Protein AF-A0A6G0WBP1-F1 (afdb_monomer_lite)

InterPro domains:
  IPR032675 Leucine-rich repeat domain superfamily [G3DSA:3.80.10.10] (424-637)

pLDDT: mean 75.91, std 24.78, range [22.0, 98.06]

Foldseek 3Di:
DDDDDDDDDPPVVVVVVVVVVVVVVVVVVVVVPDPPDDPPPPVVVVVLPPAPCVLVPPPVVVPPPDDDDDDDDDDDDDDDDDDDDDDDDDDDDDDDDDDDDDDPVVVVVVVVPPPDPDDPPDADDPVVLVVLLVVLLVLLVQLLVQLVVVLSCLVPDDPLLCVLLLFDPSVVLSVLSVVLSVLSVVSNVVSVVVVVCVVVVPPPDDDPPVVVVLVVLVVCLLDLVNVLVLLVLLLVLLVVLLQLCLQQALDLVLSVQSLLLSLCSLQPLLVLSLPPDDDLVSLLVNLVSQLVSLSCNLGVSLCVQAVVLVCCCVPPFVLCVVALVSCLRHSSSSNSVHDNDPSNSVSSSSSSVSSSSSSSSNSVSVVVSVVCVVPVVDDDDPPPPDDDPPSVVSVVSNVVSNVVSVLSVVQSVQQPPADAPPQQPTFRRRGPDNATGRQEGEAFCVVVVHDLADDPLVVQDCRRHPQAHAEYEYERHQQQAHDEQVSQVSHLNHAYYEYEHYQHAEYDYAHHLNHAEYYYENYQHQADHPNRADPPRDNSQQSHAYEHQYQHQYADYHQSLSYQHQEYEPEQYAHQDYDCSLLVRPDPAHEYEHANYAHPDDSLSQQDNNYHYHHANYPHPQRDPPDDPVSNVSNVVVRCVFNPDALAPRRTPCQQPSLAQDPRCCAVSNVGSVCSCVVNVDDNPD

Radius of gyration: 31.64 Å; chains: 1; bounding box: 62×66×106 Å

Sequence (686 aa):
MGATASSLDLICHHVDLYLCYLTFFSVICQHLHLSLAPRKKFEVIDKALGGNAVKMINLKAIMNVSWLASTENAISTGASSLWWSVDVLMVSYPSNYIYPSRTMTAAVHCLRAVEGPRLPPKKISKWLYWFILSFAILKHFVTALYLAAQIIIMVLADASQLRTARAYAINAVIAVFAIVLCLHLGSLVKYITSWKRQKHGKTIAKASRLGSFLVQIRYMATSPRLVLGFNTIELICQSYEAYQLSKLLVDPRLVILYVILVALHAIVVPSFVCMSHTTKTHQLLLGWASSLLSFGLCCLVHFYGLILPLLYYFLVDHWLSRSPSWNARYISYIRYNFVTSLEELVAKTVVQLGSIIALWRLVANVNVAISVRYNTDHGSSSASLRRFTNKRLLTVYWICCIGWGLVLLSGLIGAFSPPCPAVCAARATPLWSRQCHCSYVHVNCHALGLPLDSDVDSLLRADELGSDLLVLQISRFDLSNGISTTTLGQFQSLSFMAIKFTNISSWEATLPSSITFIVVSYGRLSQVPSALQNAPLPPAWQIINRLYLVNLSLSVLPRLDTLDLHYITLAQNNFPVLPPIVNDAKSHNIYVDLSGNSLLHSPWSLLKPGRTVYLCGNPDEIPPDSLDPKLRASYLAKESAMCGKPCVPSCFPHMVGDHECQLVCFTKGCRYDGGDCDEYGLDKAL

Structure (mmCIF, N/CA/C/O backbone):
data_AF-A0A6G0WBP1-F1
#
_entry.id   AF-A0A6G0WBP1-F1
#
loop_
_atom_site.group_PDB
_atom_site.id
_atom_site.type_symbol
_atom_site.label_atom_id
_atom_site.label_alt_id
_atom_site.label_comp_id
_atom_site.label_asym_id
_atom_site.label_entity_id
_atom_site.label_seq_id
_atom_site.pdbx_PDB_ins_code
_atom_site.Cartn_x
_atom_site.Cartn_y
_atom_site.Cartn_z
_atom_site.occupancy
_atom_site.B_iso_or_equiv
_atom_site.auth_seq_id
_atom_site.auth_comp_id
_atom_site.auth_asym_id
_atom_site.auth_atom_id
_atom_site.pdbx_PDB_model_num
ATOM 1 N N . MET A 1 1 ? 11.486 14.745 71.967 1.00 29.72 1 MET A N 1
ATOM 2 C CA . MET A 1 1 ? 12.496 15.020 70.921 1.00 29.72 1 MET A CA 1
ATOM 3 C C . MET A 1 1 ? 12.374 13.949 69.842 1.00 29.72 1 MET A C 1
ATOM 5 O O . MET A 1 1 ? 12.404 12.795 70.228 1.00 29.72 1 MET A O 1
ATOM 9 N N . GLY A 1 2 ? 12.198 14.352 68.570 1.00 27.67 2 GLY A N 1
ATOM 10 C CA . GLY A 1 2 ? 12.395 13.583 67.311 1.00 27.67 2 GLY A CA 1
ATOM 11 C C . GLY A 1 2 ? 11.554 12.312 67.086 1.00 27.67 2 GLY A C 1
ATOM 12 O O . GLY A 1 2 ? 11.642 11.388 67.873 1.00 27.67 2 GLY A O 1
ATOM 13 N N . ALA A 1 3 ? 10.645 12.235 66.103 1.00 27.03 3 ALA A N 1
ATOM 14 C CA . ALA A 1 3 ? 10.851 12.051 64.644 1.00 27.03 3 ALA A CA 1
ATOM 15 C C . ALA A 1 3 ? 10.368 10.626 64.241 1.00 27.03 3 ALA A C 1
ATOM 17 O O . ALA A 1 3 ? 10.919 9.640 64.702 1.00 27.03 3 ALA A O 1
ATOM 18 N N . THR A 1 4 ? 9.151 10.465 63.699 1.00 27.61 4 THR A N 1
ATOM 19 C CA . THR A 1 4 ? 8.741 10.385 62.269 1.00 27.61 4 THR A CA 1
ATOM 20 C C . THR A 1 4 ? 8.793 8.994 61.609 1.00 27.61 4 THR A C 1
ATOM 22 O O . THR A 1 4 ? 9.863 8.446 61.398 1.00 27.61 4 THR A O 1
ATOM 25 N N . ALA A 1 5 ? 7.605 8.587 61.133 1.00 27.42 5 ALA A N 1
ATOM 26 C CA . ALA A 1 5 ? 7.285 7.922 59.860 1.00 27.42 5 ALA A CA 1
ATOM 27 C C . ALA A 1 5 ? 7.625 6.432 59.620 1.00 27.42 5 ALA A C 1
ATOM 29 O O . ALA A 1 5 ? 8.763 6.065 59.360 1.00 27.42 5 ALA A O 1
ATOM 30 N N . SER A 1 6 ? 6.566 5.630 59.447 1.00 27.05 6 SER A N 1
ATOM 31 C CA . SER A 1 6 ? 6.509 4.577 58.423 1.00 27.05 6 SER A CA 1
ATOM 32 C C . SER A 1 6 ? 5.067 4.381 57.924 1.00 27.05 6 SER A C 1
ATOM 34 O O . SER A 1 6 ? 4.195 3.827 58.584 1.00 27.05 6 SER A O 1
ATOM 36 N N . SER A 1 7 ? 4.805 4.895 56.725 1.00 29.53 7 SER A N 1
ATOM 37 C CA . SER A 1 7 ? 3.608 4.616 55.926 1.00 29.53 7 SER A CA 1
ATOM 38 C C . SER A 1 7 ? 4.015 4.731 54.460 1.00 29.53 7 SER A C 1
ATOM 40 O O . SER A 1 7 ? 4.090 5.843 53.932 1.00 29.53 7 SER A O 1
ATOM 42 N N . LEU A 1 8 ? 4.365 3.603 53.835 1.00 27.72 8 LEU A N 1
ATOM 43 C CA . LEU A 1 8 ? 4.926 3.574 52.479 1.00 27.72 8 LEU A CA 1
ATOM 44 C C . LEU A 1 8 ? 4.601 2.288 51.694 1.00 27.72 8 LEU A C 1
ATOM 46 O O . LEU A 1 8 ? 5.361 1.924 50.815 1.00 27.72 8 LEU A O 1
ATOM 50 N N . ASP A 1 9 ? 3.444 1.656 51.929 1.00 26.42 9 ASP A N 1
ATOM 51 C CA . ASP A 1 9 ? 3.063 0.417 51.212 1.00 26.42 9 ASP A CA 1
ATOM 52 C C . ASP A 1 9 ? 1.843 0.539 50.279 1.00 26.42 9 ASP A C 1
ATOM 54 O O . ASP A 1 9 ? 1.352 -0.454 49.754 1.00 26.42 9 ASP A O 1
ATOM 58 N N . LEU A 1 10 ? 1.354 1.753 49.989 1.00 27.88 10 LEU A N 1
ATOM 59 C CA . LEU A 1 10 ? 0.200 1.939 49.082 1.00 27.88 10 LEU A CA 1
ATOM 60 C C . LEU A 1 10 ? 0.494 2.778 47.827 1.00 27.88 10 LEU A C 1
ATOM 62 O O . LEU A 1 10 ? -0.432 3.200 47.133 1.00 27.88 10 LEU A O 1
ATOM 66 N N . ILE A 1 11 ? 1.772 3.034 47.528 1.00 25.61 11 ILE A N 1
ATOM 67 C CA . ILE A 1 11 ? 2.199 3.845 46.372 1.00 25.61 11 ILE A CA 1
ATOM 68 C C . ILE A 1 11 ? 2.768 2.982 45.230 1.00 25.61 11 ILE A C 1
ATOM 70 O O . ILE A 1 11 ? 2.654 3.383 44.073 1.00 25.61 11 ILE A O 1
ATOM 74 N N . CYS A 1 12 ? 3.267 1.769 45.493 1.00 24.44 12 CYS A N 1
ATOM 75 C CA . CYS A 1 12 ? 3.958 0.976 44.467 1.00 24.44 12 CYS A CA 1
ATOM 76 C C . CYS A 1 12 ? 3.054 0.541 43.295 1.00 24.44 12 CYS A C 1
ATOM 78 O O . CYS A 1 12 ? 3.423 0.742 42.144 1.00 24.44 12 CYS A O 1
ATOM 80 N N . HIS A 1 13 ? 1.808 0.111 43.527 1.00 31.50 13 HIS A N 1
ATOM 81 C CA . HIS A 1 13 ? 0.954 -0.372 42.426 1.00 31.50 13 HIS A CA 1
ATOM 82 C C . HIS A 1 13 ? 0.404 0.707 41.470 1.00 31.50 13 HIS A C 1
ATOM 84 O O . HIS A 1 13 ? -0.053 0.378 40.376 1.00 31.50 13 HIS A O 1
ATOM 90 N N . HIS A 1 14 ? 0.441 1.994 41.835 1.00 32.59 14 HIS A N 1
ATOM 91 C CA . HIS A 1 14 ? 0.000 3.083 40.948 1.00 32.59 14 HIS A CA 1
ATOM 92 C C . HIS A 1 14 ? 1.147 3.726 40.155 1.00 32.59 14 HIS A C 1
ATOM 94 O O . HIS A 1 14 ? 0.894 4.355 39.124 1.00 32.59 14 HIS A O 1
ATOM 100 N N . VAL A 1 15 ? 2.388 3.551 40.612 1.00 29.98 15 VAL A N 1
ATOM 101 C CA . VAL A 1 15 ? 3.592 4.087 39.969 1.00 29.98 15 VAL A CA 1
ATOM 102 C C . VAL A 1 15 ? 3.998 3.228 38.767 1.00 29.98 15 VAL A C 1
ATOM 104 O O . VAL A 1 15 ? 4.336 3.793 37.730 1.00 29.98 15 VAL A O 1
ATOM 107 N N . ASP A 1 16 ? 3.820 1.905 38.826 1.00 30.64 16 ASP A N 1
ATOM 108 C CA . ASP A 1 16 ? 4.187 0.993 37.728 1.00 30.64 16 ASP A CA 1
ATOM 109 C C . ASP A 1 16 ? 3.367 1.221 36.453 1.00 30.64 16 ASP A C 1
ATOM 111 O O . ASP A 1 16 ? 3.906 1.243 35.346 1.00 30.64 16 ASP A O 1
ATOM 115 N N . LEU A 1 17 ? 2.064 1.489 36.587 1.00 34.44 17 LEU A N 1
ATOM 116 C CA . LEU A 1 17 ? 1.211 1.782 35.434 1.00 34.44 17 LEU A CA 1
ATOM 117 C C . LEU A 1 17 ? 1.581 3.138 34.809 1.00 34.44 17 LEU A C 1
ATOM 119 O O . LEU A 1 17 ? 1.644 3.264 33.590 1.00 34.44 17 LEU A O 1
ATOM 123 N N . TYR A 1 18 ? 1.864 4.147 35.639 1.00 32.53 18 TYR A N 1
ATOM 124 C CA . TYR A 1 18 ? 2.263 5.487 35.199 1.00 32.53 18 TYR A CA 1
ATOM 125 C C . TYR A 1 18 ? 3.649 5.490 34.531 1.00 32.53 18 TYR A C 1
ATOM 127 O O . TYR A 1 18 ? 3.828 6.162 33.514 1.00 32.53 18 TYR A O 1
ATOM 135 N N . LEU A 1 19 ? 4.598 4.688 35.032 1.00 33.34 19 LEU A N 1
ATOM 136 C CA . LEU A 1 19 ? 5.883 4.445 34.373 1.00 33.34 19 LEU A CA 1
ATOM 137 C C . LEU A 1 19 ? 5.714 3.694 33.055 1.00 33.34 19 LEU A C 1
ATOM 139 O O . LEU A 1 19 ? 6.396 4.049 32.102 1.00 33.34 19 LEU A O 1
ATOM 143 N N . CYS A 1 20 ? 4.788 2.736 32.958 1.00 33.84 20 CYS A N 1
ATOM 144 C CA . CYS A 1 20 ? 4.469 2.043 31.706 1.00 33.84 20 CYS A CA 1
ATOM 145 C C . CYS A 1 20 ? 3.892 3.013 30.647 1.00 33.84 20 CYS A C 1
ATOM 147 O O . CYS A 1 20 ? 4.269 2.973 29.479 1.00 33.84 20 CYS A O 1
ATOM 149 N N . TYR A 1 21 ? 3.057 3.976 31.062 1.00 37.66 21 TYR A N 1
ATOM 150 C CA . TYR A 1 21 ? 2.542 5.038 30.183 1.00 37.66 21 TYR A CA 1
ATOM 151 C C . TYR A 1 21 ? 3.609 6.069 29.773 1.00 37.66 21 TYR A C 1
ATOM 153 O O . TYR A 1 21 ? 3.604 6.524 28.628 1.00 37.66 21 TYR A O 1
ATOM 161 N N . LEU A 1 22 ? 4.525 6.445 30.674 1.00 35.19 22 LEU A N 1
ATOM 162 C CA . LEU A 1 22 ? 5.627 7.367 30.367 1.00 35.19 22 LEU A CA 1
ATOM 163 C C . LEU A 1 22 ? 6.719 6.711 29.518 1.00 35.19 22 LEU A C 1
ATOM 165 O O . LEU A 1 22 ? 7.238 7.361 28.617 1.00 35.19 22 LEU A O 1
ATOM 169 N N . THR A 1 23 ? 7.030 5.432 29.744 1.00 37.06 23 THR A N 1
ATOM 170 C CA . THR A 1 23 ? 7.926 4.655 28.871 1.00 37.06 23 THR A CA 1
ATOM 171 C C . THR A 1 23 ? 7.299 4.440 27.499 1.00 37.06 23 THR A C 1
ATOM 173 O O . THR A 1 23 ? 7.987 4.623 26.507 1.00 37.06 23 THR A O 1
ATOM 176 N N . PHE A 1 24 ? 5.988 4.201 27.402 1.00 41.34 24 PHE A N 1
ATOM 177 C CA . PHE A 1 24 ? 5.274 4.166 26.120 1.00 41.34 24 PHE A CA 1
ATOM 178 C C . PHE A 1 24 ? 5.344 5.509 25.364 1.00 41.34 24 PHE A C 1
ATOM 180 O O . PHE A 1 24 ? 5.659 5.531 24.175 1.00 41.34 24 PHE A O 1
ATOM 187 N N . PHE A 1 25 ? 5.133 6.645 26.045 1.00 36.19 25 PHE A N 1
ATOM 188 C CA . PHE A 1 25 ? 5.288 7.977 25.436 1.00 36.19 25 PHE A CA 1
ATOM 189 C C . PHE A 1 25 ? 6.752 8.290 25.086 1.00 36.19 25 PHE A C 1
ATOM 191 O O . PHE A 1 25 ? 7.016 8.904 24.058 1.00 36.19 25 PHE A O 1
ATOM 198 N N . SER A 1 26 ? 7.703 7.832 25.905 1.00 34.84 26 SER A N 1
ATOM 199 C CA . SER A 1 26 ? 9.143 7.949 25.659 1.00 34.84 26 SER A CA 1
ATOM 200 C C . SER A 1 26 ? 9.582 7.125 24.452 1.00 34.84 26 SER A C 1
ATOM 202 O O . SER A 1 26 ? 10.348 7.631 23.648 1.00 34.84 26 SER A O 1
ATOM 204 N N . VAL A 1 27 ? 9.074 5.901 24.277 1.00 39.16 27 VAL A N 1
ATOM 205 C CA . VAL A 1 27 ? 9.361 5.031 23.122 1.00 39.16 27 VAL A CA 1
ATOM 206 C C . VAL A 1 27 ? 8.751 5.610 21.844 1.00 39.16 27 VAL A C 1
ATOM 208 O O . VAL A 1 27 ? 9.411 5.632 20.809 1.00 39.16 27 VAL A O 1
ATOM 211 N N . ILE A 1 28 ? 7.534 6.164 21.916 1.00 37.19 28 ILE A N 1
ATOM 212 C CA . ILE A 1 28 ? 6.924 6.902 20.799 1.00 37.19 28 ILE A CA 1
ATOM 213 C C . ILE A 1 28 ? 7.758 8.145 20.453 1.00 37.19 28 ILE A C 1
ATOM 215 O O . ILE A 1 28 ? 8.068 8.355 19.286 1.00 37.19 28 ILE A O 1
ATOM 219 N N . CYS A 1 29 ? 8.182 8.940 21.441 1.00 33.66 29 CYS A N 1
ATOM 220 C CA . CYS A 1 29 ? 9.026 10.118 21.220 1.00 33.66 29 CYS A CA 1
ATOM 221 C C . CYS A 1 29 ? 10.448 9.769 20.739 1.00 33.66 29 CYS A C 1
ATOM 223 O O . CYS A 1 29 ? 10.980 10.472 19.885 1.00 33.66 29 CYS A O 1
ATOM 225 N N . GLN A 1 30 ? 11.051 8.678 21.224 1.00 36.47 30 GLN A N 1
ATOM 226 C CA . GLN A 1 30 ? 12.363 8.189 20.781 1.00 36.47 30 GLN A CA 1
ATOM 227 C C . GLN A 1 30 ? 12.314 7.629 19.358 1.00 36.47 30 GLN A C 1
ATOM 229 O O . GLN A 1 30 ? 13.243 7.861 18.592 1.00 36.47 30 GLN A O 1
ATOM 234 N N . HIS A 1 31 ? 11.226 6.965 18.958 1.00 36.38 31 HIS A N 1
ATOM 235 C CA . HIS A 1 31 ? 11.023 6.560 17.563 1.00 36.38 31 HIS A CA 1
ATOM 236 C C . HIS A 1 31 ? 10.614 7.718 16.639 1.00 36.38 31 HIS A C 1
ATOM 238 O O . HIS A 1 31 ? 10.825 7.631 15.432 1.00 36.38 31 HIS A O 1
ATOM 244 N N . LEU A 1 32 ? 10.085 8.816 17.188 1.00 32.56 32 LEU A N 1
ATOM 245 C CA . LEU A 1 32 ? 9.796 10.062 16.469 1.00 32.56 32 LEU A CA 1
ATOM 246 C C . LEU A 1 32 ? 11.020 10.985 16.309 1.00 32.56 32 LEU A C 1
ATOM 248 O O . LEU A 1 32 ? 10.862 12.077 15.758 1.00 32.56 32 LEU A O 1
ATOM 252 N N . HIS A 1 33 ? 12.231 10.573 16.721 1.00 32.88 33 HIS A N 1
ATOM 253 C CA . HIS A 1 33 ? 13.476 11.254 16.343 1.00 32.88 33 HIS A CA 1
ATOM 254 C C . HIS A 1 33 ? 13.705 11.128 14.828 1.00 32.88 33 HIS A C 1
ATOM 256 O O . HIS A 1 33 ? 14.469 10.303 14.332 1.00 32.88 33 HIS A O 1
ATOM 262 N N . LEU A 1 34 ? 13.035 12.007 14.085 1.00 29.91 34 LEU A N 1
ATOM 263 C CA . LEU A 1 34 ? 13.454 12.464 12.774 1.00 29.91 34 LEU A CA 1
ATOM 264 C C . LEU A 1 34 ? 14.922 12.877 12.893 1.00 29.91 34 LEU A C 1
ATOM 266 O O . LEU A 1 34 ? 15.248 13.881 13.529 1.00 29.91 34 LEU A O 1
ATOM 270 N N . SER A 1 35 ? 15.806 12.088 12.287 1.00 27.33 35 SER A N 1
ATOM 271 C CA . SER A 1 35 ? 17.143 12.540 11.929 1.00 27.33 35 SER A CA 1
ATOM 272 C C . SER A 1 35 ? 16.969 13.749 11.008 1.00 27.33 35 SER A C 1
ATOM 274 O O . SER A 1 35 ? 16.706 13.618 9.812 1.00 27.33 35 SER A O 1
ATOM 276 N N . LEU A 1 36 ? 16.997 14.947 11.593 1.00 27.02 36 LEU A N 1
ATOM 277 C CA . LEU A 1 36 ? 17.058 16.199 10.858 1.00 27.02 36 LEU A CA 1
ATOM 278 C C . LEU A 1 36 ? 18.408 16.227 10.139 1.00 27.02 36 LEU A C 1
ATOM 280 O O . LEU A 1 36 ? 19.431 16.601 10.711 1.00 27.02 36 LEU A O 1
ATOM 284 N N . ALA A 1 37 ? 18.408 15.812 8.874 1.00 26.75 37 ALA A N 1
ATOM 285 C CA . ALA A 1 37 ? 19.519 16.057 7.971 1.00 26.75 37 ALA A CA 1
ATOM 286 C C . ALA A 1 37 ? 19.794 17.577 7.893 1.00 26.75 37 ALA A C 1
ATOM 288 O O . ALA A 1 37 ? 18.854 18.381 7.918 1.00 26.75 37 ALA A O 1
ATOM 289 N N . PRO A 1 38 ? 21.064 18.008 7.798 1.00 29.16 38 PRO A N 1
ATOM 290 C CA . PRO A 1 38 ? 21.420 19.420 7.865 1.00 29.16 38 PRO A CA 1
ATOM 291 C C . PRO A 1 38 ? 20.782 20.235 6.728 1.00 29.16 38 PRO A C 1
ATOM 293 O O . PRO A 1 38 ? 20.704 19.787 5.583 1.00 29.16 38 PRO A O 1
ATOM 296 N N . ARG A 1 39 ? 20.385 21.476 7.057 1.00 32.03 39 ARG A N 1
ATOM 297 C CA . ARG A 1 39 ? 19.640 22.474 6.248 1.00 32.03 39 ARG A CA 1
ATOM 298 C C . ARG A 1 39 ? 20.112 22.714 4.801 1.00 32.03 39 ARG A C 1
ATOM 300 O O . ARG A 1 39 ? 19.395 23.365 4.051 1.00 32.03 39 ARG A O 1
ATOM 307 N N . LYS A 1 40 ? 21.260 22.187 4.367 1.00 29.61 40 LYS A N 1
ATOM 308 C CA . LYS A 1 40 ? 21.818 22.414 3.022 1.00 29.61 40 LYS A CA 1
ATOM 309 C C . LYS A 1 40 ? 21.084 21.694 1.875 1.00 29.61 40 LYS A C 1
ATOM 311 O O . LYS A 1 40 ? 21.368 21.996 0.725 1.00 29.61 40 LYS A O 1
ATOM 316 N N . LYS A 1 41 ? 20.129 20.789 2.142 1.00 33.41 41 LYS A N 1
ATOM 317 C CA . LYS A 1 41 ? 19.325 20.123 1.087 1.00 33.41 41 LYS A CA 1
ATOM 318 C C . LYS A 1 41 ? 17.999 20.817 0.733 1.00 33.41 41 LYS A C 1
ATOM 320 O O . LYS A 1 41 ? 17.416 20.479 -0.291 1.00 33.41 41 LYS A O 1
ATOM 325 N N . PHE A 1 42 ? 17.529 21.795 1.514 1.00 31.56 42 PHE A N 1
ATOM 326 C CA . PHE A 1 42 ? 16.218 22.422 1.268 1.00 31.56 42 PHE A CA 1
ATOM 327 C C . PHE A 1 42 ? 16.216 23.454 0.125 1.00 31.56 42 PHE A C 1
ATOM 329 O O . PHE A 1 42 ? 15.196 23.610 -0.537 1.00 31.56 42 PHE A O 1
ATOM 336 N N . GLU A 1 43 ? 17.350 24.091 -0.179 1.00 31.06 43 GLU A N 1
ATOM 337 C CA . GLU A 1 43 ? 17.456 25.056 -1.292 1.00 31.06 43 GLU A CA 1
ATOM 338 C C . GLU A 1 43 ? 17.455 24.395 -2.682 1.00 31.06 43 GLU A C 1
ATOM 340 O O . GLU A 1 43 ? 17.106 25.028 -3.676 1.00 31.06 43 GLU A O 1
ATOM 345 N N . VAL A 1 44 ? 17.795 23.104 -2.764 1.00 35.34 44 VAL A N 1
ATOM 346 C CA . VAL A 1 44 ? 17.815 22.345 -4.029 1.00 35.34 44 VAL A CA 1
ATOM 347 C C . VAL A 1 44 ? 16.412 21.845 -4.405 1.00 35.34 44 VAL A C 1
ATOM 349 O O . VAL A 1 44 ? 16.076 21.758 -5.584 1.00 35.34 44 VAL A O 1
ATOM 352 N N . ILE A 1 45 ? 15.555 21.591 -3.411 1.00 34.53 45 ILE A N 1
ATOM 353 C CA . ILE A 1 45 ? 14.196 21.062 -3.609 1.00 34.53 45 ILE A CA 1
ATOM 354 C C . ILE A 1 45 ? 13.237 22.149 -4.130 1.00 34.53 45 ILE A C 1
ATOM 356 O O . ILE A 1 45 ? 12.379 21.857 -4.961 1.00 34.53 45 ILE A O 1
ATOM 360 N N . ASP A 1 46 ? 13.426 23.416 -3.742 1.00 32.94 46 ASP A N 1
ATOM 361 C CA . ASP A 1 46 ? 12.574 24.532 -4.199 1.00 32.94 46 ASP A CA 1
ATOM 362 C C . ASP A 1 46 ? 12.806 24.881 -5.689 1.00 32.94 46 ASP A C 1
ATOM 364 O O . ASP A 1 46 ? 11.905 25.380 -6.360 1.00 32.94 46 ASP A O 1
ATOM 368 N N . LYS A 1 47 ? 13.982 24.544 -6.248 1.00 34.88 47 LYS A N 1
ATOM 369 C CA . LYS A 1 47 ? 14.283 24.688 -7.689 1.00 34.88 47 LYS A CA 1
ATOM 370 C C . LYS A 1 47 ? 13.872 23.478 -8.536 1.00 34.88 47 LYS A C 1
ATOM 372 O O . LYS A 1 47 ? 13.594 23.651 -9.718 1.00 34.88 47 LYS A O 1
ATOM 377 N N . ALA A 1 48 ? 13.798 22.278 -7.956 1.00 35.56 48 ALA A N 1
ATOM 378 C CA . ALA A 1 48 ? 13.429 21.054 -8.679 1.00 35.56 48 ALA A CA 1
ATOM 379 C C . ALA A 1 48 ? 11.905 20.848 -8.821 1.00 35.56 48 ALA A C 1
ATOM 381 O O . ALA A 1 48 ? 11.462 20.096 -9.685 1.00 35.56 48 ALA A O 1
ATOM 382 N N . LEU A 1 49 ? 11.088 21.528 -8.006 1.00 34.78 49 LEU A N 1
ATOM 383 C CA . LEU A 1 49 ? 9.623 21.372 -7.978 1.00 34.78 49 LEU A CA 1
ATOM 384 C C . LEU A 1 49 ? 8.853 22.356 -8.883 1.00 34.78 49 LEU A C 1
ATOM 386 O O . LEU A 1 49 ? 7.633 22.506 -8.753 1.00 34.78 49 LEU A O 1
ATOM 390 N N . GLY A 1 50 ? 9.539 23.009 -9.826 1.00 30.75 50 GLY A N 1
ATOM 391 C CA . GLY A 1 50 ? 8.928 23.908 -10.805 1.00 30.75 50 GLY A CA 1
ATOM 392 C C . GLY A 1 50 ? 7.897 23.199 -11.690 1.00 30.75 50 GLY A C 1
ATOM 393 O O . GLY A 1 50 ? 8.257 22.555 -12.668 1.00 30.75 50 GLY A O 1
ATOM 394 N N . GLY A 1 51 ? 6.609 23.341 -11.356 1.00 35.97 51 GLY A N 1
ATOM 395 C CA . GLY A 1 51 ? 5.489 23.037 -12.259 1.00 35.97 51 GLY A CA 1
ATOM 396 C C . GLY A 1 51 ? 4.285 22.315 -11.644 1.00 35.97 51 GLY A C 1
ATOM 397 O O . GLY A 1 51 ? 3.166 22.543 -12.088 1.00 35.97 51 GLY A O 1
ATOM 398 N N . ASN A 1 52 ? 4.456 21.524 -10.577 1.00 35.44 52 ASN A N 1
ATOM 399 C CA . ASN A 1 52 ? 3.356 20.731 -9.984 1.00 35.44 52 ASN A CA 1
ATOM 400 C C . ASN A 1 52 ? 2.702 21.367 -8.739 1.00 35.44 52 ASN A C 1
ATOM 402 O O . ASN A 1 52 ? 1.871 20.750 -8.069 1.00 35.44 52 ASN A O 1
ATOM 406 N N . ALA A 1 53 ? 3.013 22.636 -8.458 1.00 33.44 53 ALA A N 1
ATOM 407 C CA . ALA A 1 53 ? 2.528 23.375 -7.291 1.00 33.44 53 ALA A CA 1
ATOM 408 C C . ALA A 1 53 ? 0.997 23.576 -7.244 1.00 33.44 53 ALA A C 1
ATOM 410 O O . ALA A 1 53 ? 0.460 23.876 -6.181 1.00 33.44 53 ALA A O 1
ATOM 411 N N . VAL A 1 54 ? 0.267 23.351 -8.344 1.00 30.00 54 VAL A N 1
ATOM 412 C CA . VAL A 1 54 ? -1.197 23.538 -8.385 1.00 30.00 54 VAL A CA 1
ATOM 413 C C . VAL A 1 54 ? -1.962 22.414 -7.664 1.00 30.00 54 VAL A C 1
ATOM 415 O O . VAL A 1 54 ? -3.052 22.659 -7.157 1.00 30.00 54 VAL A O 1
ATOM 418 N N . LYS A 1 55 ? -1.375 21.221 -7.475 1.00 36.81 55 LYS A N 1
ATOM 419 C CA . LYS A 1 55 ? -1.948 20.182 -6.585 1.00 36.81 55 LYS A CA 1
ATOM 420 C C . LYS A 1 55 ? -1.482 20.297 -5.125 1.00 36.81 55 LYS A C 1
ATOM 422 O O . LYS A 1 55 ? -1.976 19.576 -4.266 1.00 36.81 55 LYS A O 1
ATOM 427 N N . MET A 1 56 ? -0.567 21.225 -4.834 1.00 32.38 56 MET A N 1
ATOM 428 C CA . MET A 1 56 ? 0.055 21.418 -3.517 1.00 32.38 56 MET A CA 1
ATOM 429 C C . MET A 1 56 ? -0.397 22.711 -2.815 1.00 32.38 56 MET A C 1
ATOM 431 O O . MET A 1 56 ? 0.181 23.113 -1.800 1.00 32.38 56 MET A O 1
ATOM 435 N N . ILE A 1 57 ? -1.459 23.354 -3.314 1.00 31.58 57 ILE A N 1
ATOM 436 C CA . ILE A 1 57 ? -2.111 24.489 -2.652 1.00 31.58 57 ILE A CA 1
ATOM 437 C C . ILE A 1 57 ? -2.912 23.955 -1.454 1.00 31.58 57 ILE A C 1
ATOM 439 O O . ILE A 1 57 ? -4.119 23.765 -1.550 1.00 31.58 57 ILE A O 1
ATOM 443 N N . ASN A 1 58 ? -2.218 23.639 -0.349 1.00 31.08 58 ASN A N 1
ATOM 444 C CA . ASN A 1 58 ? -2.646 23.943 1.031 1.00 31.08 58 ASN A CA 1
ATOM 445 C C . ASN A 1 58 ? -1.794 23.322 2.157 1.00 31.08 58 ASN A C 1
ATOM 447 O O . ASN A 1 58 ? -2.051 23.628 3.317 1.00 31.08 58 ASN A O 1
ATOM 451 N N . LEU A 1 59 ? -0.751 22.519 1.906 1.00 29.77 59 LEU A N 1
ATOM 452 C CA . LEU A 1 59 ? 0.078 22.021 3.027 1.00 29.77 59 LEU A CA 1
ATOM 453 C C . LEU A 1 59 ? 1.039 23.081 3.597 1.00 29.77 59 LEU A C 1
ATOM 455 O O . LEU A 1 59 ? 1.279 23.109 4.804 1.00 29.77 59 LEU A O 1
ATOM 459 N N . LYS A 1 60 ? 1.514 24.021 2.767 1.00 26.48 60 LYS A N 1
ATOM 460 C CA . LYS A 1 60 ? 2.382 25.132 3.211 1.00 26.48 60 LYS A CA 1
ATOM 461 C C . LYS A 1 60 ? 1.655 26.092 4.176 1.00 26.48 60 LYS A C 1
ATOM 463 O O . LYS A 1 60 ? 2.294 26.687 5.037 1.00 26.48 60 LYS A O 1
ATOM 468 N N . ALA A 1 61 ? 0.323 26.190 4.083 1.00 29.12 61 ALA A N 1
ATOM 469 C CA . ALA A 1 61 ? -0.513 26.989 4.986 1.00 29.12 61 ALA A CA 1
ATOM 470 C C . ALA A 1 61 ? -0.801 26.283 6.326 1.00 29.12 61 ALA A C 1
ATOM 472 O O . ALA A 1 61 ? -0.957 26.947 7.346 1.00 29.12 61 ALA A O 1
ATOM 473 N N . ILE A 1 62 ? -0.825 24.945 6.346 1.00 31.17 62 ILE A N 1
ATOM 474 C CA . ILE A 1 62 ? -1.084 24.147 7.557 1.00 31.17 62 ILE A CA 1
ATOM 475 C C . ILE A 1 62 ? 0.156 24.077 8.465 1.00 31.17 62 ILE A C 1
ATOM 477 O O . ILE A 1 62 ? 0.021 24.001 9.685 1.00 31.17 62 ILE A O 1
ATOM 481 N N . MET A 1 63 ? 1.364 24.143 7.894 1.00 28.22 63 MET A N 1
ATOM 482 C CA . MET A 1 63 ? 2.621 24.016 8.648 1.00 28.22 63 MET A CA 1
ATOM 483 C C . MET A 1 63 ? 3.230 25.349 9.112 1.00 28.22 63 MET A C 1
ATOM 485 O O . MET A 1 63 ? 4.128 25.341 9.951 1.00 28.22 63 MET A O 1
ATOM 489 N N . ASN A 1 64 ? 2.725 26.494 8.643 1.00 23.25 64 ASN A N 1
ATOM 490 C CA . ASN A 1 64 ? 3.152 27.814 9.116 1.00 23.25 64 ASN A CA 1
ATOM 491 C C . ASN A 1 64 ? 2.299 28.280 10.309 1.00 23.25 64 ASN A C 1
ATOM 493 O O . ASN A 1 64 ? 1.524 29.229 10.226 1.00 23.25 64 ASN A O 1
ATOM 497 N N . VAL A 1 65 ? 2.463 27.610 11.453 1.00 24.86 65 VAL A N 1
ATOM 498 C CA . VAL A 1 65 ? 2.081 28.153 12.766 1.00 24.86 65 VAL A CA 1
ATOM 499 C C . VAL A 1 65 ? 3.337 28.205 13.630 1.00 24.86 65 VAL A C 1
ATOM 501 O O . VAL A 1 65 ? 3.651 27.301 14.397 1.00 24.86 65 VAL A O 1
ATOM 504 N N . SER A 1 66 ? 4.088 29.286 13.461 1.00 24.12 66 SER A N 1
ATOM 505 C CA . SER A 1 66 ? 5.251 29.644 14.266 1.00 24.12 66 SER A CA 1
ATOM 506 C C . SER A 1 66 ? 4.826 30.098 15.666 1.00 24.12 66 SER A C 1
ATOM 508 O O . SER A 1 66 ? 4.227 31.164 15.774 1.00 24.12 66 SER A O 1
ATOM 510 N N . TRP A 1 67 ? 5.180 29.361 16.727 1.00 22.45 67 TRP A N 1
ATOM 511 C CA . TRP A 1 67 ? 5.331 29.913 18.085 1.00 22.45 67 TRP A CA 1
ATOM 512 C C . TRP A 1 67 ? 6.495 29.247 18.848 1.00 22.45 67 TRP A C 1
ATOM 514 O O . TRP A 1 67 ? 6.391 28.121 19.317 1.00 22.45 67 TRP A O 1
ATOM 524 N N . LEU A 1 68 ? 7.568 30.043 18.941 1.00 23.77 68 LEU A N 1
ATOM 525 C CA . LEU A 1 68 ? 8.587 30.223 19.986 1.00 23.77 68 LEU A CA 1
ATOM 526 C C . LEU A 1 68 ? 9.442 29.053 20.508 1.00 23.77 68 LEU A C 1
ATOM 528 O O . LEU A 1 68 ? 9.049 28.260 21.357 1.00 23.77 68 LEU A O 1
ATOM 532 N N . ALA A 1 69 ? 10.708 29.141 20.092 1.00 24.72 69 ALA A N 1
ATOM 533 C CA . ALA A 1 69 ? 11.898 28.740 20.822 1.00 24.72 69 ALA A CA 1
ATOM 534 C C . ALA A 1 69 ? 11.949 29.332 22.243 1.00 24.72 69 ALA A C 1
ATOM 536 O O . ALA A 1 69 ? 11.727 30.527 22.435 1.00 24.72 69 ALA A O 1
ATOM 537 N N . SER A 1 70 ? 12.330 28.510 23.218 1.00 22.94 70 SER A N 1
ATOM 538 C CA . SER A 1 70 ? 13.118 28.918 24.383 1.00 22.94 70 SER A CA 1
ATOM 539 C C . SER A 1 70 ? 13.659 27.660 25.067 1.00 22.94 70 SER A C 1
ATOM 541 O O . SER A 1 70 ? 12.938 26.672 25.155 1.00 22.94 70 SER A O 1
ATOM 543 N N . THR A 1 71 ? 14.908 27.737 25.533 1.00 23.81 71 THR A N 1
ATOM 544 C CA . THR A 1 71 ? 15.702 26.733 26.270 1.00 23.81 71 THR A CA 1
ATOM 545 C C . THR A 1 71 ? 16.347 25.601 25.458 1.00 23.81 71 THR A C 1
ATOM 547 O O . THR A 1 71 ? 16.120 24.424 25.720 1.00 23.81 71 THR A O 1
ATOM 550 N N . GLU A 1 72 ? 17.250 25.967 24.542 1.00 24.36 72 GLU A N 1
ATOM 551 C CA . GLU A 1 72 ? 18.549 25.286 24.437 1.00 24.36 72 GLU A CA 1
ATOM 552 C C . GLU A 1 72 ? 19.501 25.960 25.433 1.00 24.36 72 GLU A C 1
ATOM 554 O O . GLU A 1 72 ? 19.735 27.163 25.330 1.00 24.36 72 GLU A O 1
ATOM 559 N N . ASN A 1 73 ? 19.949 25.208 26.439 1.00 24.62 73 ASN A N 1
ATOM 560 C CA . ASN A 1 73 ? 21.257 25.299 27.103 1.00 24.62 73 ASN A CA 1
ATOM 561 C C . ASN A 1 73 ? 21.179 24.539 28.427 1.00 24.62 73 ASN A C 1
ATOM 563 O O . ASN A 1 73 ? 20.707 25.088 29.419 1.00 24.62 73 ASN A O 1
ATOM 567 N N . ALA A 1 74 ? 21.637 23.286 28.429 1.00 23.44 74 ALA A N 1
ATOM 568 C CA . ALA A 1 74 ? 22.548 22.749 29.440 1.00 23.44 74 ALA A CA 1
ATOM 569 C C . ALA A 1 74 ? 22.788 21.246 29.195 1.00 23.44 74 ALA A C 1
ATOM 571 O O . ALA A 1 74 ? 21.846 20.470 29.072 1.00 23.44 74 ALA A O 1
ATOM 572 N N . ILE A 1 75 ? 24.070 20.875 29.244 1.00 24.92 75 ILE A N 1
ATOM 573 C CA . ILE A 1 75 ? 24.631 19.522 29.398 1.00 24.92 75 ILE A CA 1
ATOM 574 C C . ILE A 1 75 ? 24.807 18.733 28.093 1.00 24.92 75 ILE A C 1
ATOM 576 O O . ILE A 1 75 ? 24.019 17.874 27.706 1.00 24.92 75 ILE A O 1
ATOM 580 N N . SER A 1 76 ? 25.950 19.002 27.460 1.00 22.98 76 SER A N 1
ATOM 581 C CA . SER A 1 76 ? 26.733 17.971 26.790 1.00 22.98 76 SER A CA 1
ATOM 582 C C . SER A 1 76 ? 27.500 17.132 27.826 1.00 22.98 76 SER A C 1
ATOM 584 O O . SER A 1 76 ? 27.745 17.573 28.948 1.00 22.98 76 SER A O 1
ATOM 586 N N . THR A 1 77 ? 27.957 15.968 27.359 1.00 24.36 77 THR A N 1
ATOM 587 C CA . THR A 1 77 ? 28.958 15.041 27.923 1.00 24.36 77 THR A CA 1
ATOM 588 C C . THR A 1 77 ? 28.467 13.901 28.823 1.00 24.36 77 THR A C 1
ATOM 590 O O . THR A 1 77 ? 27.938 14.103 29.908 1.00 24.36 77 THR A O 1
ATOM 593 N N . GLY A 1 78 ? 28.769 12.679 28.364 1.00 23.89 78 GLY A N 1
ATOM 594 C CA . GLY A 1 78 ? 29.092 11.543 29.227 1.00 23.89 78 GLY A CA 1
ATOM 595 C C . GLY A 1 78 ? 28.049 10.432 29.306 1.00 23.89 78 GLY A C 1
ATOM 596 O O . GLY A 1 78 ? 27.176 10.481 30.159 1.00 23.89 78 GLY A O 1
ATOM 597 N N . ALA A 1 79 ? 28.193 9.403 28.463 1.00 23.42 79 ALA A N 1
ATOM 598 C CA . ALA A 1 79 ? 28.334 7.997 28.882 1.00 23.42 79 ALA A CA 1
ATOM 599 C C . ALA A 1 79 ? 27.873 7.043 27.770 1.00 23.42 79 ALA A C 1
ATOM 601 O O . ALA A 1 79 ? 26.694 6.759 27.575 1.00 23.42 79 ALA A O 1
ATOM 602 N N . SER A 1 80 ? 28.865 6.545 27.044 1.00 23.94 80 SER A N 1
ATOM 603 C CA . SER A 1 80 ? 28.851 5.261 26.361 1.00 23.94 80 SER A CA 1
ATOM 604 C C . SER A 1 80 ? 28.782 4.104 27.372 1.00 23.94 80 SER A C 1
ATOM 606 O O . SER A 1 80 ? 29.215 4.237 28.513 1.00 23.94 80 SER A O 1
ATOM 608 N N . SER A 1 81 ? 28.331 2.945 26.884 1.00 24.83 81 SER A N 1
ATOM 609 C CA . SER A 1 81 ? 28.407 1.605 27.493 1.00 24.83 81 SER A CA 1
ATOM 610 C C . SER A 1 81 ? 27.448 1.285 28.648 1.00 24.83 81 SER A C 1
ATOM 612 O O . SER A 1 81 ? 27.618 1.751 29.765 1.00 24.83 81 SER A O 1
ATOM 614 N N . LEU A 1 82 ? 26.467 0.418 28.364 1.00 24.02 82 LEU A N 1
ATOM 615 C CA . LEU A 1 82 ? 26.157 -0.798 29.135 1.00 24.02 82 LEU A CA 1
ATOM 616 C C . LEU A 1 82 ? 24.970 -1.518 28.478 1.00 24.02 82 LEU A C 1
ATOM 618 O O . LEU A 1 82 ? 23.805 -1.277 28.773 1.00 24.02 82 LEU A O 1
ATOM 622 N N . TRP A 1 83 ? 25.310 -2.395 27.536 1.00 22.00 83 TRP A N 1
ATOM 623 C CA . TRP A 1 83 ? 24.484 -3.522 27.117 1.00 22.00 83 TRP A CA 1
ATOM 624 C C . TRP A 1 83 ? 24.915 -4.715 27.958 1.00 22.00 83 TRP A C 1
ATOM 626 O O . TRP A 1 83 ? 26.083 -5.051 27.843 1.00 22.00 83 TRP A O 1
ATOM 636 N N . TRP A 1 84 ? 24.025 -5.339 28.735 1.00 23.94 84 TRP A N 1
ATOM 637 C CA . TRP A 1 84 ? 24.068 -6.777 29.048 1.00 23.94 84 TRP A CA 1
ATOM 638 C C . TRP A 1 84 ? 22.674 -7.284 29.461 1.00 23.94 84 TRP A C 1
ATOM 640 O O . TRP A 1 84 ? 21.983 -6.675 30.273 1.00 23.94 84 TRP A O 1
ATOM 650 N N . SER A 1 85 ? 22.308 -8.383 28.804 1.00 22.72 85 SER A N 1
ATOM 651 C CA . SER A 1 85 ? 21.450 -9.524 29.146 1.00 22.72 85 SER A CA 1
ATOM 652 C C . SER A 1 85 ? 20.630 -9.515 30.443 1.00 22.72 85 SER A C 1
ATOM 654 O O . SER A 1 85 ? 21.161 -9.336 31.534 1.00 22.72 85 SER A O 1
ATOM 656 N N . VAL A 1 86 ? 19.350 -9.891 30.328 1.00 23.95 86 VAL A N 1
ATOM 657 C CA . VAL A 1 86 ? 18.577 -10.479 31.434 1.00 23.95 86 VAL A CA 1
ATOM 658 C C . VAL A 1 86 ? 18.298 -11.934 31.077 1.00 23.95 86 VAL A C 1
ATOM 660 O O . VAL A 1 86 ? 17.434 -12.226 30.252 1.00 23.95 86 VAL A O 1
ATOM 663 N N . ASP A 1 87 ? 19.069 -12.825 31.697 1.00 23.23 87 ASP A N 1
ATOM 664 C CA . ASP A 1 87 ? 18.816 -14.259 31.732 1.00 23.23 87 ASP A CA 1
ATOM 665 C C . ASP A 1 87 ? 17.651 -14.588 32.673 1.00 23.23 87 ASP A C 1
ATOM 667 O O . ASP A 1 87 ? 17.454 -13.986 33.733 1.00 23.23 87 ASP A O 1
ATOM 671 N N . VAL A 1 88 ? 16.876 -15.580 32.251 1.00 24.72 88 VAL A N 1
ATOM 672 C CA . VAL A 1 88 ? 15.734 -16.164 32.951 1.00 24.72 88 VAL A CA 1
ATOM 673 C C . VAL A 1 88 ? 16.245 -17.097 34.049 1.00 24.72 88 VAL A C 1
ATOM 675 O O . VAL A 1 88 ? 16.839 -18.131 33.758 1.00 24.72 88 VAL A O 1
ATOM 678 N N . LEU A 1 89 ? 15.952 -16.783 35.313 1.00 22.78 89 LEU A N 1
ATOM 679 C CA . LEU A 1 89 ? 16.113 -17.708 36.437 1.00 22.78 89 LEU A CA 1
ATOM 680 C C . LEU A 1 89 ? 14.736 -18.059 37.010 1.00 22.78 89 LEU A C 1
ATOM 682 O O . LEU A 1 89 ? 14.152 -17.324 37.804 1.00 22.78 89 LEU A O 1
ATOM 686 N N . MET A 1 90 ? 14.220 -19.209 36.574 1.00 22.38 90 MET A N 1
ATOM 687 C CA . MET A 1 90 ? 13.152 -19.930 37.260 1.00 22.38 90 MET A CA 1
ATOM 688 C C . MET A 1 90 ? 13.730 -20.612 38.501 1.00 22.38 90 MET A C 1
ATOM 690 O O . MET A 1 90 ? 14.628 -21.443 38.387 1.00 22.38 90 MET A O 1
ATOM 694 N N . VAL A 1 91 ? 13.179 -20.311 39.676 1.00 23.34 91 VAL A N 1
ATOM 695 C CA . VAL A 1 91 ? 13.413 -21.085 40.900 1.00 23.34 91 VAL A CA 1
ATOM 696 C C . VAL A 1 91 ? 12.072 -21.641 41.372 1.00 23.34 91 VAL A C 1
ATOM 698 O O . VAL A 1 91 ? 11.186 -20.898 41.787 1.00 23.34 91 VAL A O 1
ATOM 701 N N . SER A 1 92 ? 11.930 -22.964 41.266 1.00 23.55 92 SER A N 1
ATOM 702 C CA . SER A 1 92 ? 10.870 -23.751 41.906 1.00 23.55 92 SER A CA 1
ATOM 703 C C . SER A 1 92 ? 11.128 -23.871 43.406 1.00 23.55 92 SER A C 1
ATOM 705 O O . SER A 1 92 ? 12.262 -24.125 43.803 1.00 23.55 92 SER A O 1
ATOM 707 N N . TYR A 1 93 ? 10.073 -23.810 44.221 1.00 25.08 93 TYR A N 1
ATOM 708 C CA . TYR A 1 93 ? 10.053 -24.431 45.550 1.00 25.08 93 TYR A CA 1
ATOM 709 C C . TYR A 1 93 ? 8.732 -25.186 45.771 1.00 25.08 93 TYR A C 1
ATOM 711 O O . TYR A 1 93 ? 7.704 -24.783 45.219 1.00 25.08 93 TYR A O 1
ATOM 719 N N . PRO A 1 94 ? 8.754 -26.300 46.529 1.00 27.61 94 PRO A N 1
ATOM 720 C CA . PRO A 1 94 ? 7.688 -27.281 46.543 1.00 27.61 94 PRO A CA 1
ATOM 721 C C . PRO A 1 94 ? 6.637 -27.007 47.622 1.00 27.61 94 PRO A C 1
ATOM 723 O O . PRO A 1 94 ? 6.879 -26.411 48.670 1.00 27.61 94 PRO A O 1
ATOM 726 N N . SER A 1 95 ? 5.454 -27.526 47.328 1.00 28.02 95 SER A N 1
ATOM 727 C CA . SER A 1 95 ? 4.284 -27.679 48.180 1.00 28.02 95 SER A CA 1
ATOM 728 C C . SER A 1 95 ? 4.542 -28.554 49.410 1.00 28.02 95 SER A C 1
ATOM 730 O O . SER A 1 95 ? 5.060 -29.659 49.261 1.00 28.02 95 SER A O 1
ATOM 732 N N . ASN A 1 96 ? 4.089 -28.107 50.587 1.00 27.64 96 ASN A N 1
ATOM 733 C CA . ASN A 1 96 ? 3.213 -28.856 51.506 1.00 27.64 96 ASN A CA 1
ATOM 734 C C . ASN A 1 96 ? 3.023 -28.078 52.819 1.00 27.64 96 ASN A C 1
ATOM 736 O O . ASN A 1 96 ? 4.004 -27.727 53.457 1.00 27.64 96 ASN A O 1
ATOM 740 N N . TYR A 1 97 ? 1.769 -27.808 53.199 1.00 25.44 97 TYR A N 1
ATOM 741 C CA . TYR A 1 97 ? 1.160 -28.090 54.513 1.00 25.44 97 TYR A CA 1
ATOM 742 C C . TYR A 1 97 ? -0.215 -27.403 54.606 1.00 25.44 97 TYR A C 1
ATOM 744 O O . TYR A 1 97 ? -0.358 -26.197 54.413 1.00 25.44 97 TYR A O 1
ATOM 752 N N . ILE A 1 98 ? -1.235 -28.211 54.894 1.00 29.83 98 ILE A N 1
ATOM 753 C CA . ILE A 1 98 ? -2.623 -27.824 55.166 1.00 29.83 98 ILE A CA 1
ATOM 754 C C . ILE A 1 98 ? -2.804 -27.764 56.686 1.00 29.83 98 ILE A C 1
ATOM 756 O O . ILE A 1 98 ? -2.484 -28.746 57.342 1.00 29.83 98 ILE A O 1
ATOM 760 N N . TYR A 1 99 ? -3.390 -26.688 57.222 1.00 26.23 99 TYR A N 1
ATOM 761 C CA . TYR A 1 99 ? -4.402 -26.748 58.294 1.00 26.23 99 TYR A CA 1
ATOM 762 C C . TYR A 1 99 ? -5.288 -25.483 58.245 1.00 26.23 99 TYR A C 1
ATOM 764 O O . TYR A 1 99 ? -4.776 -24.397 57.964 1.00 26.23 99 TYR A O 1
ATOM 772 N N . PRO A 1 100 ? -6.610 -25.581 58.495 1.00 39.38 100 PRO A N 1
ATOM 773 C CA . PRO A 1 100 ? -7.541 -24.467 58.371 1.00 39.38 100 PRO A CA 1
ATOM 774 C C . PRO A 1 100 ? -7.797 -23.815 59.736 1.00 39.38 100 PRO A C 1
ATOM 776 O O . PRO A 1 100 ? -8.136 -24.499 60.700 1.00 39.38 100 PRO A O 1
ATOM 779 N N . SER A 1 101 ? -7.729 -22.486 59.841 1.00 28.12 101 SER A N 1
ATOM 780 C CA . SER A 1 101 ? -8.312 -21.810 61.004 1.00 28.12 101 SER A CA 1
ATOM 781 C C . SER A 1 101 ? -8.822 -20.397 60.699 1.00 28.12 101 SER A C 1
ATOM 783 O O . SER A 1 101 ? -8.123 -19.496 60.240 1.00 28.12 101 SER A O 1
ATOM 785 N N . ARG A 1 102 ? -10.130 -20.250 60.936 1.00 34.34 102 ARG A N 1
ATOM 786 C CA . ARG A 1 102 ? -10.856 -19.060 61.404 1.00 34.34 102 ARG A CA 1
ATOM 787 C C . ARG A 1 102 ? -10.046 -17.752 61.478 1.00 34.34 102 ARG A C 1
ATOM 789 O O . ARG A 1 102 ? -9.633 -17.341 62.554 1.00 34.34 102 ARG A O 1
ATOM 796 N N . THR A 1 103 ? -9.939 -17.025 60.369 1.00 33.75 103 THR A N 1
ATOM 797 C CA . THR A 1 103 ? -9.462 -15.621 60.378 1.00 33.75 103 THR A CA 1
ATOM 798 C C . THR A 1 103 ? -10.258 -14.688 59.460 1.00 33.75 103 THR A C 1
ATOM 800 O O . THR A 1 103 ? -9.942 -13.508 59.350 1.00 33.75 103 THR A O 1
ATOM 803 N N . MET A 1 104 ? -11.361 -15.151 58.857 1.00 30.08 104 MET A N 1
ATOM 804 C CA . MET A 1 104 ? -12.168 -14.309 57.959 1.00 30.08 104 MET A CA 1
ATOM 805 C C . MET A 1 104 ? -13.258 -13.479 58.658 1.00 30.08 104 MET A C 1
ATOM 807 O O . MET A 1 104 ? -13.706 -12.476 58.108 1.00 30.08 104 MET A O 1
ATOM 811 N N . THR A 1 105 ? -13.658 -13.821 59.886 1.00 33.06 105 THR A N 1
ATOM 812 C CA . THR A 1 105 ? -14.728 -13.091 60.594 1.00 33.06 105 THR A CA 1
ATOM 813 C C . THR A 1 105 ? -14.222 -11.853 61.348 1.00 33.06 105 THR A C 1
ATOM 815 O O . THR A 1 105 ? -14.978 -10.903 61.539 1.00 33.06 105 THR A O 1
ATOM 818 N N . ALA A 1 106 ? -12.933 -11.803 61.710 1.00 30.19 106 ALA A N 1
ATOM 819 C CA . ALA A 1 106 ? -12.328 -10.652 62.392 1.00 30.19 106 ALA A CA 1
ATOM 820 C C . ALA A 1 106 ? -11.975 -9.498 61.428 1.00 30.19 106 ALA A C 1
ATOM 822 O O . ALA A 1 106 ? -12.125 -8.326 61.778 1.00 30.19 106 ALA A O 1
ATOM 823 N N . ALA A 1 107 ? -11.611 -9.806 60.176 1.00 31.62 107 ALA A N 1
ATOM 824 C CA . ALA A 1 107 ? -11.313 -8.797 59.153 1.00 31.62 107 ALA A CA 1
ATOM 825 C C . ALA A 1 107 ? -12.555 -7.977 58.742 1.00 31.62 107 ALA A C 1
ATOM 827 O O . ALA A 1 107 ? -12.451 -6.793 58.421 1.00 31.62 107 ALA A O 1
ATOM 828 N N . VAL A 1 108 ? -13.752 -8.572 58.819 1.00 36.59 108 VAL A N 1
ATOM 829 C CA . VAL A 1 108 ? -15.013 -7.899 58.458 1.00 36.59 108 VAL A CA 1
ATOM 830 C C . VAL A 1 108 ? -15.491 -6.934 59.552 1.00 36.59 108 VAL A C 1
ATOM 832 O O . VAL A 1 108 ? -16.110 -5.918 59.235 1.00 36.59 108 VAL A O 1
ATOM 835 N N . HIS A 1 109 ? -15.160 -7.181 60.825 1.00 32.66 109 HIS A N 1
ATOM 836 C CA . HIS A 1 109 ? -15.497 -6.254 61.912 1.00 32.66 109 HIS A CA 1
ATOM 837 C C . HIS A 1 109 ? -14.509 -5.084 62.037 1.00 32.66 109 HIS A C 1
ATOM 839 O O . HIS A 1 109 ? -14.930 -3.978 62.375 1.00 32.66 109 HIS A O 1
ATOM 845 N N . CYS A 1 110 ? -13.237 -5.269 61.668 1.00 28.38 110 CYS A N 1
ATOM 846 C CA . CYS A 1 110 ? -12.248 -4.186 61.694 1.00 28.38 110 CYS A CA 1
ATOM 847 C C . CYS A 1 110 ? -12.434 -3.165 60.549 1.00 28.38 110 CYS A C 1
ATOM 849 O O . CYS A 1 110 ? -12.113 -1.990 60.707 1.00 28.38 110 CYS A O 1
ATOM 851 N N . LEU A 1 111 ? -13.039 -3.568 59.422 1.00 32.50 111 LEU A N 1
ATOM 852 C CA . LEU A 1 111 ? -13.345 -2.676 58.291 1.00 32.50 111 LEU A CA 1
ATOM 853 C C . LEU A 1 111 ? -14.575 -1.772 58.502 1.00 32.50 111 LEU A C 1
ATOM 855 O O . LEU A 1 111 ? -14.770 -0.834 57.732 1.00 32.50 111 LEU A O 1
ATOM 859 N N . ARG A 1 112 ? -15.396 -2.006 59.538 1.00 32.66 112 ARG A N 1
ATOM 860 C CA . ARG A 1 112 ? -16.503 -1.097 59.909 1.00 32.66 112 ARG A CA 1
ATOM 861 C C . ARG A 1 112 ? -16.104 -0.004 60.903 1.00 32.66 112 ARG A C 1
ATOM 863 O O . ARG A 1 112 ? -16.859 0.946 61.057 1.00 32.66 112 ARG A O 1
ATOM 870 N N . ALA A 1 113 ? -14.941 -0.109 61.548 1.00 31.91 113 ALA A N 1
ATOM 871 C CA . ALA A 1 113 ? -14.514 0.821 62.599 1.00 31.91 113 ALA A CA 1
ATOM 872 C C . ALA A 1 113 ? -13.601 1.965 62.107 1.00 31.91 113 ALA A C 1
ATOM 874 O O . ALA A 1 113 ? -13.191 2.802 62.905 1.00 31.91 113 ALA A O 1
ATOM 875 N N . VAL A 1 114 ? -13.309 2.048 60.802 1.00 35.50 114 VAL A N 1
ATOM 876 C CA . VAL A 1 114 ? -12.525 3.144 60.198 1.00 35.50 114 VAL A CA 1
ATOM 877 C C . VAL A 1 114 ? -13.438 4.067 59.381 1.00 35.50 114 VAL A C 1
ATOM 879 O O . VAL A 1 114 ? -13.185 4.369 58.218 1.00 35.50 114 VAL A O 1
ATOM 882 N N . GLU A 1 115 ? -14.523 4.554 59.986 1.00 36.31 115 GLU A N 1
ATOM 883 C CA . GLU A 1 115 ? -15.136 5.817 59.553 1.00 36.31 115 GLU A CA 1
ATOM 884 C C . GLU A 1 115 ? -14.360 6.972 60.197 1.00 36.31 115 GLU A C 1
ATOM 886 O O . GLU A 1 115 ? -14.827 7.667 61.095 1.00 36.31 115 GLU A O 1
ATOM 891 N N . GLY A 1 116 ? -13.116 7.152 59.744 1.00 34.12 116 GLY A N 1
ATOM 892 C CA . GLY A 1 116 ? -12.346 8.353 60.042 1.00 34.12 116 GLY A CA 1
ATOM 893 C C . GLY A 1 116 ? -13.031 9.602 59.463 1.00 34.12 116 GLY A C 1
ATOM 894 O O . GLY A 1 116 ? -13.801 9.499 58.498 1.00 34.12 116 GLY A O 1
ATOM 895 N N . PRO A 1 117 ? -12.764 10.796 60.022 1.00 35.25 117 PRO A N 1
ATOM 896 C CA . PRO A 1 117 ? -13.385 12.039 59.580 1.00 35.25 117 PRO A CA 1
ATOM 897 C C . PRO A 1 117 ? -13.196 12.226 58.072 1.00 35.25 117 PRO A C 1
ATOM 899 O O . PRO A 1 117 ? -12.096 12.061 57.543 1.00 35.25 117 PRO A O 1
ATOM 902 N N . ARG A 1 118 ? -14.287 12.563 57.368 1.00 37.78 118 ARG A N 1
ATOM 903 C CA . ARG A 1 118 ? -14.295 12.828 55.922 1.00 37.78 118 ARG A CA 1
ATOM 904 C C . ARG A 1 118 ? -13.262 13.913 55.606 1.00 37.78 118 ARG A C 1
ATOM 906 O O . ARG A 1 118 ? -13.537 15.098 55.779 1.00 37.78 118 ARG A O 1
ATOM 913 N N . LEU A 1 119 ? -12.081 13.504 55.142 1.00 37.09 119 LEU A N 1
ATOM 914 C CA . LEU A 1 119 ? -11.048 14.407 54.640 1.00 37.09 119 LEU A CA 1
ATOM 915 C C . LEU A 1 119 ? -11.675 15.348 53.596 1.00 37.09 119 LEU A C 1
ATOM 917 O O . LEU A 1 119 ? -12.406 14.874 52.715 1.00 37.09 119 LEU A O 1
ATOM 921 N N . PRO A 1 120 ? -11.421 16.668 53.670 1.00 41.94 120 PRO A N 1
ATOM 922 C CA . PRO A 1 120 ? -11.985 17.612 52.720 1.00 41.94 120 PRO A CA 1
ATOM 923 C C . PRO A 1 120 ? -11.561 17.219 51.298 1.00 41.94 120 PRO A C 1
ATOM 925 O O . PRO A 1 120 ? -10.428 16.766 51.097 1.00 41.94 120 PRO A O 1
ATOM 928 N N . PRO A 1 121 ? -12.442 17.368 50.292 1.00 48.09 121 PRO A N 1
ATOM 929 C CA . PRO A 1 121 ? -12.123 16.991 48.922 1.00 48.09 121 PRO A CA 1
ATOM 930 C C . PRO A 1 121 ? -10.848 17.717 48.477 1.00 48.09 121 PRO A C 1
ATOM 932 O O . PRO A 1 121 ? -10.829 18.947 48.376 1.00 48.09 121 PRO A O 1
ATOM 935 N N . LYS A 1 122 ? -9.771 16.953 48.232 1.00 52.44 122 LYS A N 1
ATOM 936 C CA . LYS A 1 122 ? -8.495 17.487 47.738 1.00 52.44 122 LYS A CA 1
ATOM 937 C C . LYS A 1 122 ? -8.771 18.342 46.499 1.00 52.44 122 LYS A C 1
ATOM 939 O O . LYS A 1 122 ? -9.410 17.898 45.543 1.00 52.44 122 LYS A O 1
ATOM 944 N N . LYS A 1 123 ? -8.322 19.598 46.550 1.00 58.47 123 LYS A N 1
ATOM 945 C CA . LYS A 1 123 ? -8.504 20.595 45.489 1.00 58.47 123 LYS A CA 1
ATOM 946 C C . LYS A 1 123 ? -7.900 20.051 44.189 1.00 58.47 123 LYS A C 1
ATOM 948 O O . LYS A 1 123 ? -6.704 19.783 44.147 1.00 58.47 123 LYS A O 1
ATOM 953 N N . ILE A 1 124 ? -8.693 19.938 43.121 1.00 64.50 124 ILE A N 1
ATOM 954 C CA . ILE A 1 124 ? -8.137 19.735 41.775 1.00 64.50 124 ILE A CA 1
ATOM 955 C C . ILE A 1 124 ? -7.271 20.953 41.445 1.00 64.50 124 ILE A C 1
ATOM 957 O O . ILE A 1 124 ? -7.721 22.102 41.552 1.00 64.50 124 ILE A O 1
ATOM 961 N N . SER A 1 125 ? -6.010 20.701 41.099 1.00 79.62 125 SER A N 1
ATOM 962 C CA . SER A 1 125 ? -5.054 21.755 40.782 1.00 79.62 125 SER A CA 1
ATOM 963 C C . SER A 1 125 ? -5.453 22.452 39.477 1.00 79.62 125 SER A C 1
ATOM 965 O O . SER A 1 125 ? -5.946 21.824 38.539 1.00 79.62 125 SER A O 1
ATOM 967 N N . LYS A 1 126 ? -5.226 23.772 39.393 1.00 81.75 126 LYS A N 1
ATOM 968 C CA . LYS A 1 126 ? -5.397 24.521 38.132 1.00 81.75 126 LYS A CA 1
ATOM 969 C C . LYS A 1 126 ? -4.547 23.908 37.010 1.00 81.75 126 LYS A C 1
ATOM 971 O O . LYS A 1 126 ? -4.965 23.918 35.861 1.00 81.75 126 LYS A O 1
ATOM 976 N N . TRP A 1 127 ? -3.390 23.345 37.360 1.00 86.19 127 TRP A N 1
ATOM 977 C CA . TRP A 1 127 ? -2.504 22.638 36.440 1.00 86.19 127 TRP A CA 1
ATOM 978 C C . TRP A 1 127 ? -3.199 21.463 35.740 1.00 86.19 127 TRP A C 1
ATOM 980 O O . TRP A 1 127 ? -3.172 21.394 34.516 1.00 86.19 127 TRP A O 1
ATOM 990 N N . LEU A 1 128 ? -3.905 20.603 36.486 1.00 85.56 128 LEU A N 1
ATOM 991 C CA . LEU A 1 128 ? -4.594 19.441 35.911 1.00 85.56 128 LEU A CA 1
ATOM 992 C C . LEU A 1 128 ? -5.692 19.851 34.922 1.00 85.56 128 LEU A C 1
ATOM 994 O O . LEU A 1 128 ? -5.878 19.208 33.893 1.00 85.56 128 LEU A O 1
ATOM 998 N N . TYR A 1 129 ? -6.398 20.947 35.208 1.00 85.38 129 TYR A N 1
ATOM 999 C CA . TYR A 1 129 ? -7.374 21.510 34.277 1.00 85.38 129 TYR A CA 1
ATOM 1000 C C . TYR A 1 129 ? -6.727 21.942 32.958 1.00 85.38 129 TYR A C 1
ATOM 1002 O O . TYR A 1 129 ? -7.196 21.548 31.891 1.00 85.38 129 TYR A O 1
ATOM 1010 N N . TRP A 1 130 ? -5.644 22.724 33.028 1.00 88.69 130 TRP A N 1
ATOM 1011 C CA . TRP A 1 130 ? -4.939 23.186 31.833 1.00 88.69 130 TRP A CA 1
ATOM 1012 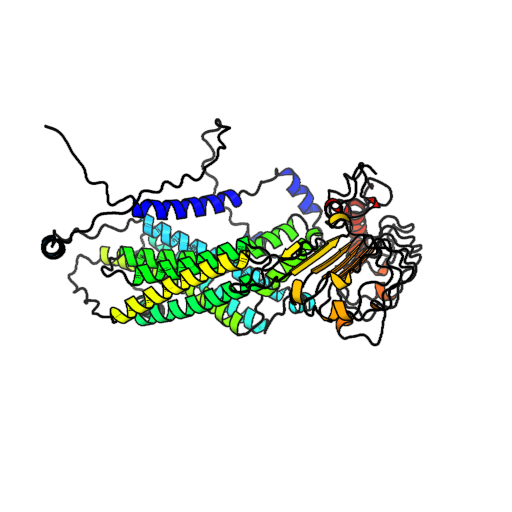C C . TRP A 1 130 ? -4.347 22.026 31.042 1.00 88.69 130 TRP A C 1
ATOM 1014 O O . TRP A 1 130 ? -4.461 22.017 29.824 1.00 88.69 130 TRP A O 1
ATOM 1024 N N . PHE A 1 131 ? -3.800 21.020 31.723 1.00 91.88 131 PHE A N 1
ATOM 1025 C CA . PHE A 1 131 ? -3.297 19.807 31.088 1.00 91.88 131 PHE A CA 1
ATOM 1026 C C . PHE A 1 131 ? -4.389 19.083 30.285 1.00 91.88 131 PHE A C 1
ATOM 1028 O O . PHE A 1 131 ? -4.203 18.793 29.105 1.00 91.88 131 PHE A O 1
ATOM 1035 N N . ILE A 1 132 ? -5.563 18.863 30.885 1.00 90.50 132 ILE A N 1
ATOM 1036 C CA . ILE A 1 132 ? -6.685 18.198 30.208 1.00 90.50 132 ILE A CA 1
ATOM 1037 C C . ILE A 1 132 ? -7.214 19.036 29.045 1.00 90.50 132 ILE A C 1
ATOM 1039 O O . ILE A 1 132 ? -7.540 18.491 27.991 1.00 90.50 132 ILE A O 1
ATOM 1043 N N . LEU A 1 133 ? -7.292 20.357 29.211 1.00 90.12 133 LEU A N 1
ATOM 1044 C CA . LEU A 1 133 ? -7.734 21.245 28.143 1.00 90.12 133 LEU A CA 1
ATOM 1045 C C . LEU A 1 133 ? -6.728 21.277 26.981 1.00 90.12 133 LEU A C 1
ATOM 1047 O O . LEU A 1 133 ? -7.148 21.239 25.827 1.00 90.12 133 LEU A O 1
ATOM 1051 N N . SER A 1 134 ? -5.422 21.282 27.265 1.00 92.19 134 SER A N 1
ATOM 1052 C CA . SER A 1 134 ? -4.364 21.171 26.252 1.00 92.19 134 SER A CA 1
ATOM 1053 C C . SER A 1 134 ? -4.467 19.857 25.493 1.00 92.19 134 SER A C 1
ATOM 1055 O O . SER A 1 134 ? -4.452 19.857 24.265 1.00 92.19 134 SER A O 1
ATOM 1057 N N . PHE A 1 135 ? -4.635 18.744 26.211 1.00 93.56 135 PHE A N 1
ATOM 1058 C CA . PHE A 1 135 ? -4.839 17.435 25.602 1.00 93.56 135 PHE A CA 1
ATOM 1059 C C . PHE A 1 135 ? -6.087 17.412 24.711 1.00 93.56 135 PHE A C 1
ATOM 1061 O O . PHE A 1 135 ? -6.028 16.906 23.594 1.00 93.56 135 PHE A O 1
ATOM 1068 N N . ALA A 1 136 ? -7.197 18.016 25.151 1.00 92.69 136 ALA A N 1
ATOM 1069 C CA . ALA A 1 136 ? -8.414 18.122 24.350 1.00 92.69 136 ALA A CA 1
ATOM 1070 C C . ALA A 1 136 ? -8.198 18.907 23.047 1.00 92.69 136 ALA A C 1
ATOM 1072 O O . ALA A 1 136 ? -8.643 18.476 21.983 1.00 92.69 136 ALA A O 1
ATOM 1073 N N . ILE A 1 137 ? -7.498 20.044 23.125 1.00 94.06 137 ILE A N 1
ATOM 1074 C CA . ILE A 1 137 ? -7.148 20.872 21.964 1.00 94.06 137 ILE A CA 1
ATOM 1075 C C . ILE A 1 137 ? -6.258 20.082 21.002 1.00 94.06 137 ILE A C 1
ATOM 1077 O O . ILE A 1 137 ? -6.583 19.991 19.819 1.00 94.06 137 ILE A O 1
ATOM 1081 N N . LEU A 1 138 ? -5.186 19.467 21.511 1.00 94.81 138 LEU A N 1
ATOM 1082 C CA . LEU A 1 138 ? -4.252 18.673 20.713 1.00 94.81 138 LEU A CA 1
ATOM 1083 C C . LEU A 1 138 ? -4.968 17.516 20.011 1.00 94.81 138 LEU A C 1
ATOM 1085 O O . LEU A 1 138 ? -4.855 17.364 18.799 1.00 94.81 138 LEU A O 1
ATOM 1089 N N . LYS A 1 139 ? -5.763 16.742 20.753 1.00 94.94 139 LYS A N 1
ATOM 1090 C CA . LYS A 1 139 ? -6.524 15.611 20.217 1.00 94.94 139 LYS A CA 1
ATOM 1091 C C . LYS A 1 139 ? -7.484 16.046 19.108 1.00 94.94 139 LYS A C 1
ATOM 1093 O O . LYS A 1 139 ? -7.503 15.421 18.047 1.00 94.94 139 LYS A O 1
ATOM 1098 N N . HIS A 1 140 ? -8.270 17.108 19.317 1.00 95.06 140 HIS A N 1
ATOM 1099 C CA . HIS A 1 140 ? -9.177 17.597 18.275 1.00 95.06 140 HIS A CA 1
ATOM 1100 C C . HIS A 1 140 ? -8.430 18.107 17.047 1.00 95.06 140 HIS A C 1
ATOM 1102 O O . HIS A 1 140 ? -8.867 17.820 15.938 1.00 95.06 140 HIS A O 1
ATOM 1108 N N . PHE A 1 141 ? -7.317 18.815 17.239 1.00 95.62 141 PHE A N 1
ATOM 1109 C CA . PHE A 1 141 ? -6.492 19.319 16.147 1.00 95.62 141 PHE A CA 1
ATOM 1110 C C . PHE A 1 141 ? -5.902 18.182 15.304 1.00 95.62 141 PHE A C 1
ATOM 1112 O O . PHE A 1 141 ? -6.127 18.144 14.098 1.00 95.62 141 PHE A O 1
ATOM 1119 N N . VAL A 1 142 ? -5.227 17.214 15.932 1.00 94.69 142 VAL A N 1
ATOM 1120 C CA . VAL A 1 142 ? -4.604 16.081 15.226 1.00 94.69 142 VAL A CA 1
ATOM 1121 C C . VAL A 1 142 ? -5.657 15.227 14.514 1.00 94.69 142 VAL A C 1
ATOM 1123 O O . VAL A 1 142 ? -5.476 14.872 13.352 1.00 94.69 142 VAL A O 1
ATOM 1126 N N . THR A 1 143 ? -6.800 14.965 15.158 1.00 95.19 143 THR A N 1
ATOM 1127 C CA . THR A 1 143 ? -7.886 14.196 14.523 1.00 95.19 143 THR A CA 1
ATOM 1128 C C . THR A 1 143 ? -8.516 14.960 13.355 1.00 95.19 143 THR A C 1
ATOM 1130 O O . THR A 1 143 ? -8.818 14.363 12.327 1.00 95.19 143 THR A O 1
ATOM 1133 N N . ALA A 1 144 ? -8.679 16.284 13.471 1.00 96.12 144 ALA A N 1
ATOM 1134 C CA . ALA A 1 144 ? -9.174 17.114 12.376 1.00 96.12 144 ALA A CA 1
ATOM 1135 C C . ALA A 1 144 ? -8.208 17.115 11.182 1.00 96.12 144 ALA A C 1
ATOM 1137 O O . ALA A 1 144 ? -8.653 16.976 10.048 1.00 96.12 144 ALA A O 1
ATOM 1138 N N . LEU A 1 145 ? -6.896 17.209 11.426 1.00 94.25 145 LEU A N 1
ATOM 1139 C CA . LEU A 1 145 ? -5.889 17.093 10.370 1.00 94.25 145 LEU A CA 1
ATOM 1140 C C . LEU A 1 145 ? -5.941 15.727 9.683 1.00 94.25 145 LEU A C 1
ATOM 1142 O O . LEU A 1 145 ? -5.924 15.666 8.458 1.00 94.25 145 LEU A O 1
ATOM 1146 N N . TYR A 1 146 ? -6.048 14.646 10.459 1.00 94.19 146 TYR A N 1
ATOM 1147 C CA . TYR A 1 146 ? -6.186 13.297 9.916 1.00 94.19 146 TYR A CA 1
ATOM 1148 C C . TYR A 1 146 ? -7.433 13.163 9.030 1.00 94.19 146 TYR A C 1
ATOM 1150 O O . TYR A 1 146 ? -7.322 12.736 7.886 1.00 94.19 146 TYR A O 1
ATOM 1158 N N . LEU A 1 147 ? -8.609 13.578 9.513 1.00 95.31 147 LEU A N 1
ATOM 1159 C CA . LEU A 1 147 ? -9.855 13.503 8.740 1.00 95.31 147 LEU A CA 1
ATOM 1160 C C . LEU A 1 147 ? -9.818 14.391 7.489 1.00 95.31 147 LEU A C 1
ATOM 1162 O O . LEU A 1 147 ? -10.288 13.977 6.434 1.00 95.31 147 LEU A O 1
ATOM 1166 N N . ALA A 1 148 ? -9.231 15.587 7.580 1.00 95.94 148 ALA A N 1
ATOM 1167 C CA . ALA A 1 148 ? -9.041 16.456 6.424 1.00 95.94 148 ALA A CA 1
ATOM 1168 C C . ALA A 1 148 ? -8.117 15.810 5.381 1.00 95.94 148 ALA A C 1
ATOM 1170 O O . ALA A 1 148 ? -8.449 15.805 4.199 1.00 95.94 148 ALA A O 1
ATOM 1171 N N . ALA A 1 149 ? -7.001 15.211 5.813 1.00 92.44 149 ALA A N 1
ATOM 1172 C CA . ALA A 1 149 ? -6.099 14.481 4.927 1.00 92.44 149 ALA A CA 1
ATOM 1173 C C . ALA A 1 149 ? -6.813 13.308 4.237 1.00 92.44 149 ALA A C 1
ATOM 1175 O O . ALA A 1 149 ? -6.679 13.149 3.030 1.00 92.44 149 ALA A O 1
ATOM 1176 N N . GLN A 1 150 ? -7.631 12.548 4.970 1.00 93.44 150 GLN A N 1
ATOM 1177 C CA . GLN A 1 150 ? -8.442 11.460 4.414 1.00 93.44 150 GLN A CA 1
ATOM 1178 C C . GLN A 1 150 ? -9.416 11.939 3.337 1.00 93.44 150 GLN A C 1
ATOM 1180 O O . GLN A 1 150 ? -9.476 11.366 2.252 1.00 93.44 150 GLN A O 1
ATOM 1185 N N . ILE A 1 151 ? -10.156 13.016 3.612 1.00 95.56 151 ILE A N 1
ATOM 1186 C CA . ILE A 1 151 ? -11.088 13.607 2.644 1.00 95.56 151 ILE A CA 1
ATOM 1187 C C . ILE A 1 151 ? -10.335 14.070 1.394 1.00 95.56 151 ILE A C 1
ATOM 1189 O O . ILE A 1 151 ? -10.772 13.789 0.283 1.00 95.56 151 ILE A O 1
ATOM 1193 N N . ILE A 1 152 ? -9.188 14.736 1.561 1.00 94.19 152 ILE A N 1
ATOM 1194 C CA . ILE A 1 152 ? -8.360 15.189 0.438 1.00 94.19 152 ILE A CA 1
ATOM 1195 C C . ILE A 1 152 ? -7.878 13.996 -0.393 1.00 94.19 152 ILE A C 1
ATOM 1197 O O . ILE A 1 152 ? -8.002 14.034 -1.613 1.00 94.19 152 ILE A O 1
ATOM 1201 N N . ILE A 1 153 ? -7.380 12.930 0.242 1.00 90.62 153 ILE A N 1
ATOM 1202 C CA . ILE A 1 153 ? -6.949 11.710 -0.456 1.00 90.62 153 ILE A CA 1
ATOM 1203 C C . ILE A 1 153 ? -8.114 11.121 -1.259 1.00 90.62 153 ILE A C 1
ATOM 1205 O O . ILE A 1 153 ? -7.944 10.834 -2.437 1.00 90.62 153 ILE A O 1
ATOM 1209 N N . MET A 1 154 ? -9.302 10.998 -0.663 1.00 92.38 154 MET A N 1
ATOM 1210 C CA . MET A 1 154 ? -10.484 10.447 -1.335 1.00 92.38 154 MET A CA 1
ATOM 1211 C C . MET A 1 154 ? -10.985 11.307 -2.502 1.00 92.38 154 MET A C 1
ATOM 1213 O O . MET A 1 154 ? -11.419 10.761 -3.510 1.00 92.38 154 MET A O 1
ATOM 1217 N N . VAL A 1 155 ? -10.920 12.636 -2.385 1.00 93.81 155 VAL A N 1
ATOM 1218 C CA . VAL A 1 155 ? -11.328 13.571 -3.450 1.00 93.81 155 VAL A CA 1
ATOM 1219 C C . VAL A 1 155 ? -10.316 13.600 -4.596 1.00 93.81 155 VAL A C 1
ATOM 1221 O O . VAL A 1 155 ? -10.699 13.780 -5.749 1.00 93.81 155 VAL A O 1
ATOM 1224 N N . LEU A 1 156 ? -9.026 13.453 -4.287 1.00 89.75 156 LEU A N 1
ATOM 1225 C CA . LEU A 1 156 ? -7.952 13.486 -5.281 1.00 89.75 156 LEU A CA 1
ATOM 1226 C C . LEU A 1 156 ? -7.646 12.115 -5.898 1.00 89.75 156 LEU A C 1
ATOM 1228 O O . LEU A 1 156 ? -6.892 12.066 -6.872 1.00 89.75 156 LEU A O 1
ATOM 1232 N N . ALA A 1 157 ? -8.193 11.031 -5.342 1.00 86.19 157 ALA A N 1
ATOM 1233 C CA . ALA A 1 157 ? -7.972 9.681 -5.835 1.00 86.19 157 ALA A CA 1
ATOM 1234 C C . ALA A 1 157 ? -8.581 9.494 -7.229 1.00 86.19 157 ALA A C 1
ATOM 1236 O O . ALA A 1 157 ? -9.740 9.834 -7.474 1.00 86.19 157 ALA A O 1
ATOM 1237 N N . ASP A 1 158 ? -7.800 8.925 -8.146 1.00 81.44 158 ASP A N 1
ATOM 1238 C CA . ASP A 1 158 ? -8.302 8.570 -9.471 1.00 81.44 158 ASP A CA 1
ATOM 1239 C C . ASP A 1 158 ? -9.153 7.282 -9.434 1.00 81.44 158 ASP A C 1
ATOM 1241 O O . ASP A 1 158 ? -9.158 6.522 -8.459 1.00 81.44 158 ASP A O 1
ATOM 1245 N N . ALA A 1 159 ? -9.891 7.015 -10.516 1.00 79.12 159 ALA A N 1
ATOM 1246 C CA . ALA A 1 159 ? -10.757 5.839 -10.609 1.00 79.12 159 ALA A CA 1
ATOM 1247 C C . ALA A 1 159 ? -9.985 4.519 -10.444 1.00 79.12 159 ALA A C 1
ATOM 1249 O O . ALA A 1 159 ? -10.526 3.536 -9.934 1.00 79.12 159 ALA A O 1
ATOM 1250 N N . SER A 1 160 ? -8.715 4.479 -10.848 1.00 73.62 160 SER A N 1
ATOM 1251 C CA . SER A 1 160 ? -7.884 3.297 -10.671 1.00 73.62 160 SER A CA 1
ATOM 1252 C C . SER A 1 160 ? -7.523 3.077 -9.206 1.00 73.62 160 SER A C 1
ATOM 1254 O O . SER A 1 160 ? -7.651 1.959 -8.718 1.00 73.62 160 SER A O 1
ATOM 1256 N N . GLN A 1 161 ? -7.115 4.126 -8.497 1.00 82.19 161 GLN A N 1
ATOM 1257 C CA . GLN A 1 161 ? -6.787 4.089 -7.076 1.00 82.19 161 GLN A CA 1
ATOM 1258 C C . GLN A 1 161 ? -8.005 3.687 -6.243 1.00 82.19 161 GLN A C 1
ATOM 1260 O O . GLN A 1 161 ? -7.884 2.833 -5.366 1.00 82.19 161 GLN A O 1
ATOM 1265 N N . LEU A 1 162 ? -9.189 4.223 -6.561 1.00 85.44 162 LEU A N 1
ATOM 1266 C CA . LEU A 1 162 ? -10.445 3.847 -5.903 1.00 85.44 162 LEU A CA 1
ATOM 1267 C C . LEU A 1 162 ? -10.798 2.367 -6.122 1.00 85.44 162 LEU A C 1
ATOM 1269 O O . LEU A 1 162 ? -11.250 1.704 -5.186 1.00 85.44 162 LEU A O 1
ATOM 1273 N N . ARG A 1 163 ? -10.545 1.820 -7.320 1.00 82.25 163 ARG A N 1
ATOM 1274 C CA . ARG A 1 163 ? -10.714 0.384 -7.606 1.00 82.25 163 ARG A CA 1
ATOM 1275 C C . ARG A 1 163 ? -9.715 -0.474 -6.831 1.00 82.25 163 ARG A C 1
ATOM 1277 O O . ARG A 1 163 ? -10.127 -1.434 -6.183 1.00 82.25 163 ARG A O 1
ATOM 1284 N N . THR A 1 164 ? -8.431 -0.109 -6.824 1.00 81.50 164 THR A N 1
ATOM 1285 C CA . THR A 1 164 ? -7.389 -0.820 -6.059 1.00 81.50 164 THR A CA 1
ATOM 1286 C C . THR A 1 164 ? -7.690 -0.825 -4.558 1.00 81.50 164 THR A C 1
ATOM 1288 O O . THR A 1 164 ? -7.470 -1.839 -3.886 1.00 81.50 164 THR A O 1
ATOM 1291 N N . ALA A 1 165 ? -8.235 0.283 -4.048 1.00 87.25 165 ALA A N 1
ATOM 1292 C CA . ALA A 1 165 ? -8.675 0.439 -2.666 1.00 87.25 165 ALA A CA 1
ATOM 1293 C C . ALA A 1 165 ? -9.975 -0.313 -2.337 1.00 87.25 165 ALA A C 1
ATOM 1295 O O . ALA A 1 165 ? -10.287 -0.460 -1.161 1.00 87.25 165 ALA A O 1
ATOM 1296 N N . ARG A 1 166 ? -10.724 -0.785 -3.347 1.00 89.06 166 ARG A N 1
ATOM 1297 C CA . ARG A 1 166 ? -12.083 -1.342 -3.209 1.00 89.06 166 ARG A CA 1
ATOM 1298 C C . ARG A 1 166 ? -13.045 -0.365 -2.517 1.00 89.06 166 ARG A C 1
ATOM 1300 O O . ARG A 1 166 ? -13.843 -0.758 -1.674 1.00 89.06 166 ARG A O 1
ATOM 1307 N N . ALA A 1 167 ? -12.947 0.918 -2.865 1.00 91.31 167 ALA A N 1
ATOM 1308 C CA . ALA A 1 167 ? -13.692 1.983 -2.204 1.00 91.31 167 ALA A CA 1
ATOM 1309 C C . ALA A 1 167 ? -15.217 1.817 -2.358 1.00 91.31 167 ALA A C 1
ATOM 1311 O O . ALA A 1 167 ? -15.740 1.685 -3.465 1.00 91.31 167 ALA A O 1
ATOM 1312 N N . TYR A 1 168 ? -15.935 1.896 -1.240 1.00 92.88 168 TYR A N 1
ATOM 1313 C CA . TYR A 1 168 ? -17.389 1.813 -1.151 1.00 92.88 168 TYR A CA 1
ATOM 1314 C C . TYR A 1 168 ? -18.012 3.199 -0.974 1.00 92.88 168 TYR A C 1
ATOM 1316 O O . TYR A 1 168 ? -17.588 3.973 -0.119 1.00 92.88 168 TYR A O 1
ATOM 1324 N N . ALA A 1 169 ? -19.044 3.501 -1.773 1.00 93.12 169 ALA A N 1
ATOM 1325 C CA . ALA A 1 169 ? -19.896 4.690 -1.651 1.00 93.12 169 ALA A CA 1
ATOM 1326 C C . ALA A 1 169 ? -19.132 5.994 -1.320 1.00 93.12 169 ALA A C 1
ATOM 1328 O O . ALA A 1 169 ? -19.485 6.710 -0.381 1.00 93.12 169 ALA A O 1
ATOM 1329 N N . ILE A 1 170 ? -18.087 6.307 -2.099 1.00 94.75 170 ILE A N 1
ATOM 1330 C CA . ILE A 1 170 ? -17.084 7.341 -1.779 1.00 94.75 170 ILE A CA 1
ATOM 1331 C C . ILE A 1 170 ? -17.690 8.693 -1.369 1.00 94.75 170 ILE A C 1
ATOM 1333 O O . ILE A 1 170 ? -17.274 9.287 -0.378 1.00 94.75 170 ILE A O 1
ATOM 1337 N N . ASN A 1 171 ? -18.745 9.139 -2.056 1.00 96.00 171 ASN A N 1
ATOM 1338 C CA . ASN A 1 171 ? -19.427 10.401 -1.758 1.00 96.00 171 ASN A CA 1
ATOM 1339 C C . ASN A 1 171 ? -20.092 10.398 -0.372 1.00 96.00 171 ASN A C 1
ATOM 1341 O O . ASN A 1 171 ? -20.037 11.396 0.346 1.00 96.00 171 ASN A O 1
ATOM 1345 N N . ALA A 1 172 ? -20.696 9.274 0.025 1.00 96.12 172 ALA A N 1
ATOM 1346 C CA . ALA A 1 172 ? -21.307 9.127 1.341 1.00 96.12 172 ALA A CA 1
ATOM 1347 C C . ALA A 1 172 ? -20.237 9.084 2.442 1.00 96.12 172 ALA A C 1
ATOM 1349 O O . ALA A 1 172 ? -20.392 9.739 3.471 1.00 96.12 172 ALA A O 1
ATOM 1350 N N . VAL A 1 173 ? -19.126 8.378 2.206 1.00 96.38 173 VAL A N 1
ATOM 1351 C CA . VAL A 1 173 ? -17.991 8.317 3.142 1.00 96.38 173 VAL A CA 1
ATOM 1352 C C . VAL A 1 173 ? -17.390 9.707 3.357 1.00 96.38 173 VAL A C 1
ATOM 1354 O O . VAL A 1 173 ? -17.228 10.130 4.503 1.00 96.38 173 VAL A O 1
ATOM 1357 N N . ILE A 1 174 ? -17.143 10.455 2.274 1.00 97.06 174 ILE A N 1
ATOM 1358 C CA . ILE A 1 174 ? -16.665 11.843 2.333 1.00 97.06 174 ILE A CA 1
ATOM 1359 C C . ILE A 1 174 ? -17.628 12.707 3.153 1.00 97.06 174 ILE A C 1
ATOM 1361 O O . ILE A 1 174 ? -17.180 13.442 4.033 1.00 97.06 174 ILE A O 1
ATOM 1365 N N . ALA A 1 175 ? -18.940 12.604 2.916 1.00 97.62 175 ALA A N 1
ATOM 1366 C CA . ALA A 1 175 ? -19.935 13.375 3.658 1.00 97.62 175 ALA A CA 1
ATOM 1367 C C . ALA A 1 175 ? -19.918 13.050 5.163 1.00 97.62 175 ALA A C 1
ATOM 1369 O O . ALA A 1 175 ? -19.897 13.962 5.992 1.00 97.62 175 ALA A O 1
ATOM 1370 N N . VAL A 1 176 ? -19.864 11.766 5.532 1.00 97.19 176 VAL A N 1
ATOM 1371 C CA . VAL A 1 176 ? -19.783 11.336 6.937 1.00 97.19 176 VAL A CA 1
ATOM 1372 C C . VAL A 1 176 ? -18.497 11.847 7.589 1.00 97.19 176 VAL A C 1
ATOM 1374 O O . VAL A 1 176 ? -18.547 12.432 8.673 1.00 97.19 176 VAL A O 1
ATOM 1377 N N . PHE A 1 177 ? -17.348 11.702 6.927 1.00 96.69 177 PHE A N 1
ATOM 1378 C CA . PHE A 1 177 ? -16.069 12.174 7.463 1.00 96.69 177 PHE A CA 1
ATOM 1379 C C . PHE A 1 177 ? -16.030 13.701 7.575 1.00 96.69 177 PHE A C 1
ATOM 1381 O O . PHE A 1 177 ? -15.492 14.218 8.554 1.00 96.69 177 PHE A O 1
ATOM 1388 N N . ALA A 1 178 ? -16.648 14.429 6.641 1.00 98.06 178 ALA A N 1
ATOM 1389 C CA . ALA A 1 178 ? -16.780 15.882 6.704 1.00 98.06 178 ALA A CA 1
ATOM 1390 C C . ALA A 1 178 ? -17.631 16.325 7.904 1.00 98.06 178 ALA A C 1
ATOM 1392 O O . ALA A 1 178 ? -17.251 17.253 8.618 1.00 98.06 178 ALA A O 1
ATOM 1393 N N . ILE A 1 179 ? -18.736 15.629 8.195 1.00 97.56 179 ILE A N 1
ATOM 1394 C CA . ILE A 1 179 ? -19.556 15.896 9.387 1.00 97.56 179 ILE A CA 1
ATOM 1395 C C . ILE A 1 179 ? -18.729 15.687 10.662 1.00 97.56 179 ILE A C 1
ATOM 1397 O O . ILE A 1 179 ? -18.704 16.559 11.535 1.00 97.56 179 ILE A O 1
ATOM 1401 N N . VAL A 1 180 ? -18.012 14.565 10.766 1.00 96.25 180 VAL A N 1
ATOM 1402 C CA . VAL A 1 180 ? -17.151 14.273 11.923 1.00 96.25 180 VAL A CA 1
ATOM 1403 C C . VAL A 1 180 ? -16.031 15.316 12.047 1.00 96.25 180 VAL A C 1
ATOM 1405 O O . VAL A 1 180 ? -15.783 15.826 13.143 1.00 96.25 180 VAL A O 1
ATOM 1408 N N . LEU A 1 181 ? -15.412 15.728 10.938 1.00 97.44 181 LEU A N 1
ATOM 1409 C CA . LEU A 1 181 ? -14.426 16.811 10.899 1.00 97.44 181 LEU A CA 1
ATOM 1410 C C . LEU A 1 181 ? -15.008 18.125 11.444 1.00 97.44 181 LEU A C 1
ATOM 1412 O O . LEU A 1 181 ? -14.404 18.749 12.319 1.00 97.44 181 LEU A O 1
ATOM 1416 N N . CYS A 1 182 ? -16.202 18.524 10.999 1.00 97.12 182 CYS A N 1
ATOM 1417 C CA . CYS A 1 182 ? -16.888 19.713 11.506 1.00 97.12 182 CYS A CA 1
ATOM 1418 C C . CYS A 1 182 ? -17.158 19.627 13.018 1.00 97.12 182 CYS A C 1
ATOM 1420 O O . CYS A 1 182 ? -16.998 20.628 13.721 1.00 97.12 182 CYS A O 1
ATOM 1422 N N . LEU A 1 183 ? -17.495 18.446 13.549 1.00 95.06 183 LEU A N 1
ATOM 1423 C CA . LEU A 1 183 ? -17.658 18.237 14.994 1.00 95.06 183 LEU A CA 1
ATOM 1424 C C . LEU A 1 183 ? -16.342 18.435 15.764 1.00 95.06 183 LEU A C 1
ATOM 1426 O O . LEU A 1 183 ? -16.342 19.061 16.833 1.00 95.06 183 LEU A O 1
ATOM 1430 N N . HIS A 1 184 ? -15.214 17.956 15.227 1.00 95.06 184 HIS A N 1
ATOM 1431 C CA . HIS A 1 184 ? -13.891 18.195 15.813 1.00 95.06 184 HIS A CA 1
ATOM 1432 C C . HIS A 1 184 ? -13.511 19.680 15.778 1.00 95.06 184 HIS A C 1
ATOM 1434 O O . HIS A 1 184 ? -13.095 20.218 16.805 1.00 95.06 184 HIS A O 1
ATOM 1440 N N . LEU A 1 185 ? -13.709 20.361 14.646 1.00 95.81 185 LEU A N 1
ATOM 1441 C CA . LEU A 1 185 ? -13.410 21.790 14.500 1.00 95.81 185 LEU A CA 1
ATOM 1442 C C . LEU A 1 185 ? -14.295 22.657 15.408 1.00 95.81 185 LEU A C 1
ATOM 1444 O O . LEU A 1 185 ? -13.793 23.540 16.105 1.00 95.81 185 LEU A O 1
ATOM 1448 N N . GLY A 1 186 ? -15.596 22.368 15.483 1.00 93.69 186 GLY A N 1
ATOM 1449 C CA . GLY A 1 186 ? -16.515 23.056 16.391 1.00 93.69 186 GLY A CA 1
ATOM 1450 C C . GLY A 1 186 ? -16.127 22.873 17.863 1.00 93.69 186 GLY A C 1
ATOM 1451 O O . GLY A 1 186 ? -16.136 23.831 18.644 1.00 93.69 186 GLY A O 1
ATOM 1452 N N . SER A 1 187 ? -15.708 21.661 18.241 1.00 91.50 187 SER A N 1
ATOM 1453 C CA . SER A 1 187 ? -15.198 21.374 19.588 1.00 91.50 187 SER A CA 1
ATOM 1454 C C . SER A 1 187 ? -13.887 22.112 19.875 1.00 91.50 187 SER A C 1
ATOM 1456 O O . SER A 1 187 ? -13.738 22.708 20.942 1.00 91.50 187 SER A O 1
ATOM 1458 N N . LEU A 1 188 ? -12.966 22.152 18.909 1.00 93.75 188 LEU A N 1
ATOM 1459 C CA . LEU A 1 188 ? -11.696 22.871 19.004 1.00 93.75 188 LEU A CA 1
ATOM 1460 C C . LEU A 1 188 ? -11.911 24.372 19.249 1.00 93.75 188 LEU A C 1
ATOM 1462 O O . LEU A 1 188 ? -11.369 24.925 20.208 1.00 93.75 188 LEU A O 1
ATOM 1466 N N . VAL A 1 189 ? -12.765 25.023 18.450 1.00 93.19 189 VAL A N 1
ATOM 1467 C CA . VAL A 1 189 ? -13.107 26.449 18.611 1.00 93.19 189 VAL A CA 1
ATOM 1468 C C . VAL A 1 189 ? -13.709 26.712 19.992 1.00 93.19 189 VAL A C 1
ATOM 1470 O O . VAL A 1 189 ? -13.330 27.667 20.679 1.00 93.19 189 VAL A O 1
ATOM 1473 N N . LYS A 1 190 ? -14.607 25.841 20.456 1.00 88.81 190 LYS A N 1
ATOM 1474 C CA . LYS A 1 190 ? -15.197 25.936 21.796 1.00 88.81 190 LYS A CA 1
ATOM 1475 C C . LYS A 1 190 ? -14.143 25.841 22.905 1.00 88.81 190 LYS A C 1
ATOM 1477 O O . LYS A 1 190 ? -14.189 26.619 23.858 1.00 88.81 190 LYS A O 1
ATOM 1482 N N . TYR A 1 191 ? -13.182 24.926 22.800 1.00 87.88 191 TYR A N 1
ATOM 1483 C CA . TYR A 1 191 ? -12.145 24.774 23.824 1.00 87.88 191 TYR A CA 1
ATOM 1484 C C . TYR A 1 191 ? -11.119 25.909 23.805 1.00 87.88 191 TYR A C 1
ATOM 1486 O O . TYR A 1 191 ? -10.778 26.421 24.871 1.00 87.88 191 TYR A O 1
ATOM 1494 N N . ILE A 1 192 ? -10.719 26.400 22.629 1.00 90.00 192 ILE A N 1
ATOM 1495 C CA . ILE A 1 192 ? -9.837 27.572 22.498 1.00 90.00 192 ILE A CA 1
ATOM 1496 C C . ILE A 1 192 ? -10.520 28.839 23.036 1.00 90.00 192 ILE A C 1
ATOM 1498 O O . ILE A 1 192 ? -9.903 29.636 23.746 1.00 90.00 192 ILE A O 1
ATOM 1502 N N . THR A 1 193 ? -11.807 29.045 22.743 1.00 87.31 193 THR A N 1
ATOM 1503 C CA . THR A 1 193 ? -12.550 30.201 23.275 1.00 87.31 193 THR A CA 1
ATOM 1504 C C . THR A 1 193 ? -12.731 30.113 24.791 1.00 87.31 193 THR A C 1
ATOM 1506 O O . THR A 1 193 ? -12.560 31.122 25.479 1.00 87.31 193 THR A O 1
ATOM 1509 N N . SER A 1 194 ? -12.993 28.917 25.332 1.00 81.38 194 SER A N 1
ATOM 1510 C CA . SER A 1 194 ? -13.023 28.669 26.781 1.00 81.38 194 SER A CA 1
ATOM 1511 C C . SER A 1 194 ? -11.671 28.965 27.441 1.00 81.38 194 SER A C 1
ATOM 1513 O O . SER A 1 194 ? -11.624 29.676 28.448 1.00 81.38 194 SER A O 1
ATOM 1515 N N . TRP A 1 195 ? -10.569 28.503 26.833 1.00 83.06 195 TRP A N 1
ATOM 1516 C CA . TRP A 1 195 ? -9.198 28.788 27.268 1.00 83.06 195 TRP A CA 1
ATOM 1517 C C . TRP A 1 195 ? -8.954 30.297 27.372 1.00 83.06 195 TRP A C 1
ATOM 1519 O O . TRP A 1 195 ? -8.524 30.802 28.413 1.00 83.06 195 TRP A O 1
ATOM 1529 N N . LYS A 1 196 ? -9.269 31.044 26.304 1.00 84.06 196 LYS A N 1
ATOM 1530 C CA . LYS A 1 196 ? -9.066 32.500 26.251 1.00 84.06 196 LYS A CA 1
ATOM 1531 C C . LYS A 1 196 ? -9.902 33.235 27.299 1.00 84.06 196 LYS A C 1
ATOM 1533 O O . LYS A 1 196 ? -9.367 34.114 27.972 1.00 84.06 196 LYS A O 1
ATOM 1538 N N . ARG A 1 197 ? -11.182 32.875 27.472 1.00 80.44 197 ARG A N 1
ATOM 1539 C CA . ARG A 1 197 ? -12.082 33.521 28.449 1.00 80.44 197 ARG A CA 1
ATOM 1540 C C . ARG A 1 197 ? -11.600 33.347 29.886 1.00 80.44 197 ARG A C 1
ATOM 1542 O O . ARG A 1 197 ? -11.578 34.323 30.629 1.00 80.44 197 ARG A O 1
ATOM 1549 N N . GLN A 1 198 ? -11.165 32.142 30.257 1.00 75.25 198 GLN A N 1
ATOM 1550 C CA . GLN A 1 198 ? -10.674 31.884 31.611 1.00 75.25 198 GLN A CA 1
ATOM 1551 C C . GLN A 1 198 ? -9.322 32.540 31.899 1.00 75.25 198 GLN A C 1
ATOM 1553 O O . GLN A 1 198 ? -9.120 33.025 33.009 1.00 75.25 198 GLN A O 1
ATOM 1558 N N . LYS A 1 199 ? -8.418 32.615 30.912 1.00 76.06 199 LYS A N 1
ATOM 1559 C CA . LYS A 1 199 ? -7.133 33.318 31.074 1.00 76.06 199 LYS A CA 1
ATOM 1560 C C . LYS A 1 199 ? -7.322 34.814 31.364 1.00 76.06 199 LYS A C 1
ATOM 1562 O O . LYS A 1 199 ? -6.549 35.381 32.123 1.00 76.06 199 LYS A O 1
ATOM 1567 N N . HIS A 1 200 ? -8.366 35.430 30.806 1.00 73.94 200 HIS A N 1
ATOM 1568 C CA . HIS A 1 200 ? -8.669 36.856 30.986 1.00 73.94 200 HIS A CA 1
ATOM 1569 C C . HIS A 1 200 ? -9.571 37.155 32.196 1.00 73.94 200 HIS A C 1
ATOM 1571 O O . HIS A 1 200 ? -10.072 38.269 32.309 1.00 73.94 200 HIS A O 1
ATOM 1577 N N . GLY A 1 201 ? -9.833 36.178 33.073 1.00 59.97 201 GLY A N 1
ATOM 1578 C CA . GLY A 1 201 ? -10.577 36.400 34.319 1.00 59.97 201 GLY A CA 1
ATOM 1579 C C . GLY A 1 201 ? -12.031 36.858 34.150 1.00 59.97 201 GLY A C 1
ATOM 1580 O O . GLY A 1 201 ? -12.658 37.240 35.133 1.00 59.97 201 GLY A O 1
ATOM 1581 N N . LYS A 1 202 ? -12.596 36.821 32.934 1.00 54.28 202 LYS A N 1
ATOM 1582 C CA . LYS A 1 202 ? -13.987 37.229 32.704 1.00 54.28 202 LYS A CA 1
ATOM 1583 C C . LYS A 1 202 ? -14.924 36.193 33.322 1.00 54.28 202 LYS A C 1
ATOM 1585 O O . LYS A 1 202 ? -14.905 35.022 32.936 1.00 54.28 202 LYS A O 1
ATOM 1590 N N . THR A 1 203 ? -15.740 36.636 34.277 1.00 48.03 203 THR A N 1
ATOM 1591 C CA . THR A 1 203 ? -16.765 35.838 34.954 1.00 48.03 203 THR A CA 1
ATOM 1592 C C . THR A 1 203 ? -17.664 35.167 33.918 1.00 48.03 203 THR A C 1
ATOM 1594 O O . THR A 1 203 ? -18.056 35.784 32.926 1.00 48.03 203 THR A O 1
ATOM 1597 N N . ILE A 1 204 ? -17.960 33.883 34.125 1.00 50.38 204 ILE A N 1
ATOM 1598 C CA . ILE A 1 204 ? -18.800 33.069 33.241 1.00 50.38 204 ILE A CA 1
ATOM 1599 C C . ILE A 1 204 ? -20.199 33.701 33.200 1.00 50.38 204 ILE A C 1
ATOM 1601 O O . ILE A 1 204 ? -21.028 33.447 34.071 1.00 50.38 204 ILE A O 1
ATOM 1605 N N . ALA A 1 205 ? -20.465 34.549 32.205 1.00 42.75 205 ALA A N 1
ATOM 1606 C CA . ALA A 1 205 ? -21.811 35.028 31.926 1.00 42.75 205 ALA A CA 1
ATOM 1607 C C . ALA A 1 205 ? -22.713 33.815 31.645 1.00 42.75 205 ALA A C 1
ATOM 1609 O O . ALA A 1 205 ? -22.304 32.892 30.931 1.00 42.75 205 ALA A O 1
ATOM 1610 N N . LYS A 1 206 ? -23.912 33.809 32.249 1.00 44.22 206 LYS A N 1
ATOM 1611 C CA . LYS A 1 206 ? -24.925 32.745 32.143 1.00 44.22 206 LYS A CA 1
ATOM 1612 C C . LYS A 1 206 ? -25.031 32.262 30.693 1.00 44.22 206 LYS A C 1
ATOM 1614 O O . LYS A 1 206 ? -25.417 33.017 29.805 1.00 44.22 206 LYS A O 1
ATOM 1619 N N . ALA A 1 207 ? -24.642 31.010 30.461 1.00 42.50 207 ALA A N 1
ATOM 1620 C CA . ALA A 1 207 ? -24.638 30.402 29.139 1.00 42.50 207 ALA A CA 1
ATOM 1621 C C . ALA A 1 207 ? -26.057 30.417 28.539 1.00 42.50 207 ALA A C 1
ATOM 1623 O O . ALA A 1 207 ? -26.980 29.837 29.108 1.00 42.50 207 ALA A O 1
ATOM 1624 N N . SER A 1 208 ? -26.216 31.090 27.397 1.00 45.22 208 SER A N 1
ATOM 1625 C CA . SER A 1 208 ? -27.435 31.102 26.582 1.00 45.22 208 SER A CA 1
ATOM 1626 C C . SER A 1 208 ? -27.659 29.746 25.881 1.00 45.22 208 SER A C 1
ATOM 1628 O O . SER A 1 208 ? -26.851 28.831 26.037 1.00 45.22 208 SER A O 1
ATOM 1630 N N . ARG A 1 209 ? -28.773 29.619 25.131 1.00 43.97 209 ARG A N 1
ATOM 1631 C CA . ARG A 1 209 ? -29.411 28.439 24.474 1.00 43.97 209 ARG A CA 1
ATOM 1632 C C . ARG A 1 209 ? -28.534 27.246 24.022 1.00 43.97 209 ARG A C 1
ATOM 1634 O O . ARG A 1 209 ? -29.044 26.132 23.946 1.00 43.97 209 ARG A O 1
ATOM 1641 N N . LEU A 1 210 ? -27.226 27.417 23.829 1.00 44.41 210 LEU A N 1
ATOM 1642 C CA . LEU A 1 210 ? -26.222 26.345 23.709 1.00 44.41 210 LEU A CA 1
ATOM 1643 C C . LEU A 1 210 ? -26.145 25.414 24.946 1.00 44.41 210 LEU A C 1
ATOM 1645 O O . LEU A 1 210 ? -25.561 24.330 24.886 1.00 44.41 210 LEU A O 1
ATOM 1649 N N . GLY A 1 211 ? -26.750 25.823 26.066 1.00 48.75 211 GLY A N 1
ATOM 1650 C CA . GLY A 1 211 ? -26.957 24.991 27.251 1.00 48.75 211 GLY A CA 1
ATOM 1651 C C . GLY A 1 211 ? -27.748 23.704 26.984 1.00 48.75 211 GLY A C 1
ATOM 1652 O O . GLY A 1 211 ? -27.462 22.710 27.635 1.00 48.75 211 GLY A O 1
ATOM 1653 N N . SER A 1 212 ? -28.659 23.665 26.002 1.00 47.78 212 SER A N 1
ATOM 1654 C CA . SER A 1 212 ? -29.495 22.478 25.725 1.00 47.78 212 SER A CA 1
ATOM 1655 C C . SER A 1 212 ? -28.687 21.272 25.209 1.00 47.78 212 SER A C 1
ATOM 1657 O O . SER A 1 212 ? -28.765 20.177 25.765 1.00 47.78 212 SER A O 1
ATOM 1659 N N . PHE A 1 213 ? -27.801 21.487 24.230 1.00 51.94 213 PHE A N 1
ATOM 1660 C CA . PHE A 1 213 ? -26.924 20.435 23.693 1.00 51.94 213 PHE A CA 1
ATOM 1661 C C . PHE A 1 213 ? -25.895 19.955 24.730 1.00 51.94 213 PHE A C 1
ATOM 1663 O O . PHE A 1 213 ? -25.620 18.764 24.872 1.00 51.94 213 PHE A O 1
ATOM 1670 N N . LEU A 1 214 ? -25.362 20.885 25.528 1.00 51.78 214 LEU A N 1
ATOM 1671 C CA . LEU A 1 214 ? -24.492 20.564 26.658 1.00 51.78 214 LEU A CA 1
ATOM 1672 C C . LEU A 1 214 ? -25.222 19.790 27.760 1.00 51.78 214 LEU A C 1
ATOM 1674 O O . LEU A 1 214 ? -24.602 18.944 28.395 1.00 51.78 214 LEU A O 1
ATOM 1678 N N . VAL A 1 215 ? -26.512 20.047 27.978 1.00 55.09 215 VAL A N 1
ATOM 1679 C CA . VAL A 1 215 ? -27.365 19.294 28.906 1.00 55.09 215 VAL A CA 1
ATOM 1680 C C . VAL A 1 215 ? -27.630 17.879 28.383 1.00 55.09 215 VAL A C 1
ATOM 1682 O O . VAL A 1 215 ? -27.529 16.944 29.171 1.00 55.09 215 VAL A O 1
ATOM 1685 N N . GLN A 1 216 ? -27.851 17.682 27.079 1.00 59.31 216 GLN A N 1
ATOM 1686 C CA . GLN A 1 216 ? -27.964 16.346 26.468 1.00 59.31 216 GLN A CA 1
ATOM 1687 C C . GLN A 1 216 ? -26.653 15.546 26.520 1.00 59.31 216 GLN A C 1
ATOM 1689 O O . GLN A 1 216 ? -26.663 14.375 26.894 1.00 59.31 216 GLN A O 1
ATOM 1694 N N . ILE A 1 217 ? -25.503 16.169 26.238 1.00 59.19 217 ILE A N 1
ATOM 1695 C CA . ILE A 1 217 ? -24.192 15.519 26.419 1.00 59.19 217 ILE A CA 1
ATOM 1696 C C . ILE A 1 217 ? -23.956 15.196 27.892 1.00 59.19 217 ILE A C 1
ATOM 1698 O O . ILE A 1 217 ? -23.454 14.125 28.221 1.00 59.19 217 ILE A O 1
ATOM 1702 N N . ARG A 1 218 ? -24.339 16.099 28.799 1.00 60.38 218 ARG A N 1
ATOM 1703 C CA . ARG A 1 218 ? -24.241 15.873 30.243 1.00 60.38 218 ARG A CA 1
ATOM 1704 C C . ARG A 1 218 ? -25.151 14.733 30.689 1.00 60.38 218 ARG A C 1
ATOM 1706 O O . ARG A 1 218 ? -24.737 13.978 31.552 1.00 60.38 218 ARG A O 1
ATOM 1713 N N . TYR A 1 219 ? -26.321 14.569 30.075 1.00 59.28 219 TYR A N 1
ATOM 1714 C CA . TYR A 1 219 ? -27.225 13.439 30.290 1.00 59.28 219 TYR A CA 1
ATOM 1715 C C . TYR A 1 219 ? -26.624 12.112 29.794 1.00 59.28 219 TYR A C 1
ATOM 1717 O O . TYR A 1 219 ? -26.624 11.126 30.532 1.00 59.28 219 TYR A O 1
ATOM 1725 N N . MET A 1 220 ? -26.015 12.089 28.602 1.00 58.50 220 MET A N 1
ATOM 1726 C CA . MET A 1 220 ? -25.255 10.921 28.128 1.00 58.50 220 MET A CA 1
ATOM 1727 C C . MET A 1 220 ? -24.026 10.626 29.001 1.00 58.50 220 MET A C 1
ATOM 1729 O O . MET A 1 220 ? -23.684 9.469 29.221 1.00 58.50 220 MET A O 1
ATOM 1733 N N . ALA A 1 221 ? -23.381 11.660 29.545 1.00 56.97 221 ALA A N 1
ATOM 1734 C CA . ALA A 1 221 ? -22.226 11.530 30.426 1.00 56.97 221 ALA A CA 1
ATOM 1735 C C . ALA A 1 221 ? -22.574 10.962 31.810 1.00 56.97 221 ALA A C 1
ATOM 1737 O O . ALA A 1 221 ? -21.701 10.373 32.451 1.00 56.97 221 ALA A O 1
ATOM 1738 N N . THR A 1 222 ? -23.809 11.165 32.282 1.00 62.50 222 THR A N 1
ATOM 1739 C CA . THR A 1 222 ? -24.233 10.812 33.644 1.00 62.50 222 THR A CA 1
ATOM 1740 C C . THR A 1 222 ? -25.095 9.559 33.726 1.00 62.50 222 THR A C 1
ATOM 1742 O O . THR A 1 222 ? -25.125 8.955 34.795 1.00 62.50 222 THR A O 1
ATOM 1745 N N . SER A 1 223 ? -25.762 9.135 32.645 1.00 72.75 223 SER A N 1
ATOM 1746 C CA . SER A 1 223 ? -26.577 7.912 32.635 1.00 72.75 223 SER A CA 1
ATOM 1747 C C . SER A 1 223 ? -25.705 6.648 32.532 1.00 72.75 223 SER A C 1
ATOM 1749 O O . SER A 1 223 ? -25.133 6.388 31.469 1.00 72.75 223 SER A O 1
ATOM 1751 N N . PRO A 1 224 ? -25.626 5.796 33.577 1.00 72.56 224 PRO A N 1
ATOM 1752 C CA . PRO A 1 224 ? -24.754 4.619 33.564 1.00 72.56 224 PRO A CA 1
ATOM 1753 C C . PRO A 1 224 ? -25.134 3.597 32.487 1.00 72.56 224 PRO A C 1
ATOM 1755 O O . PRO A 1 224 ? -24.258 2.948 31.928 1.00 72.56 224 PRO A O 1
ATOM 1758 N N . ARG A 1 225 ? -26.432 3.466 32.174 1.00 79.00 225 ARG A N 1
ATOM 1759 C CA . ARG A 1 225 ? -26.932 2.528 31.153 1.00 79.00 225 ARG A CA 1
ATOM 1760 C C . ARG A 1 225 ? -26.524 2.946 29.742 1.00 79.00 225 ARG A C 1
ATOM 1762 O O . ARG A 1 225 ? -26.142 2.094 28.951 1.00 79.00 225 ARG A O 1
ATOM 1769 N N . LEU A 1 226 ? -26.575 4.246 29.447 1.00 78.75 226 LEU A N 1
ATOM 1770 C CA . LEU A 1 226 ? -26.167 4.770 28.141 1.00 78.75 226 LEU A CA 1
ATOM 1771 C C . LEU A 1 226 ? -24.653 4.677 27.956 1.00 78.75 226 LEU A C 1
ATOM 1773 O O . LEU A 1 226 ? -24.204 4.258 26.898 1.00 78.75 226 LEU A O 1
ATOM 1777 N N . VAL A 1 227 ? -23.873 4.986 28.997 1.00 77.88 227 VAL A N 1
ATOM 1778 C CA . VAL A 1 227 ? -22.412 4.803 28.978 1.00 77.88 227 VAL A CA 1
ATOM 1779 C C . VAL A 1 227 ? -22.046 3.338 28.746 1.00 77.88 227 VAL A C 1
ATOM 1781 O O . VAL A 1 227 ? -21.163 3.053 27.946 1.00 77.88 227 VAL A O 1
ATOM 1784 N N . LEU A 1 228 ? -22.733 2.418 29.427 1.00 83.25 228 LEU A N 1
ATOM 1785 C CA . LEU A 1 228 ? -22.522 0.983 29.274 1.00 83.25 228 LEU A CA 1
ATOM 1786 C C . LEU A 1 228 ? -22.819 0.515 27.845 1.00 83.25 228 LEU A C 1
ATOM 1788 O O . LEU A 1 228 ? -21.981 -0.133 27.224 1.00 83.25 228 LEU A O 1
ATOM 1792 N N . GLY A 1 229 ? -23.994 0.875 27.318 1.00 86.25 229 GLY A N 1
ATOM 1793 C CA . GLY A 1 229 ? -24.399 0.515 25.960 1.00 86.25 229 GLY A CA 1
ATOM 1794 C C . GLY A 1 229 ? -23.455 1.095 24.910 1.00 86.25 229 GLY A C 1
ATOM 1795 O O . GLY A 1 229 ? -22.998 0.372 24.034 1.00 86.25 229 GLY A O 1
ATOM 1796 N N . PHE A 1 230 ? -23.088 2.370 25.050 1.00 86.44 230 PHE A N 1
ATOM 1797 C CA . PHE A 1 230 ? -22.158 3.026 24.139 1.00 86.44 230 PHE A CA 1
ATOM 1798 C C . PHE A 1 230 ? -20.775 2.368 24.147 1.00 86.44 230 PHE A C 1
ATOM 1800 O O . PHE A 1 230 ? -20.278 2.003 23.089 1.00 86.44 230 PHE A O 1
ATOM 1807 N N . ASN A 1 231 ? -20.187 2.144 25.328 1.00 87.81 231 ASN A N 1
ATOM 1808 C CA . ASN A 1 231 ? -18.889 1.476 25.448 1.00 87.81 231 ASN A CA 1
ATOM 1809 C C . ASN A 1 231 ? -18.922 0.049 24.880 1.00 87.81 231 ASN A C 1
ATOM 1811 O O . ASN A 1 231 ? -17.922 -0.414 24.342 1.00 87.81 231 ASN A O 1
ATOM 1815 N N . THR A 1 232 ? -20.061 -0.645 24.991 1.00 91.50 232 THR A N 1
ATOM 1816 C CA . THR A 1 232 ? -20.240 -1.982 24.404 1.00 91.50 232 THR A CA 1
ATOM 1817 C C . THR A 1 232 ? -20.204 -1.911 22.880 1.00 91.50 232 THR A C 1
ATOM 1819 O O . THR A 1 232 ? -19.456 -2.655 22.255 1.00 91.50 232 THR A O 1
ATOM 1822 N N . ILE A 1 233 ? -20.968 -0.992 22.281 1.00 94.06 233 ILE A N 1
ATOM 1823 C CA . ILE A 1 233 ? -20.998 -0.796 20.824 1.00 94.06 233 ILE A CA 1
ATOM 1824 C C . ILE A 1 233 ? -19.620 -0.353 20.318 1.00 94.06 233 ILE A C 1
ATOM 1826 O O . ILE A 1 233 ? -19.119 -0.904 19.343 1.00 94.06 233 ILE A O 1
ATOM 1830 N N . GLU A 1 234 ? -18.973 0.589 21.009 1.00 93.44 234 GLU A N 1
ATOM 1831 C CA . GLU A 1 234 ? -17.620 1.041 20.680 1.00 93.44 234 GLU A CA 1
ATOM 1832 C C . GLU A 1 234 ? -16.621 -0.120 20.734 1.00 93.44 234 GLU A C 1
ATOM 1834 O O . GLU A 1 234 ? -15.852 -0.290 19.793 1.00 93.44 234 GLU A O 1
ATOM 1839 N N . LEU A 1 235 ? -16.661 -0.961 21.774 1.00 95.31 235 LEU A N 1
ATOM 1840 C CA . LEU A 1 235 ? -15.774 -2.119 21.886 1.00 95.31 235 LEU A CA 1
ATOM 1841 C C . LEU A 1 235 ? -16.017 -3.150 20.773 1.00 95.31 235 LEU A C 1
ATOM 1843 O O . LEU A 1 235 ? -15.051 -3.705 20.252 1.00 95.31 235 LEU A O 1
ATOM 1847 N N . ILE A 1 236 ? -17.273 -3.387 20.378 1.00 97.19 236 ILE A N 1
ATOM 1848 C CA . ILE A 1 236 ? -17.608 -4.264 19.243 1.00 97.19 236 ILE A CA 1
ATOM 1849 C C . ILE A 1 236 ? -16.993 -3.708 17.953 1.00 97.19 236 ILE A C 1
ATOM 1851 O O . ILE A 1 236 ? -16.287 -4.434 17.257 1.00 97.19 236 ILE A O 1
ATOM 1855 N N . CYS A 1 237 ? -17.186 -2.418 17.667 1.00 97.88 237 CYS A N 1
ATOM 1856 C CA . CYS A 1 237 ? -16.620 -1.773 16.481 1.00 97.88 237 CYS A CA 1
ATOM 1857 C C . CYS A 1 237 ? -15.083 -1.763 16.499 1.00 97.88 237 CYS A C 1
ATOM 1859 O O . CYS A 1 237 ? -14.463 -2.075 15.490 1.00 97.88 237 CYS A O 1
ATOM 1861 N N . GLN A 1 238 ? -14.454 -1.476 17.641 1.00 96.81 238 GLN A N 1
ATOM 1862 C CA . GLN A 1 238 ? -12.995 -1.542 17.790 1.00 96.81 238 GLN A CA 1
ATOM 1863 C C . GLN A 1 238 ? -12.458 -2.965 17.587 1.00 96.81 238 GLN A C 1
ATOM 1865 O O . GLN A 1 238 ? -11.400 -3.146 16.994 1.00 96.81 238 GLN A O 1
ATOM 1870 N N . SER A 1 239 ? -13.186 -3.981 18.059 1.00 97.62 239 SER A N 1
ATOM 1871 C CA . SER A 1 239 ? -12.804 -5.388 17.880 1.00 97.62 239 SER A CA 1
ATOM 1872 C C . SER A 1 239 ? -12.950 -5.832 16.426 1.00 97.62 239 SER A C 1
ATOM 1874 O O . SER A 1 239 ? -12.094 -6.553 15.921 1.00 97.62 239 SER A O 1
ATOM 1876 N N . TYR A 1 240 ? -13.998 -5.363 15.742 1.00 97.50 240 TYR A N 1
ATOM 1877 C CA . TYR A 1 240 ? -14.169 -5.553 14.303 1.00 97.50 240 TYR A CA 1
ATOM 1878 C C . TYR A 1 240 ? -13.008 -4.929 13.521 1.00 97.50 240 TYR A C 1
ATOM 1880 O O . TYR A 1 240 ? -12.376 -5.616 12.724 1.00 97.50 240 TYR A O 1
ATOM 1888 N N . GLU A 1 241 ? -12.660 -3.669 13.803 1.00 96.94 241 GLU A N 1
ATOM 1889 C CA . GLU A 1 241 ? -11.521 -3.001 13.160 1.00 96.94 241 GLU A CA 1
ATOM 1890 C C . GLU A 1 241 ? -10.199 -3.721 13.462 1.00 96.94 241 GLU A C 1
ATOM 1892 O O . GLU A 1 241 ? -9.381 -3.884 12.564 1.00 96.94 241 GLU A O 1
ATOM 1897 N N . ALA A 1 242 ? -9.999 -4.221 14.687 1.00 97.19 242 ALA A N 1
ATOM 1898 C CA . ALA A 1 242 ? -8.812 -5.000 15.042 1.00 97.19 242 ALA A CA 1
ATOM 1899 C C . ALA A 1 242 ? -8.712 -6.302 14.232 1.00 97.19 242 ALA A C 1
ATOM 1901 O O . ALA A 1 242 ? -7.631 -6.650 13.754 1.00 97.19 242 ALA A O 1
ATOM 1902 N N . TYR A 1 243 ? -9.835 -6.999 14.041 1.00 96.62 243 TYR A N 1
ATOM 1903 C CA . TYR A 1 243 ? -9.896 -8.186 13.195 1.00 96.62 243 TYR A CA 1
ATOM 1904 C C . TYR A 1 243 ? -9.603 -7.848 11.726 1.00 96.62 243 TYR A C 1
ATOM 1906 O O . TYR A 1 243 ? -8.717 -8.469 11.135 1.00 96.62 243 TYR A O 1
ATOM 1914 N N . GLN A 1 244 ? -10.258 -6.831 11.155 1.00 95.75 244 GLN A N 1
ATOM 1915 C CA . GLN A 1 244 ? -10.019 -6.415 9.766 1.00 95.75 244 GLN A CA 1
ATOM 1916 C C . GLN A 1 244 ? -8.575 -5.966 9.540 1.00 95.75 244 GLN A C 1
ATOM 1918 O O . GLN A 1 244 ? -7.935 -6.371 8.569 1.00 95.75 244 GLN A O 1
ATOM 1923 N N . LEU A 1 245 ? -8.023 -5.192 10.477 1.00 95.19 245 LEU A N 1
ATOM 1924 C CA . LEU A 1 245 ? -6.634 -4.762 10.442 1.00 95.19 245 LEU A CA 1
ATOM 1925 C C . LEU A 1 245 ? -5.689 -5.970 10.477 1.00 95.19 245 LEU A C 1
ATOM 1927 O O . LEU A 1 245 ? -4.765 -6.027 9.676 1.00 95.19 245 LEU A O 1
ATOM 1931 N N . SER A 1 246 ? -5.946 -6.967 11.331 1.00 95.81 246 SER A N 1
ATOM 1932 C CA . SER A 1 246 ? -5.133 -8.193 11.399 1.00 95.81 246 SER A CA 1
ATOM 1933 C C . SER A 1 246 ? -5.187 -9.042 10.124 1.00 95.81 246 SER A C 1
ATOM 1935 O O . SER A 1 246 ? -4.206 -9.698 9.779 1.00 95.81 246 SER A O 1
ATOM 1937 N N . LYS A 1 247 ? -6.326 -9.020 9.420 1.00 94.06 247 LYS A N 1
ATOM 1938 C CA . LYS A 1 247 ? -6.545 -9.770 8.181 1.00 94.06 247 LYS A CA 1
ATOM 1939 C C . LYS A 1 247 ? -5.870 -9.119 6.977 1.00 94.06 247 LYS A C 1
ATOM 1941 O O . LYS A 1 247 ? -5.413 -9.827 6.089 1.00 94.06 247 LYS A O 1
ATOM 1946 N N . LEU A 1 248 ? -5.834 -7.788 6.933 1.00 93.44 248 LEU A N 1
ATOM 1947 C CA . LEU A 1 248 ? -5.352 -7.048 5.768 1.00 93.44 248 LEU A CA 1
ATOM 1948 C C . LEU A 1 248 ? -3.901 -6.588 5.909 1.00 93.44 248 LEU A C 1
ATOM 1950 O O . LEU A 1 248 ? -3.167 -6.626 4.928 1.00 93.44 248 LEU A O 1
ATOM 1954 N N . LEU A 1 249 ? -3.468 -6.118 7.084 1.00 94.81 249 LEU A N 1
ATOM 1955 C CA . LEU A 1 249 ? -2.144 -5.513 7.222 1.00 94.81 249 LEU A CA 1
ATOM 1956 C C . LEU A 1 249 ? -1.033 -6.556 7.302 1.00 94.81 249 LEU A C 1
ATOM 1958 O O . LEU A 1 249 ? -1.058 -7.489 8.098 1.00 94.81 249 LEU A O 1
ATOM 1962 N N . VAL A 1 250 ? 0.010 -6.275 6.530 1.00 94.00 250 VAL A N 1
ATOM 1963 C CA . VAL A 1 250 ? 1.262 -7.032 6.482 1.00 94.00 250 VAL A CA 1
ATOM 1964 C C . VAL A 1 250 ? 2.252 -6.593 7.569 1.00 94.00 250 VAL A C 1
ATOM 1966 O O . VAL A 1 250 ? 3.183 -7.325 7.887 1.00 94.00 250 VAL A O 1
ATOM 1969 N N . ASP A 1 251 ? 2.095 -5.389 8.138 1.00 93.12 251 ASP A N 1
ATOM 1970 C CA . ASP A 1 251 ? 2.970 -4.904 9.213 1.00 93.12 251 ASP A CA 1
ATOM 1971 C C . ASP A 1 251 ? 2.494 -5.426 10.582 1.00 93.12 251 ASP A C 1
ATOM 1973 O O . ASP A 1 251 ? 1.518 -4.903 11.139 1.00 93.12 251 ASP A O 1
ATOM 1977 N N . PRO A 1 252 ? 3.197 -6.407 11.179 1.00 91.88 252 PRO A N 1
ATOM 1978 C CA . PRO A 1 252 ? 2.768 -7.017 12.430 1.00 91.88 252 PRO A CA 1
ATOM 1979 C C . PRO A 1 252 ? 2.826 -6.044 13.608 1.00 91.88 252 PRO A C 1
ATOM 1981 O O . PRO A 1 252 ? 2.090 -6.211 14.578 1.00 91.88 252 PRO A O 1
ATOM 1984 N N . ARG A 1 253 ? 3.669 -5.004 13.542 1.00 93.81 253 ARG A N 1
ATOM 1985 C CA . ARG A 1 253 ? 3.837 -4.039 14.636 1.00 93.81 253 ARG A CA 1
ATOM 1986 C C . ARG A 1 253 ? 2.566 -3.227 14.829 1.00 93.81 253 ARG A C 1
ATOM 1988 O O . ARG A 1 253 ? 2.146 -2.998 15.962 1.00 93.81 253 ARG A O 1
ATOM 1995 N N . LEU A 1 254 ? 1.933 -2.832 13.725 1.00 93.75 254 LEU A N 1
ATOM 1996 C CA . LEU A 1 254 ? 0.683 -2.079 13.758 1.00 93.75 254 LEU A CA 1
ATOM 1997 C C . LEU A 1 254 ? -0.487 -2.948 14.209 1.00 93.75 254 LEU A C 1
ATOM 1999 O O . LEU A 1 254 ? -1.307 -2.475 14.994 1.00 93.75 254 LEU A O 1
ATOM 2003 N N . VAL A 1 255 ? -0.517 -4.218 13.795 1.00 95.56 255 VAL A N 1
ATOM 2004 C CA . VAL A 1 255 ? -1.505 -5.200 14.271 1.00 95.56 255 VAL A CA 1
ATOM 2005 C C . VAL A 1 255 ? -1.390 -5.397 15.780 1.00 95.56 255 VAL A C 1
ATOM 2007 O O . VAL A 1 255 ? -2.373 -5.212 16.496 1.00 95.56 255 VAL A O 1
ATOM 2010 N N . ILE A 1 256 ? -0.184 -5.688 16.278 1.00 95.81 256 ILE A N 1
ATOM 2011 C CA . ILE A 1 256 ? 0.091 -5.858 17.711 1.00 95.81 256 ILE A CA 1
ATOM 2012 C C . ILE A 1 256 ? -0.335 -4.614 18.489 1.00 95.81 256 ILE A C 1
ATOM 2014 O O . ILE A 1 256 ? -1.090 -4.722 19.455 1.00 95.81 256 ILE A O 1
ATOM 2018 N N . LEU A 1 257 ? 0.105 -3.431 18.054 1.00 96.06 257 LEU A N 1
ATOM 2019 C CA . LEU A 1 257 ? -0.213 -2.177 18.727 1.00 96.06 257 LEU A CA 1
ATOM 2020 C C . LEU A 1 257 ? -1.726 -1.937 18.784 1.00 96.06 257 LEU A C 1
ATOM 2022 O O . LEU A 1 257 ? -2.253 -1.615 19.849 1.00 96.06 257 LEU A O 1
ATOM 2026 N N . TYR A 1 258 ? -2.431 -2.110 17.665 1.00 96.81 258 TYR A N 1
ATOM 2027 C CA . TYR A 1 258 ? -3.872 -1.882 17.606 1.00 96.81 258 TYR A CA 1
ATOM 2028 C C . TYR A 1 258 ? -4.632 -2.873 18.497 1.00 96.81 258 TYR A C 1
ATOM 2030 O O . TYR A 1 258 ? -5.444 -2.456 19.321 1.00 96.81 258 TYR A O 1
ATOM 2038 N N . VAL A 1 259 ? -4.327 -4.172 18.404 1.00 97.56 259 VAL A N 1
ATOM 2039 C CA . VAL A 1 259 ? -4.986 -5.217 19.205 1.00 97.56 259 VAL A CA 1
ATOM 2040 C C . VAL A 1 259 ? -4.733 -5.015 20.701 1.00 97.56 259 VAL A C 1
ATOM 2042 O O . VAL A 1 259 ? -5.673 -5.113 21.491 1.00 97.56 259 VAL A O 1
ATOM 2045 N N . ILE A 1 260 ? -3.506 -4.660 21.102 1.00 97.38 260 ILE A N 1
ATOM 2046 C CA . ILE A 1 260 ? -3.186 -4.335 22.500 1.00 97.38 260 ILE A CA 1
ATOM 2047 C C . ILE A 1 260 ? -4.000 -3.130 22.975 1.00 97.38 260 ILE A C 1
ATOM 2049 O O . ILE A 1 260 ? -4.554 -3.170 24.070 1.00 97.38 260 ILE A O 1
ATOM 2053 N N . LEU A 1 261 ? -4.124 -2.071 22.169 1.00 97.31 261 LEU A N 1
ATOM 2054 C CA . LEU A 1 261 ? -4.921 -0.898 22.538 1.00 97.31 261 LEU A CA 1
ATOM 2055 C C . LEU A 1 261 ? -6.408 -1.242 22.723 1.00 97.31 261 LEU A C 1
ATOM 2057 O O . LEU A 1 261 ? -7.018 -0.760 23.680 1.00 97.31 261 LEU A O 1
ATOM 2061 N N . VAL A 1 262 ? -6.984 -2.101 21.873 1.00 97.88 262 VAL A N 1
ATOM 2062 C CA . VAL A 1 262 ? -8.373 -2.575 22.036 1.00 97.88 262 VAL A CA 1
ATOM 2063 C C . VAL A 1 262 ? -8.516 -3.454 23.279 1.00 97.88 262 VAL A C 1
ATOM 2065 O O . VAL A 1 262 ? -9.446 -3.259 24.062 1.00 97.88 262 VAL A O 1
ATOM 2068 N N . ALA A 1 263 ? -7.581 -4.376 23.522 1.00 97.81 263 ALA A N 1
ATOM 2069 C CA . ALA A 1 263 ? -7.592 -5.221 24.715 1.00 97.81 263 ALA A CA 1
ATOM 2070 C C . ALA A 1 263 ? -7.462 -4.389 26.004 1.00 97.81 263 ALA A C 1
ATOM 2072 O O . ALA A 1 263 ? -8.213 -4.591 26.960 1.00 97.81 263 ALA A O 1
ATOM 2073 N N . LEU A 1 264 ? -6.572 -3.392 26.015 1.00 96.31 264 LEU A N 1
ATOM 2074 C CA . LEU A 1 264 ? -6.451 -2.432 27.110 1.00 96.31 264 LEU A CA 1
ATOM 2075 C C . LEU A 1 264 ? -7.743 -1.634 27.292 1.00 96.31 264 LEU A C 1
ATOM 2077 O O . LEU A 1 264 ? -8.169 -1.438 28.428 1.00 96.31 264 LEU A O 1
ATOM 2081 N N . HIS A 1 265 ? -8.406 -1.217 26.212 1.00 94.25 265 HIS A N 1
ATOM 2082 C CA . HIS A 1 265 ? -9.697 -0.536 26.303 1.00 94.25 265 HIS A CA 1
ATOM 2083 C C . HIS A 1 265 ? -10.764 -1.440 26.937 1.00 94.25 265 HIS A C 1
ATOM 2085 O O . HIS A 1 265 ? -11.452 -1.013 27.867 1.00 94.25 265 HIS A O 1
ATOM 2091 N N . ALA A 1 266 ? -10.824 -2.711 26.528 1.00 95.88 266 ALA A N 1
ATOM 2092 C CA . ALA A 1 266 ? -11.728 -3.716 27.082 1.00 95.88 266 ALA A CA 1
ATOM 2093 C C . ALA A 1 266 ? -11.485 -3.994 28.577 1.00 95.88 266 ALA A C 1
ATOM 2095 O O . ALA A 1 266 ? -12.430 -4.218 29.327 1.00 95.88 266 ALA A O 1
ATOM 2096 N N . ILE A 1 267 ? -10.236 -3.949 29.045 1.00 94.50 267 ILE A N 1
ATOM 2097 C CA . ILE A 1 267 ? -9.891 -4.256 30.441 1.00 94.50 267 ILE A CA 1
ATOM 2098 C C . ILE A 1 267 ? -10.005 -3.009 31.331 1.00 94.50 267 ILE A C 1
ATOM 2100 O O . ILE A 1 267 ? -10.640 -3.031 32.390 1.00 94.50 267 ILE A O 1
ATOM 2104 N N . VAL A 1 268 ? -9.396 -1.899 30.915 1.00 91.25 268 VAL A N 1
ATOM 2105 C CA . VAL A 1 268 ? -9.186 -0.711 31.756 1.00 91.25 268 VAL A CA 1
ATOM 2106 C C . VAL A 1 268 ? -10.471 0.097 31.923 1.00 91.25 268 VAL A C 1
ATOM 2108 O O . VAL A 1 268 ? -10.826 0.470 33.045 1.00 91.25 268 VAL A O 1
ATOM 2111 N N . VAL A 1 269 ? -11.201 0.361 30.835 1.00 88.06 269 VAL A N 1
ATOM 2112 C CA . VAL A 1 269 ? -12.388 1.232 30.874 1.00 88.06 269 VAL A CA 1
ATOM 2113 C C . VAL A 1 269 ? -13.499 0.625 31.743 1.00 88.06 269 VAL A C 1
ATOM 2115 O O . VAL A 1 269 ? -13.962 1.310 32.659 1.00 88.06 269 VAL A O 1
ATOM 2118 N N . PRO A 1 270 ? -13.898 -0.651 31.574 1.00 86.88 270 PRO A N 1
ATOM 2119 C CA . PRO A 1 270 ? -14.885 -1.297 32.442 1.00 86.88 270 PRO A CA 1
ATOM 2120 C C . PRO A 1 270 ? -14.453 -1.381 33.903 1.00 86.88 270 PRO A C 1
ATOM 2122 O O . PRO A 1 270 ? -15.289 -1.186 34.785 1.00 86.88 270 PRO A O 1
ATOM 2125 N N . SER A 1 271 ? -13.164 -1.604 34.175 1.00 85.75 271 SER A N 1
ATOM 2126 C CA . SER A 1 271 ? -12.650 -1.682 35.548 1.00 85.75 271 SER A CA 1
ATOM 2127 C C . SER A 1 271 ? -12.942 -0.403 36.329 1.00 85.75 271 SER A C 1
ATOM 2129 O O . SER A 1 271 ? -13.489 -0.467 37.428 1.00 85.75 271 SER A O 1
ATOM 2131 N N . PHE A 1 272 ? -12.719 0.771 35.732 1.00 81.62 272 PHE A N 1
ATOM 2132 C CA . PHE A 1 272 ? -13.051 2.039 36.385 1.00 81.62 272 PHE A CA 1
ATOM 2133 C C . PHE A 1 272 ? -14.559 2.292 36.541 1.00 81.62 272 PHE A C 1
ATOM 2135 O O . PHE A 1 272 ? -14.956 2.981 37.481 1.00 81.62 272 PHE A O 1
ATOM 2142 N N . VAL A 1 273 ? -15.407 1.752 35.656 1.00 76.75 273 VAL A N 1
ATOM 2143 C CA . VAL A 1 273 ? -16.874 1.869 35.783 1.00 76.75 273 VAL A CA 1
ATOM 2144 C C . VAL A 1 273 ? -17.392 1.032 36.962 1.00 76.75 273 VAL A C 1
ATOM 2146 O O . VAL A 1 273 ? -18.369 1.419 37.603 1.00 76.75 273 VAL A O 1
ATOM 2149 N N . CYS A 1 274 ? -16.739 -0.092 37.270 1.00 73.31 274 CYS A N 1
ATOM 2150 C CA . CYS A 1 274 ? -17.237 -1.093 38.218 1.00 73.31 274 CYS A CA 1
ATOM 2151 C C . CYS A 1 274 ? -16.731 -0.930 39.655 1.00 73.31 274 CYS A C 1
ATOM 2153 O O . CYS A 1 274 ? -17.279 -1.553 40.568 1.00 73.31 274 CYS A O 1
ATOM 2155 N N . MET A 1 275 ? -15.728 -0.080 39.889 1.00 71.69 275 MET A N 1
ATOM 2156 C CA . MET A 1 275 ? -15.230 0.194 41.238 1.00 71.69 275 MET A CA 1
ATOM 2157 C C . MET A 1 275 ? -16.324 0.826 42.116 1.00 71.69 275 MET A C 1
ATOM 2159 O O . MET A 1 275 ? -16.903 1.862 41.793 1.00 71.69 275 MET A O 1
ATOM 2163 N N . SER A 1 276 ? -16.591 0.188 43.260 1.00 52.03 276 SER A N 1
ATOM 2164 C CA . SER A 1 276 ? -17.709 0.474 44.174 1.00 52.03 276 SER A CA 1
ATOM 2165 C C . SER A 1 276 ? -17.653 1.844 44.861 1.00 52.03 276 SER A C 1
ATOM 2167 O O . SER A 1 276 ? -18.687 2.340 45.312 1.00 52.03 276 SER A O 1
ATOM 2169 N N . HIS A 1 277 ? -16.475 2.472 44.918 1.00 59.28 277 HIS A N 1
ATOM 2170 C CA . HIS A 1 277 ? -16.258 3.800 45.487 1.00 59.28 277 HIS A CA 1
ATOM 2171 C C . HIS A 1 277 ? -15.936 4.805 44.377 1.00 59.28 277 HIS A C 1
ATOM 2173 O O . HIS A 1 277 ? -14.781 5.138 44.123 1.00 59.28 277 HIS A O 1
ATOM 2179 N N . THR A 1 278 ? -16.968 5.315 43.702 1.00 54.91 278 THR A N 1
ATOM 2180 C CA . THR A 1 278 ? -16.819 6.361 42.681 1.00 54.91 278 THR A CA 1
ATOM 2181 C C . THR A 1 278 ? -16.445 7.696 43.325 1.00 54.91 278 THR A C 1
ATOM 2183 O O . THR A 1 278 ? -17.299 8.555 43.557 1.00 54.91 278 THR A O 1
ATOM 2186 N N . THR A 1 279 ? -15.164 7.897 43.629 1.00 66.56 279 THR A N 1
ATOM 2187 C CA . THR A 1 279 ? -14.657 9.241 43.921 1.00 66.56 279 THR A CA 1
ATOM 2188 C C . THR A 1 279 ? -14.555 10.035 42.612 1.00 66.56 279 THR A C 1
ATOM 2190 O O . THR A 1 279 ? -14.432 9.463 41.525 1.00 66.56 279 THR A O 1
ATOM 2193 N N . LYS A 1 280 ? -14.604 11.373 42.688 1.00 68.25 280 LYS A N 1
ATOM 2194 C CA . LYS A 1 280 ? -14.470 12.259 41.509 1.00 68.25 280 LYS A CA 1
ATOM 2195 C C . LYS A 1 280 ? -13.200 11.961 40.692 1.00 68.25 280 LYS A C 1
ATOM 2197 O O . LYS A 1 280 ? -13.191 12.145 39.480 1.00 68.25 280 LYS A O 1
ATOM 2202 N N . THR A 1 281 ? -12.155 11.454 41.346 1.00 71.31 281 THR A N 1
ATOM 2203 C CA . THR A 1 281 ? -10.889 11.045 40.730 1.00 71.31 281 THR A CA 1
ATOM 2204 C C . THR A 1 281 ? -11.048 9.836 39.800 1.00 71.31 281 THR A C 1
ATOM 2206 O O . THR A 1 281 ? -10.463 9.831 38.723 1.00 71.31 281 THR A O 1
ATOM 2209 N N . HIS A 1 282 ? -11.886 8.847 40.137 1.00 73.81 282 HIS A N 1
ATOM 2210 C CA . HIS A 1 282 ? -12.097 7.665 39.283 1.00 73.81 282 HIS A CA 1
ATOM 2211 C C . HIS A 1 282 ? -12.813 8.026 37.981 1.00 73.81 282 HIS A C 1
ATOM 2213 O O . HIS A 1 282 ? -12.443 7.545 36.917 1.00 73.81 282 HIS A O 1
ATOM 2219 N N . GLN A 1 283 ? -13.803 8.923 38.039 1.00 74.31 283 GLN A N 1
ATOM 2220 C CA . GLN A 1 283 ? -14.494 9.409 36.839 1.00 74.31 283 GLN A CA 1
ATOM 2221 C C . GLN A 1 283 ? -13.562 10.198 35.911 1.00 74.31 283 GLN A C 1
ATOM 2223 O O . GLN A 1 283 ? -13.745 10.188 34.692 1.00 74.31 283 GLN A O 1
ATOM 2228 N N . LEU A 1 284 ? -12.565 10.875 36.487 1.00 80.62 284 LEU A N 1
ATOM 2229 C CA . LEU A 1 284 ? -11.536 11.575 35.735 1.00 80.62 284 LEU A CA 1
ATOM 2230 C C . LEU A 1 284 ? -10.582 10.597 35.042 1.00 80.62 284 LEU A C 1
ATOM 2232 O O . LEU A 1 284 ? -10.348 10.733 33.845 1.00 80.62 284 LEU A O 1
ATOM 2236 N N . LEU A 1 285 ? -10.087 9.596 35.777 1.00 81.62 285 LEU A N 1
ATOM 2237 C CA . LEU A 1 285 ? -9.211 8.549 35.243 1.00 81.62 285 LEU A CA 1
ATOM 2238 C C . LEU A 1 285 ? -9.903 7.730 34.149 1.00 81.62 285 LEU A C 1
ATOM 2240 O O . LEU A 1 285 ? -9.306 7.499 33.104 1.00 81.62 285 LEU A O 1
ATOM 2244 N N . LEU A 1 286 ? -11.179 7.380 34.338 1.00 83.12 286 LEU A N 1
ATOM 2245 C CA . LEU A 1 286 ? -12.006 6.728 33.321 1.00 83.12 286 LEU A CA 1
ATOM 2246 C C . LEU A 1 286 ? -12.087 7.562 32.037 1.00 83.12 286 LEU A C 1
ATOM 2248 O O . LEU A 1 286 ? -11.838 7.049 30.949 1.00 83.12 286 LEU A O 1
ATOM 2252 N N . GLY A 1 287 ? -12.430 8.850 32.163 1.00 82.94 287 GLY A N 1
ATOM 2253 C CA . GLY A 1 287 ? -12.513 9.754 31.016 1.00 82.94 287 GLY A CA 1
ATOM 2254 C C . GLY A 1 287 ? -11.166 9.930 30.313 1.00 82.94 287 GLY A C 1
ATOM 2255 O O . GLY A 1 287 ? -11.119 9.992 29.088 1.00 82.94 287 GLY A O 1
ATOM 2256 N N . TRP A 1 288 ? -10.073 9.970 31.079 1.00 88.31 288 TRP A N 1
ATOM 2257 C CA . TRP A 1 288 ? -8.717 10.083 30.551 1.00 88.31 288 TRP A CA 1
ATOM 2258 C C . TRP A 1 288 ? -8.295 8.827 29.786 1.00 88.31 288 TRP A C 1
ATOM 2260 O O . TRP A 1 288 ? -7.942 8.927 28.614 1.00 88.31 288 TRP A O 1
ATOM 2270 N N . ALA A 1 289 ? -8.390 7.653 30.417 1.00 88.62 289 ALA A N 1
ATOM 2271 C CA . ALA A 1 289 ? -7.998 6.377 29.825 1.00 88.62 289 ALA A CA 1
ATOM 2272 C C . ALA A 1 289 ? -8.806 6.069 28.558 1.00 88.62 289 ALA A C 1
ATOM 2274 O O . ALA A 1 289 ? -8.220 5.788 27.516 1.00 88.62 289 ALA A O 1
ATOM 2275 N N . SER A 1 290 ? -10.135 6.211 28.616 1.00 88.81 290 SER A N 1
ATOM 2276 C CA . SER A 1 290 ? -11.004 6.030 27.446 1.00 88.81 290 SER A CA 1
ATOM 2277 C C . SER A 1 290 ? -10.641 7.013 26.329 1.00 88.81 290 SER A C 1
ATOM 2279 O O . SER A 1 290 ? -10.420 6.606 25.194 1.00 88.81 290 SER A O 1
ATOM 2281 N N . SER A 1 291 ? -10.464 8.302 26.641 1.00 92.00 291 SER A N 1
ATOM 2282 C CA . SER A 1 291 ? -10.113 9.289 25.616 1.00 92.00 291 SER A CA 1
ATOM 2283 C C . SER A 1 291 ? -8.731 9.053 24.995 1.00 92.00 291 SER A C 1
ATOM 2285 O O . SER A 1 291 ? -8.562 9.351 23.811 1.00 92.00 291 SER A O 1
ATOM 2287 N N . LEU A 1 292 ? -7.750 8.580 25.769 1.00 93.06 292 LEU A N 1
ATOM 2288 C CA . LEU A 1 292 ? -6.396 8.291 25.295 1.00 93.06 292 LEU A CA 1
ATOM 2289 C C . LEU A 1 292 ? -6.371 7.054 24.390 1.00 93.06 292 LEU A C 1
ATOM 2291 O O . LEU A 1 292 ? -5.832 7.123 23.288 1.00 93.06 292 LEU A O 1
ATOM 2295 N N . LEU A 1 293 ? -6.997 5.957 24.821 1.00 94.12 293 LEU A N 1
ATOM 2296 C CA . LEU A 1 293 ? -7.054 4.711 24.055 1.00 94.12 293 LEU A CA 1
ATOM 2297 C C . LEU A 1 293 ? -7.848 4.893 22.756 1.00 94.12 293 LEU A C 1
ATOM 2299 O O . LEU A 1 293 ? -7.329 4.581 21.685 1.00 94.12 293 LEU A O 1
ATOM 2303 N N . SER A 1 294 ? -9.036 5.511 22.812 1.00 92.06 294 SER A N 1
ATOM 2304 C CA . SER A 1 294 ? -9.815 5.794 21.599 1.00 92.06 294 SER A CA 1
ATOM 2305 C C . SER A 1 294 ? -9.090 6.771 20.661 1.00 92.06 294 SER A C 1
ATOM 2307 O O . SER A 1 294 ? -9.271 6.681 19.454 1.00 92.06 294 SER A O 1
ATOM 2309 N N . PHE A 1 295 ? -8.234 7.675 21.164 1.00 93.75 295 PHE A N 1
ATOM 2310 C CA . PHE A 1 295 ? -7.391 8.531 20.309 1.00 93.75 295 PHE A CA 1
ATOM 2311 C C . PHE A 1 295 ? -6.278 7.750 19.602 1.00 93.75 295 PHE A C 1
ATOM 2313 O O . PHE A 1 295 ? -6.022 7.974 18.417 1.00 93.75 295 PHE A O 1
ATOM 2320 N N . GLY A 1 296 ? -5.648 6.813 20.316 1.00 94.06 296 GLY A N 1
ATOM 2321 C CA . GLY A 1 296 ? -4.684 5.884 19.735 1.00 94.06 296 GLY A CA 1
ATOM 2322 C C . GLY A 1 296 ? -5.293 5.097 18.574 1.00 94.06 296 GLY A C 1
ATOM 2323 O O . GLY A 1 296 ? -4.761 5.121 17.465 1.00 94.06 296 GLY A O 1
ATOM 2324 N N . LEU A 1 297 ? -6.451 4.485 18.830 1.00 94.00 297 LEU A N 1
ATOM 2325 C CA . LEU A 1 297 ? -7.175 3.633 17.885 1.00 94.00 297 LEU A CA 1
ATOM 2326 C C . LEU A 1 297 ? -7.737 4.400 16.683 1.00 94.00 297 LEU A C 1
ATOM 2328 O O . LEU A 1 297 ? -7.645 3.920 15.559 1.00 94.00 297 LEU A O 1
ATOM 2332 N N . CYS A 1 298 ? -8.314 5.587 16.890 1.00 93.50 298 CYS A N 1
ATOM 2333 C CA . CYS A 1 298 ? -9.010 6.303 15.818 1.00 93.50 298 CYS A CA 1
ATOM 2334 C C . CYS A 1 298 ? -8.088 7.166 14.945 1.00 93.50 298 CYS A C 1
ATOM 2336 O O . CYS A 1 298 ? -8.482 7.558 13.844 1.00 93.50 298 CYS A O 1
ATOM 2338 N N . CYS A 1 299 ? -6.897 7.519 15.442 1.00 92.81 299 CYS A N 1
ATOM 2339 C CA . CYS A 1 299 ? -6.055 8.520 14.797 1.00 92.81 299 CYS A CA 1
ATOM 2340 C C . CYS A 1 299 ? -4.568 8.159 14.792 1.00 92.81 299 CYS A C 1
ATOM 2342 O O . CYS A 1 299 ? -3.996 8.067 13.711 1.00 92.81 299 CYS A O 1
ATOM 2344 N N . LEU A 1 300 ? -3.926 7.942 15.948 1.00 91.56 300 LEU A N 1
ATOM 2345 C CA . LEU A 1 300 ? -2.456 7.848 15.999 1.00 91.56 300 LEU A CA 1
ATOM 2346 C C . LEU A 1 300 ? -1.898 6.662 15.214 1.00 91.56 300 LEU A C 1
ATOM 2348 O O . LEU A 1 300 ? -0.953 6.839 14.444 1.00 91.56 300 LEU A O 1
ATOM 2352 N N . VAL A 1 301 ? -2.502 5.478 15.360 1.00 92.31 301 VAL A N 1
ATOM 2353 C CA . VAL A 1 301 ? -2.080 4.295 14.593 1.00 92.31 301 VAL A CA 1
ATOM 2354 C C . VAL A 1 301 ? -2.207 4.566 13.093 1.00 92.31 301 VAL A C 1
ATOM 2356 O O . VAL A 1 301 ? -1.331 4.194 12.320 1.00 92.31 301 VAL A O 1
ATOM 2359 N N . HIS A 1 302 ? -3.259 5.274 12.675 1.00 91.69 302 HIS A N 1
ATOM 2360 C CA . HIS A 1 302 ? -3.510 5.558 11.263 1.00 91.69 302 HIS A CA 1
ATOM 2361 C C . HIS A 1 302 ? -2.646 6.675 10.694 1.00 91.69 302 HIS A C 1
ATOM 2363 O O . HIS A 1 302 ? -2.232 6.612 9.538 1.00 91.69 302 HIS A O 1
ATOM 2369 N N . PHE A 1 303 ? -2.312 7.662 11.514 1.00 89.69 303 PHE A N 1
ATOM 2370 C CA . PHE A 1 303 ? -1.352 8.689 11.156 1.00 89.69 303 PHE A CA 1
ATOM 2371 C C . PHE A 1 303 ? 0.032 8.077 10.917 1.00 89.69 303 PHE A C 1
ATOM 2373 O O . PHE A 1 303 ? 0.662 8.350 9.896 1.00 89.69 303 PHE A O 1
ATOM 2380 N N . TYR A 1 304 ? 0.470 7.198 11.821 1.00 90.56 304 TYR A N 1
ATOM 2381 C CA . TYR A 1 304 ? 1.743 6.500 11.689 1.00 90.56 304 TYR A CA 1
ATOM 2382 C C . TYR A 1 304 ? 1.754 5.524 10.504 1.00 90.56 304 TYR A C 1
ATOM 2384 O O . TYR A 1 304 ? 2.700 5.533 9.728 1.00 90.56 304 TYR A O 1
ATOM 2392 N N . GLY A 1 305 ? 0.704 4.716 10.338 1.00 89.44 305 GLY A N 1
ATOM 2393 C CA . GLY A 1 305 ? 0.658 3.665 9.319 1.00 89.44 305 GLY A CA 1
ATOM 2394 C C . GLY A 1 305 ? 0.378 4.136 7.887 1.00 89.44 305 GLY A C 1
ATOM 2395 O O . GLY A 1 305 ? 0.688 3.406 6.953 1.00 89.44 305 GLY A O 1
ATOM 2396 N N . LEU A 1 306 ? -0.179 5.339 7.690 1.00 88.88 306 LEU A N 1
ATOM 2397 C CA . LEU A 1 306 ? -0.510 5.863 6.354 1.00 88.88 306 LEU A CA 1
ATOM 2398 C C . LEU A 1 306 ? 0.139 7.207 6.045 1.00 88.88 306 LEU A C 1
ATOM 2400 O O . LEU A 1 306 ? 0.781 7.360 5.010 1.00 88.88 306 LEU A O 1
ATOM 2404 N N . ILE A 1 307 ? -0.060 8.199 6.915 1.00 88.75 307 ILE A N 1
ATOM 2405 C CA . ILE A 1 307 ? 0.296 9.587 6.601 1.00 88.75 307 ILE A CA 1
ATOM 2406 C C . ILE A 1 307 ? 1.814 9.764 6.585 1.00 88.75 307 ILE A C 1
ATOM 2408 O O . ILE A 1 307 ? 2.336 10.371 5.655 1.00 88.75 307 ILE A O 1
ATOM 2412 N N . LEU A 1 308 ? 2.533 9.206 7.563 1.00 89.94 308 LEU A N 1
ATOM 2413 C CA . LEU A 1 308 ? 3.999 9.263 7.579 1.00 89.94 308 LEU A CA 1
ATOM 2414 C C . LEU A 1 308 ? 4.631 8.540 6.369 1.00 89.94 308 LEU A C 1
ATOM 2416 O O . LEU A 1 308 ? 5.430 9.175 5.680 1.00 89.94 308 LEU A O 1
ATOM 2420 N N . PRO A 1 309 ? 4.249 7.286 6.041 1.00 91.25 309 PRO A N 1
ATOM 2421 C CA . PRO A 1 309 ? 4.636 6.613 4.801 1.00 91.25 309 PRO A CA 1
ATOM 2422 C C . PRO A 1 309 ? 4.394 7.445 3.539 1.00 91.25 309 PRO A C 1
ATOM 2424 O O . PRO A 1 309 ? 5.282 7.564 2.699 1.00 91.25 309 PRO A O 1
ATOM 2427 N N . LEU A 1 310 ? 3.221 8.073 3.425 1.00 89.44 310 LEU A N 1
ATOM 2428 C CA . LEU A 1 310 ? 2.889 8.932 2.289 1.00 89.44 310 LEU A CA 1
ATOM 2429 C C . LEU A 1 310 ? 3.767 10.178 2.215 1.00 89.44 310 LEU A C 1
ATOM 2431 O O . LEU A 1 310 ? 4.238 10.536 1.140 1.00 89.44 310 LEU A O 1
ATOM 2435 N N . LEU A 1 311 ? 4.002 10.843 3.345 1.00 90.50 311 LEU A N 1
ATOM 2436 C CA . LEU A 1 311 ? 4.894 11.998 3.396 1.00 90.50 311 LEU A CA 1
ATOM 2437 C C . LEU A 1 311 ? 6.319 11.608 3.006 1.00 90.50 311 LEU A C 1
ATOM 2439 O O . LEU A 1 311 ? 6.954 12.342 2.258 1.00 90.50 311 LEU A O 1
ATOM 2443 N N . TYR A 1 312 ? 6.804 10.453 3.460 1.00 93.00 312 TYR A N 1
ATOM 2444 C CA . TYR A 1 312 ? 8.117 9.946 3.071 1.00 93.00 312 TYR A CA 1
ATOM 2445 C C . TYR A 1 312 ? 8.187 9.668 1.562 1.00 93.00 312 TYR A C 1
ATOM 2447 O O . TYR A 1 312 ? 9.107 10.142 0.900 1.00 93.00 312 TYR A O 1
ATOM 2455 N N . TYR A 1 313 ? 7.164 9.018 1.003 1.00 91.44 313 TYR A N 1
ATOM 2456 C CA . TYR A 1 313 ? 7.040 8.795 -0.438 1.00 91.44 313 TYR A CA 1
ATOM 2457 C C . TYR A 1 313 ? 7.068 10.100 -1.251 1.00 91.44 313 TYR A C 1
ATOM 2459 O O . TYR A 1 313 ? 7.781 10.210 -2.243 1.00 91.44 313 TYR A O 1
ATOM 2467 N N . PHE A 1 314 ? 6.323 11.124 -0.832 1.00 88.69 314 PHE A N 1
ATOM 2468 C CA . PHE A 1 314 ? 6.246 12.375 -1.591 1.00 88.69 314 PHE A CA 1
ATOM 2469 C C . PHE A 1 314 ? 7.438 13.317 -1.379 1.00 88.69 314 PHE A C 1
ATOM 2471 O O . PHE A 1 314 ? 7.758 14.089 -2.281 1.00 88.69 314 PHE A O 1
ATOM 2478 N N . LEU A 1 315 ? 8.056 13.313 -0.194 1.00 92.06 315 LEU A N 1
ATOM 2479 C CA . LEU A 1 315 ? 9.074 14.302 0.186 1.00 92.06 315 LEU A CA 1
ATOM 2480 C C . LEU A 1 315 ? 10.504 13.767 0.143 1.00 92.06 315 LEU A C 1
ATOM 2482 O O . LEU A 1 315 ? 11.434 14.567 0.045 1.00 92.06 315 LEU A O 1
ATOM 2486 N N . VAL A 1 316 ? 10.690 12.452 0.272 1.00 92.69 316 VAL A N 1
ATOM 2487 C CA . VAL A 1 316 ? 12.016 11.834 0.391 1.00 92.69 316 VAL A CA 1
ATOM 2488 C C . VAL A 1 316 ? 12.299 10.927 -0.794 1.00 92.69 316 VAL A C 1
ATOM 2490 O O . VAL A 1 316 ? 13.301 11.137 -1.472 1.00 92.69 316 VAL A O 1
ATOM 2493 N N . ASP A 1 317 ? 11.422 9.958 -1.052 1.00 91.12 317 ASP A N 1
ATOM 2494 C CA . ASP A 1 317 ? 11.679 8.907 -2.034 1.00 91.12 317 ASP A CA 1
ATOM 2495 C C . ASP A 1 317 ? 10.407 8.482 -2.784 1.00 91.12 317 ASP A C 1
ATOM 2497 O O . ASP A 1 317 ? 9.614 7.656 -2.327 1.00 91.12 317 ASP A O 1
ATOM 2501 N N . HIS A 1 318 ? 10.232 9.047 -3.978 1.00 88.31 318 HIS A N 1
ATOM 2502 C CA . HIS A 1 318 ? 9.100 8.744 -4.852 1.00 88.31 318 HIS A CA 1
ATOM 2503 C C . HIS A 1 318 ? 9.270 7.422 -5.621 1.00 88.31 318 HIS A C 1
ATOM 2505 O O . HIS A 1 318 ? 8.319 6.947 -6.252 1.00 88.31 318 HIS A O 1
ATOM 2511 N N . TRP A 1 319 ? 10.447 6.796 -5.556 1.00 89.56 319 TRP A N 1
ATOM 2512 C CA . TRP A 1 319 ? 10.725 5.532 -6.229 1.00 89.56 319 TRP A CA 1
ATOM 2513 C C . TRP A 1 319 ? 10.263 4.315 -5.427 1.00 89.56 319 TRP A C 1
ATOM 2515 O O . TRP A 1 319 ? 10.103 3.245 -6.002 1.00 89.56 319 TRP A O 1
ATOM 2525 N N . LEU A 1 320 ? 9.870 4.481 -4.156 1.00 91.44 320 LEU A N 1
ATOM 2526 C CA . LEU A 1 320 ? 9.250 3.410 -3.350 1.00 91.44 320 LEU A CA 1
ATOM 2527 C C . LEU A 1 320 ? 8.062 2.730 -4.036 1.00 91.44 320 LEU A C 1
ATOM 2529 O O . LEU A 1 320 ? 7.753 1.578 -3.748 1.00 91.44 320 LEU A O 1
ATOM 2533 N N . SER A 1 321 ? 7.383 3.430 -4.948 1.00 87.62 321 SER A N 1
ATOM 2534 C CA . SER A 1 321 ? 6.297 2.858 -5.748 1.00 87.62 321 SER A CA 1
ATOM 2535 C C . SER A 1 321 ? 6.728 1.703 -6.663 1.00 87.62 321 SER A C 1
ATOM 2537 O O . SER A 1 321 ? 5.852 0.990 -7.156 1.00 87.62 321 SER A O 1
ATOM 2539 N N . ARG A 1 322 ? 8.035 1.506 -6.866 1.00 89.56 322 ARG A N 1
ATOM 2540 C CA . ARG A 1 322 ? 8.639 0.384 -7.588 1.00 89.56 322 ARG A CA 1
ATOM 2541 C C . ARG A 1 322 ? 8.966 -0.805 -6.677 1.00 89.56 322 ARG A C 1
ATOM 2543 O O . ARG A 1 322 ? 8.843 -1.945 -7.101 1.00 89.56 322 ARG A O 1
ATOM 2550 N N . SER A 1 323 ? 9.226 -0.571 -5.387 1.00 92.06 323 SER A N 1
ATOM 2551 C CA . SER A 1 323 ? 9.507 -1.648 -4.429 1.00 92.06 323 SER A CA 1
ATOM 2552 C C . SER A 1 323 ? 8.293 -2.585 -4.247 1.00 92.06 323 SER A C 1
ATOM 2554 O O . SER A 1 323 ? 7.225 -2.140 -3.800 1.00 92.06 323 SER A O 1
ATOM 2556 N N . PRO A 1 324 ? 8.420 -3.898 -4.511 1.00 92.44 324 PRO A N 1
ATOM 2557 C CA . PRO A 1 324 ? 7.328 -4.860 -4.328 1.00 92.44 324 PRO A CA 1
ATOM 2558 C C . PRO A 1 324 ? 6.864 -4.950 -2.868 1.00 92.44 324 PRO A C 1
ATOM 2560 O O . PRO A 1 324 ? 5.666 -4.989 -2.576 1.00 92.44 324 PRO A O 1
ATOM 2563 N N . SER A 1 325 ? 7.817 -4.914 -1.930 1.00 92.38 325 SER A N 1
ATOM 2564 C CA . SER A 1 325 ? 7.536 -4.991 -0.492 1.00 92.38 325 SER A CA 1
ATOM 2565 C C . SER A 1 325 ? 6.763 -3.767 0.013 1.00 92.38 325 SER A C 1
ATOM 2567 O O . SER A 1 325 ? 5.836 -3.899 0.823 1.00 92.38 325 SER A O 1
ATOM 2569 N N . TRP A 1 326 ? 7.093 -2.578 -0.503 1.00 92.50 326 TRP A N 1
ATOM 2570 C CA . TRP A 1 326 ? 6.346 -1.356 -0.231 1.00 92.50 326 TRP A CA 1
ATOM 2571 C C . TRP A 1 326 ? 4.930 -1.445 -0.786 1.00 92.50 326 TRP A C 1
ATOM 2573 O O . TRP A 1 326 ? 3.981 -1.179 -0.052 1.00 92.50 326 TRP A O 1
ATOM 2583 N N . ASN A 1 327 ? 4.772 -1.875 -2.042 1.00 90.69 327 ASN A N 1
ATOM 2584 C CA . ASN A 1 327 ? 3.459 -2.044 -2.662 1.00 90.69 327 ASN A CA 1
ATOM 2585 C C . ASN A 1 327 ? 2.572 -3.000 -1.855 1.00 90.69 327 ASN A C 1
ATOM 2587 O O . ASN A 1 327 ? 1.421 -2.666 -1.577 1.00 90.69 327 ASN A O 1
ATOM 2591 N N . ALA A 1 328 ? 3.110 -4.133 -1.392 1.00 93.38 328 ALA A N 1
ATOM 2592 C CA . ALA A 1 328 ? 2.369 -5.078 -0.561 1.00 93.38 328 ALA A CA 1
ATOM 2593 C C . ALA A 1 328 ? 1.849 -4.431 0.731 1.00 93.38 328 ALA A C 1
ATOM 2595 O O . ALA A 1 328 ? 0.664 -4.541 1.052 1.00 93.38 328 ALA A O 1
ATOM 2596 N N . ARG A 1 329 ? 2.712 -3.711 1.459 1.00 93.12 329 ARG A N 1
ATOM 2597 C CA . ARG A 1 329 ? 2.333 -3.023 2.705 1.00 93.12 329 ARG A CA 1
ATOM 2598 C C . ARG A 1 329 ? 1.350 -1.884 2.448 1.00 93.12 329 ARG A C 1
ATOM 2600 O O . ARG A 1 329 ? 0.352 -1.760 3.152 1.00 93.12 329 ARG A O 1
ATOM 2607 N N . TYR A 1 330 ? 1.621 -1.068 1.438 1.00 90.50 330 TYR A N 1
ATOM 2608 C CA . TYR A 1 330 ? 0.885 0.157 1.164 1.00 90.50 330 TYR A CA 1
ATOM 2609 C C . TYR A 1 330 ? -0.504 -0.112 0.572 1.00 90.50 330 TYR A C 1
ATOM 2611 O O . TYR A 1 330 ? -1.481 0.456 1.055 1.00 90.50 330 TYR A O 1
ATOM 2619 N N . ILE A 1 331 ? -0.633 -1.030 -0.397 1.00 89.69 331 ILE A N 1
ATOM 2620 C CA . ILE A 1 331 ? -1.938 -1.436 -0.953 1.00 89.69 331 ILE A CA 1
ATOM 2621 C C . ILE A 1 331 ? -2.810 -2.055 0.142 1.00 89.69 331 ILE A C 1
ATOM 2623 O O . ILE A 1 331 ? -3.988 -1.712 0.256 1.00 89.69 331 ILE A O 1
ATOM 2627 N N . SER A 1 332 ? -2.230 -2.916 0.981 1.00 91.88 332 SER A N 1
ATOM 2628 C CA . SER A 1 332 ? -2.922 -3.499 2.136 1.00 91.88 332 SER A CA 1
ATOM 2629 C C . SER A 1 332 ? -3.448 -2.424 3.084 1.00 91.88 332 SER A C 1
ATOM 2631 O O . SER A 1 332 ? -4.605 -2.460 3.504 1.00 91.88 332 SER A O 1
ATOM 2633 N N . TYR A 1 333 ? -2.614 -1.424 3.379 1.00 92.00 333 TYR A N 1
ATOM 2634 C CA . TYR A 1 333 ? -2.998 -0.325 4.251 1.00 92.00 333 TYR A CA 1
ATOM 2635 C C . TYR A 1 333 ? -4.098 0.545 3.639 1.00 92.00 333 TYR A C 1
ATOM 2637 O O . TYR A 1 333 ? -5.056 0.893 4.328 1.00 92.00 333 TYR A O 1
ATOM 2645 N N . ILE A 1 334 ? -3.991 0.878 2.347 1.00 89.81 334 ILE A N 1
ATOM 2646 C CA . ILE A 1 334 ? -5.031 1.610 1.617 1.00 89.81 334 ILE A CA 1
ATOM 2647 C C . ILE A 1 334 ? -6.359 0.864 1.723 1.00 89.81 334 ILE A C 1
ATOM 2649 O O . ILE A 1 334 ? -7.352 1.480 2.096 1.00 89.81 334 ILE A O 1
ATOM 2653 N N . ARG A 1 335 ? -6.381 -0.444 1.439 1.00 90.81 335 ARG A N 1
ATOM 2654 C CA . ARG A 1 335 ? -7.611 -1.250 1.474 1.00 90.81 335 ARG A CA 1
ATOM 2655 C C . ARG A 1 335 ? -8.256 -1.287 2.858 1.00 90.81 335 ARG A C 1
ATOM 2657 O O . ARG A 1 335 ? -9.471 -1.262 2.940 1.00 90.81 335 ARG A O 1
ATOM 2664 N N . TYR A 1 336 ? -7.466 -1.311 3.930 1.00 92.81 336 TYR A N 1
ATOM 2665 C CA . TYR A 1 336 ? -7.998 -1.220 5.295 1.00 92.81 336 TYR A CA 1
ATOM 2666 C C . TYR A 1 336 ? -8.504 0.190 5.648 1.00 92.81 336 TYR A C 1
ATOM 2668 O O . TYR A 1 336 ? -9.444 0.370 6.430 1.00 92.81 336 TYR A O 1
ATOM 2676 N N . ASN A 1 337 ? -7.803 1.216 5.170 1.00 91.50 337 ASN A N 1
ATOM 2677 C CA . ASN A 1 337 ? -8.071 2.587 5.567 1.00 91.50 337 ASN A CA 1
ATOM 2678 C C . ASN A 1 337 ? -9.264 3.187 4.812 1.00 91.50 337 ASN A C 1
ATOM 2680 O O . ASN A 1 337 ? -10.077 3.888 5.421 1.00 91.50 337 ASN A O 1
ATOM 2684 N N . PHE A 1 338 ? -9.389 2.865 3.524 1.00 92.25 338 PHE A N 1
ATOM 2685 C CA . PHE A 1 338 ? -10.604 3.112 2.765 1.00 92.25 338 PHE A CA 1
ATOM 2686 C C . PHE A 1 338 ? -11.746 2.269 3.324 1.00 92.25 338 PHE A C 1
ATOM 2688 O O . PHE A 1 338 ? -11.558 1.173 3.837 1.00 92.25 338 PHE A O 1
ATOM 2695 N N . VAL A 1 339 ? -12.949 2.818 3.234 1.00 94.00 339 VAL A N 1
ATOM 2696 C CA . VAL A 1 339 ? -14.169 2.092 3.568 1.00 94.00 339 VAL A CA 1
ATOM 2697 C C . VAL A 1 339 ? -14.520 1.226 2.367 1.00 94.00 339 VAL A C 1
ATOM 2699 O O . VAL A 1 339 ? -14.759 1.764 1.287 1.00 94.00 339 VAL A O 1
ATOM 2702 N N . THR A 1 340 ? -14.558 -0.088 2.555 1.00 93.12 340 THR A N 1
ATOM 2703 C CA . THR A 1 340 ? -14.886 -1.083 1.522 1.00 93.12 340 THR A CA 1
ATOM 2704 C C . THR A 1 340 ? -16.281 -1.685 1.699 1.00 93.12 340 THR A C 1
ATOM 2706 O O . THR A 1 340 ? -16.816 -2.307 0.782 1.00 93.12 340 THR A O 1
ATOM 2709 N N . SER A 1 341 ? -16.918 -1.449 2.851 1.00 95.00 341 SER A N 1
ATOM 2710 C CA . SER A 1 341 ? -18.269 -1.921 3.158 1.00 95.00 341 SER A CA 1
ATOM 2711 C C . SER A 1 341 ? -19.046 -0.950 4.058 1.00 95.00 341 SER A C 1
ATOM 2713 O O . SER A 1 341 ? -18.487 -0.043 4.682 1.00 95.00 341 SER A O 1
ATOM 2715 N N . LEU A 1 342 ? -20.365 -1.145 4.160 1.00 95.19 342 LEU A N 1
ATOM 2716 C CA . LEU A 1 342 ? -21.204 -0.384 5.092 1.00 95.19 342 LEU A CA 1
ATOM 2717 C C . LEU A 1 342 ? -20.827 -0.653 6.560 1.00 95.19 342 LEU A C 1
ATOM 2719 O O . LEU A 1 342 ? -20.883 0.252 7.389 1.00 95.19 342 LEU A O 1
ATOM 2723 N N . GLU A 1 343 ? -20.435 -1.882 6.878 1.00 95.38 343 GLU A N 1
ATOM 2724 C CA . GLU A 1 343 ? -20.048 -2.302 8.228 1.00 95.38 343 GLU A CA 1
ATOM 2725 C C . GLU A 1 343 ? -18.804 -1.548 8.704 1.00 95.38 343 GLU A C 1
ATOM 2727 O O . GLU A 1 343 ? -18.800 -1.001 9.806 1.00 95.38 343 GLU A O 1
ATOM 2732 N N . GLU A 1 344 ? -17.794 -1.428 7.838 1.00 94.75 344 GLU A N 1
ATOM 2733 C CA . GLU A 1 344 ? -16.589 -0.632 8.091 1.00 94.75 344 GLU A CA 1
ATOM 2734 C C . GLU A 1 344 ? -16.913 0.853 8.250 1.00 94.75 344 GLU A C 1
ATOM 2736 O O . GLU A 1 344 ? -16.373 1.515 9.139 1.00 94.75 344 GLU A O 1
ATOM 2741 N N . LEU A 1 345 ? -17.832 1.395 7.439 1.00 95.62 345 LEU A N 1
ATOM 2742 C CA . LEU A 1 345 ? -18.267 2.784 7.593 1.00 95.62 345 LEU A CA 1
ATOM 2743 C C . LEU A 1 345 ? -18.851 3.016 8.986 1.00 95.62 345 LEU A C 1
ATOM 2745 O O . LEU A 1 345 ? -18.493 3.988 9.657 1.00 95.62 345 LEU A O 1
ATOM 2749 N N . VAL A 1 346 ? -19.744 2.126 9.426 1.00 96.38 346 VAL A N 1
ATOM 2750 C CA . VAL A 1 346 ? -20.365 2.198 10.751 1.00 96.38 346 VAL A CA 1
ATOM 2751 C C . VAL A 1 346 ? -19.303 2.054 11.835 1.00 96.38 346 VAL A C 1
ATOM 2753 O O . VAL A 1 346 ? -19.246 2.902 12.726 1.00 96.38 346 VAL A O 1
ATOM 2756 N N . ALA A 1 347 ? -18.429 1.050 11.745 1.00 96.56 347 ALA A N 1
ATOM 2757 C CA . ALA A 1 347 ? -17.396 0.793 12.740 1.00 96.56 347 ALA A CA 1
ATOM 2758 C C . ALA A 1 347 ? -16.440 1.984 12.895 1.00 96.56 347 ALA A C 1
ATOM 2760 O O . ALA A 1 347 ? -16.313 2.530 13.996 1.00 96.56 347 ALA A O 1
ATOM 2761 N N . LYS A 1 348 ? -15.853 2.476 11.796 1.00 95.62 348 LYS A N 1
ATOM 2762 C CA . LYS A 1 348 ? -14.964 3.649 11.812 1.00 95.62 348 LYS A CA 1
ATOM 2763 C C . LYS A 1 348 ? -15.684 4.896 12.331 1.00 95.62 348 LYS A C 1
ATOM 2765 O O . LYS A 1 348 ? -15.116 5.641 13.130 1.00 95.62 348 LYS A O 1
ATOM 2770 N N . THR A 1 349 ? -16.944 5.114 11.946 1.00 95.44 349 THR A N 1
ATOM 2771 C CA . THR A 1 349 ? -17.736 6.264 12.420 1.00 95.44 349 THR A CA 1
ATOM 2772 C C . THR A 1 349 ? -17.996 6.189 13.923 1.00 95.44 349 THR A C 1
ATOM 2774 O O . THR A 1 349 ? -17.773 7.171 14.632 1.00 95.44 349 THR A O 1
ATOM 2777 N N . VAL A 1 350 ? -18.415 5.029 14.435 1.00 95.31 350 VAL A N 1
ATOM 2778 C CA . VAL A 1 350 ? -18.650 4.808 15.870 1.00 95.31 350 VAL A CA 1
ATOM 2779 C C . VAL A 1 350 ? -17.372 5.039 16.670 1.00 95.31 350 VAL A C 1
ATOM 2781 O O . VAL A 1 350 ? -17.417 5.732 17.685 1.00 95.31 350 VAL A O 1
ATOM 2784 N N . VAL A 1 351 ? -16.229 4.527 16.204 1.00 95.06 351 VAL A N 1
ATOM 2785 C CA . VAL A 1 351 ? -14.932 4.709 16.874 1.00 95.06 351 VAL A CA 1
ATOM 2786 C C . VAL A 1 351 ? -14.537 6.192 16.937 1.00 95.06 351 VAL A C 1
ATOM 2788 O O . VAL A 1 351 ? -14.101 6.672 17.988 1.00 95.06 351 VAL A O 1
ATOM 2791 N N . GLN A 1 352 ? -14.749 6.962 15.862 1.00 94.12 352 GLN A N 1
ATOM 2792 C CA . GLN A 1 352 ? -14.499 8.411 15.882 1.00 94.12 352 GLN A CA 1
ATOM 2793 C C . GLN A 1 352 ? -15.459 9.152 16.825 1.00 94.12 352 GLN A C 1
ATOM 2795 O O . GLN A 1 352 ? -15.027 9.977 17.636 1.00 94.12 352 GLN A O 1
ATOM 2800 N N . LEU A 1 353 ? -16.757 8.839 16.779 1.00 92.06 353 LEU A N 1
ATOM 2801 C CA . LEU A 1 353 ? -17.749 9.444 17.670 1.00 92.06 353 LEU A CA 1
ATOM 2802 C C . LEU A 1 353 ? -17.469 9.113 19.141 1.00 92.06 353 LEU A C 1
ATOM 2804 O O . LEU A 1 353 ? -17.583 9.996 19.993 1.00 92.06 353 LEU A O 1
ATOM 2808 N N . GLY A 1 354 ? -17.038 7.887 19.445 1.00 90.31 354 GLY A N 1
ATOM 2809 C CA . GLY A 1 354 ? -16.638 7.477 20.793 1.00 90.31 354 GLY A CA 1
ATOM 2810 C C . GLY A 1 354 ? -15.461 8.272 21.313 1.00 90.31 354 GLY A C 1
ATOM 2811 O O . GLY A 1 354 ? -15.516 8.819 22.417 1.00 90.31 354 GLY A O 1
ATOM 2812 N N . SER A 1 355 ? -14.465 8.492 20.458 1.00 91.62 355 SER A N 1
ATOM 2813 C CA . SER A 1 355 ? -13.325 9.349 20.764 1.00 91.62 355 SER A CA 1
ATOM 2814 C C . SER A 1 355 ? -13.737 10.789 21.117 1.00 91.62 355 SER A C 1
ATOM 2816 O O . SER A 1 355 ? -13.197 11.363 22.072 1.00 91.62 355 SER A O 1
ATOM 2818 N N . ILE A 1 356 ? -14.715 11.368 20.406 1.00 90.88 356 ILE A N 1
ATOM 2819 C CA . ILE A 1 356 ? -15.275 12.701 20.696 1.00 90.88 356 ILE A CA 1
ATOM 2820 C C . ILE A 1 356 ? -16.054 12.695 22.017 1.00 90.88 356 ILE A C 1
ATOM 2822 O O . ILE A 1 356 ? -15.820 13.543 22.883 1.00 90.88 356 ILE A O 1
ATOM 2826 N N . ILE A 1 357 ? -16.969 11.738 22.191 1.00 87.75 357 ILE A N 1
ATOM 2827 C CA . ILE A 1 357 ? -17.844 11.642 23.365 1.00 87.75 357 ILE A CA 1
ATOM 2828 C C . ILE A 1 357 ? -17.015 11.436 24.637 1.00 87.75 357 ILE A C 1
ATOM 2830 O O . ILE A 1 357 ? -17.260 12.112 25.641 1.00 87.75 357 ILE A O 1
ATOM 2834 N N . ALA A 1 358 ? -16.004 10.564 24.604 1.00 87.25 358 ALA A N 1
ATOM 2835 C CA . ALA A 1 358 ? -15.084 10.342 25.717 1.00 87.25 358 ALA A CA 1
ATOM 2836 C C . ALA A 1 358 ? -14.387 11.644 26.144 1.00 87.25 358 ALA A C 1
ATOM 2838 O O . ALA A 1 358 ? -14.318 11.959 27.336 1.00 87.25 358 ALA A O 1
ATOM 2839 N N . LEU A 1 359 ? -13.949 12.455 25.176 1.00 89.56 359 LEU A N 1
ATOM 2840 C CA . LEU A 1 359 ? -13.295 13.731 25.451 1.00 89.56 359 LEU A CA 1
ATOM 2841 C C . LEU A 1 359 ? -14.268 14.785 25.999 1.00 89.56 359 LEU A C 1
ATOM 2843 O O . LEU A 1 359 ? -13.957 15.486 26.967 1.00 89.56 359 LEU A O 1
ATOM 2847 N N . TRP A 1 360 ? -15.475 14.876 25.437 1.00 87.56 360 TRP A N 1
ATOM 2848 C CA . TRP A 1 360 ? -16.518 15.761 25.955 1.00 87.56 360 TRP A CA 1
ATOM 2849 C C . TRP A 1 360 ? -16.873 15.429 27.406 1.00 87.56 360 TRP A C 1
ATOM 2851 O O . TRP A 1 360 ? -16.989 16.340 28.231 1.00 87.56 360 TRP A O 1
ATOM 2861 N N . ARG A 1 361 ? -16.985 14.135 27.737 1.00 82.94 361 ARG A N 1
ATOM 2862 C CA . ARG A 1 361 ? -17.208 13.647 29.106 1.00 82.94 361 ARG A CA 1
ATOM 2863 C C . ARG A 1 361 ? -16.059 14.027 30.033 1.00 82.94 361 ARG A C 1
ATOM 2865 O O . ARG A 1 361 ? -16.311 14.550 31.118 1.00 82.94 361 ARG A O 1
ATOM 2872 N N . LEU A 1 362 ? -14.815 13.821 29.599 1.00 87.00 362 LEU A N 1
ATOM 2873 C CA . LEU A 1 362 ? -13.621 14.180 30.361 1.00 87.00 362 LEU A CA 1
ATOM 2874 C C . LEU A 1 362 ? -13.625 15.672 30.730 1.00 87.00 362 LEU A C 1
ATOM 2876 O O . LEU A 1 362 ? -13.543 16.015 31.910 1.00 87.00 362 LEU A O 1
ATOM 2880 N N . VAL A 1 363 ? -13.811 16.566 29.754 1.00 85.94 363 VAL A N 1
ATOM 2881 C CA . VAL A 1 363 ? -13.817 18.017 30.012 1.00 85.94 363 VAL A CA 1
ATOM 2882 C C . VAL A 1 363 ? -15.025 18.444 30.856 1.00 85.94 363 VAL A C 1
ATOM 2884 O O . VAL A 1 363 ? -14.895 19.296 31.739 1.00 85.94 363 VAL A O 1
ATOM 2887 N N . ALA A 1 364 ? -16.201 17.846 30.640 1.00 80.88 364 ALA A N 1
ATOM 2888 C CA . ALA A 1 364 ? -17.383 18.117 31.455 1.00 80.88 364 ALA A CA 1
ATOM 2889 C C . ALA A 1 364 ? -17.154 17.756 32.933 1.00 80.88 364 ALA A C 1
ATOM 2891 O O . ALA A 1 364 ? -17.464 18.565 33.810 1.00 80.88 364 ALA A O 1
ATOM 2892 N N . ASN A 1 365 ? -16.556 16.595 33.211 1.00 77.81 365 ASN A N 1
ATOM 2893 C CA . ASN A 1 365 ? -16.265 16.144 34.573 1.00 77.81 365 ASN A CA 1
ATOM 2894 C C . ASN A 1 365 ? -15.301 17.093 35.298 1.00 77.81 365 ASN A C 1
ATOM 2896 O O . ASN A 1 365 ? -15.529 17.427 36.464 1.00 77.81 365 ASN A O 1
ATOM 2900 N N . VAL A 1 366 ? -14.275 17.597 34.605 1.00 81.06 366 VAL A N 1
ATOM 2901 C CA . VAL A 1 366 ? -13.352 18.583 35.187 1.00 81.06 366 VAL A CA 1
ATOM 2902 C C . VAL A 1 366 ? -14.066 19.901 35.489 1.00 81.06 366 VAL A C 1
ATOM 2904 O O . VAL A 1 366 ? -13.919 20.442 36.585 1.00 81.06 366 VAL A O 1
ATOM 2907 N N . ASN A 1 367 ? -14.886 20.402 34.560 1.00 76.94 367 ASN A N 1
ATOM 2908 C CA . ASN A 1 367 ? -15.631 21.649 34.752 1.00 76.94 367 ASN A CA 1
ATOM 2909 C C . ASN A 1 367 ? -16.578 21.582 35.957 1.00 76.94 367 ASN A C 1
ATOM 2911 O O . ASN A 1 367 ? -16.644 22.531 36.734 1.00 76.94 367 ASN A O 1
ATOM 2915 N N . VAL A 1 368 ? -17.271 20.454 36.154 1.00 72.38 368 VAL A N 1
ATOM 2916 C CA . VAL A 1 368 ? -18.135 20.240 37.328 1.00 72.38 368 VAL A CA 1
ATOM 2917 C C . VAL A 1 368 ? -17.321 20.197 38.616 1.00 72.38 368 VAL A C 1
ATOM 2919 O O . VAL A 1 368 ? -17.711 20.780 39.629 1.00 72.38 368 VAL A O 1
ATOM 2922 N N . ALA A 1 369 ? -16.175 19.521 38.594 1.00 70.38 369 ALA A N 1
ATOM 2923 C CA . ALA A 1 369 ? -15.330 19.428 39.771 1.00 70.38 369 ALA A CA 1
ATOM 2924 C C . ALA A 1 369 ? -14.763 20.800 40.193 1.00 70.38 369 ALA A C 1
ATOM 2926 O O . ALA A 1 369 ? -14.587 21.037 41.388 1.00 70.38 369 ALA A O 1
ATOM 2927 N N . ILE A 1 370 ? -14.569 21.720 39.241 1.00 69.69 370 ILE A N 1
ATOM 2928 C CA . ILE A 1 370 ? -14.195 23.117 39.500 1.00 69.69 370 ILE A CA 1
ATOM 2929 C C . ILE A 1 370 ? -15.403 23.967 39.911 1.00 69.69 370 ILE A C 1
ATOM 2931 O O . ILE A 1 370 ? -15.278 24.760 40.835 1.00 69.69 370 ILE A O 1
ATOM 2935 N N . SER A 1 371 ? -16.580 23.825 39.292 1.00 65.25 371 SER A N 1
ATOM 2936 C CA . SER A 1 371 ? -17.741 24.673 39.617 1.00 65.25 371 SER A CA 1
ATOM 2937 C C . SER A 1 371 ? -18.260 24.447 41.039 1.00 65.25 371 SER A C 1
ATOM 2939 O O . SER A 1 371 ? -18.660 25.392 41.711 1.00 65.25 371 SER A O 1
ATOM 2941 N N . VAL A 1 372 ? -18.193 23.206 41.537 1.00 60.78 372 VAL A N 1
ATOM 2942 C CA . VAL A 1 372 ? -18.528 22.884 42.937 1.00 60.78 372 VAL A CA 1
ATOM 2943 C C . VAL A 1 372 ? -17.600 23.609 43.925 1.00 60.78 372 VAL A C 1
ATOM 2945 O O . VAL A 1 372 ? -18.004 23.852 45.051 1.00 60.78 372 VAL A O 1
ATOM 2948 N N . ARG A 1 373 ? -16.394 24.021 43.509 1.00 54.47 373 ARG A N 1
ATOM 2949 C CA . ARG A 1 373 ? -15.458 24.814 44.327 1.00 54.47 373 ARG A CA 1
ATOM 2950 C C . ARG A 1 373 ? -15.912 26.262 44.541 1.00 54.47 373 ARG A C 1
ATOM 2952 O O . ARG A 1 373 ? -15.465 26.880 45.496 1.00 54.47 373 ARG A O 1
ATOM 2959 N N . TYR A 1 374 ? -16.721 26.809 43.632 1.00 50.62 374 TYR A N 1
ATOM 2960 C CA . TYR A 1 374 ? -17.148 28.212 43.671 1.00 50.62 374 TYR A CA 1
ATOM 2961 C C . TYR A 1 374 ? -18.491 28.413 44.383 1.00 50.62 374 TYR A C 1
ATOM 2963 O O . TYR A 1 374 ? -18.716 29.479 44.935 1.00 50.62 374 TYR A O 1
ATOM 2971 N N . ASN A 1 375 ? -19.358 27.394 44.410 1.00 48.66 375 ASN A N 1
ATOM 2972 C CA . ASN A 1 375 ? -20.702 27.488 44.998 1.00 48.66 375 ASN A CA 1
ATOM 2973 C C . ASN A 1 375 ? -20.815 26.900 46.418 1.00 48.66 375 ASN A C 1
ATOM 2975 O O . ASN A 1 375 ? -21.924 26.739 46.918 1.00 48.66 375 ASN A O 1
ATOM 2979 N N . THR A 1 376 ? -19.705 26.568 47.084 1.00 47.72 376 THR A N 1
ATOM 2980 C CA . THR A 1 376 ? -19.724 26.030 48.459 1.00 47.72 376 THR A CA 1
ATOM 2981 C C . THR A 1 376 ? -20.143 27.028 49.550 1.00 47.72 376 THR A C 1
ATOM 2983 O O . THR A 1 376 ? -20.214 26.610 50.699 1.00 47.72 376 THR A O 1
ATOM 2986 N N . ASP A 1 377 ? -20.493 28.277 49.218 1.00 41.59 377 ASP A N 1
ATOM 2987 C CA . ASP A 1 377 ? -21.024 29.261 50.185 1.00 41.59 377 ASP A CA 1
ATOM 2988 C C . ASP A 1 377 ? -22.554 29.268 50.331 1.00 41.59 377 ASP A C 1
ATOM 2990 O O . ASP A 1 377 ? -23.078 29.880 51.260 1.00 41.59 377 ASP A O 1
ATOM 2994 N N . HIS A 1 378 ? -23.304 28.552 49.489 1.00 37.72 378 HIS A N 1
ATOM 2995 C CA . HIS A 1 378 ? -24.750 28.429 49.679 1.00 37.72 378 HIS A CA 1
ATOM 2996 C C . HIS A 1 378 ? -25.187 26.972 49.684 1.00 37.72 378 HIS A C 1
ATOM 2998 O O . HIS A 1 378 ? -25.082 26.256 48.687 1.00 37.72 378 HIS A O 1
ATOM 3004 N N . GLY A 1 379 ? -25.677 26.552 50.854 1.00 40.94 379 GLY A N 1
ATOM 3005 C CA . GLY A 1 379 ? -26.270 25.251 51.106 1.00 40.94 379 GLY A CA 1
ATOM 3006 C C . GLY A 1 379 ? -27.365 24.952 50.092 1.00 40.94 379 GLY A C 1
ATOM 3007 O O . GLY A 1 379 ? -28.498 25.397 50.216 1.00 40.94 379 GLY A O 1
ATOM 3008 N N . SER A 1 380 ? -27.015 24.178 49.075 1.00 32.75 380 SER A N 1
ATOM 3009 C CA . SER A 1 380 ? -27.958 23.579 48.148 1.00 32.75 380 SER A CA 1
ATOM 3010 C C . SER A 1 380 ? -27.707 22.087 48.186 1.00 32.75 380 SER A C 1
ATOM 3012 O O . SER A 1 380 ? -26.603 21.619 47.895 1.00 32.75 380 SER A O 1
ATOM 3014 N N . SER A 1 381 ? -28.734 21.365 48.633 1.00 35.91 381 SER A N 1
ATOM 3015 C CA . SER A 1 381 ? -28.752 19.920 48.782 1.00 35.91 381 SER A CA 1
ATOM 3016 C C . SER A 1 381 ? -28.111 19.264 47.566 1.00 35.91 381 SER A C 1
ATOM 3018 O O . SER A 1 381 ? -28.612 19.376 46.444 1.00 35.91 381 SER A O 1
ATOM 3020 N N . SER A 1 382 ? -27.004 18.564 47.793 1.00 36.22 382 SER A N 1
ATOM 3021 C CA . SER A 1 382 ? -26.457 17.604 46.853 1.00 36.22 382 SER A CA 1
ATOM 3022 C C . SER A 1 382 ? -27.535 16.556 46.618 1.00 36.22 382 SER A C 1
ATOM 3024 O O . SER A 1 382 ? -27.674 15.606 47.385 1.00 36.22 382 SER A O 1
ATOM 3026 N N . ALA A 1 383 ? -28.334 16.782 45.572 1.00 35.34 383 ALA A N 1
ATOM 3027 C CA . ALA A 1 383 ? -29.291 15.831 45.053 1.00 35.34 383 ALA A CA 1
ATOM 3028 C C . ALA A 1 383 ? -28.548 14.510 44.923 1.00 35.34 383 ALA A C 1
ATOM 3030 O O . ALA A 1 383 ? -27.641 14.348 44.101 1.00 35.34 383 ALA A O 1
ATOM 3031 N N . SER A 1 384 ? -28.868 13.613 45.849 1.00 36.19 384 SER A N 1
ATOM 3032 C CA . SER A 1 384 ? -28.291 12.296 45.932 1.00 36.19 384 SER A CA 1
ATOM 3033 C C . SER A 1 384 ? -28.437 11.667 44.558 1.00 36.19 384 SER A C 1
ATOM 3035 O O . SER A 1 384 ? -29.564 11.475 44.093 1.00 36.19 384 SER A O 1
ATOM 3037 N N . LEU A 1 385 ? -27.311 11.348 43.922 1.00 39.16 385 LEU A N 1
ATOM 3038 C CA . LEU A 1 385 ? -27.248 10.456 42.772 1.00 39.16 385 LEU A CA 1
ATOM 3039 C C . LEU A 1 385 ? -27.663 9.048 43.263 1.00 39.16 385 LEU A C 1
ATOM 3041 O O . LEU A 1 385 ? -26.855 8.139 43.423 1.00 39.16 385 LEU A O 1
ATOM 3045 N N . ARG A 1 386 ? -28.945 8.891 43.617 1.00 38.56 386 ARG A N 1
ATOM 3046 C CA . ARG A 1 386 ? -29.636 7.604 43.681 1.00 38.56 386 ARG A CA 1
ATOM 3047 C C . ARG A 1 386 ? -29.659 7.060 42.252 1.00 38.56 386 ARG A C 1
ATOM 3049 O O . ARG A 1 386 ? -29.926 7.808 41.325 1.00 38.56 386 ARG A O 1
ATOM 3056 N N . ARG A 1 387 ? -29.502 5.772 41.986 1.00 51.97 387 ARG A N 1
ATOM 3057 C CA . ARG A 1 387 ? -29.007 4.606 42.727 1.00 51.97 387 ARG A CA 1
ATOM 3058 C C . ARG A 1 387 ? -29.074 3.464 41.702 1.00 51.97 387 ARG A C 1
ATOM 3060 O O . ARG A 1 387 ? -29.914 3.498 40.809 1.00 51.97 387 ARG A O 1
ATOM 3067 N N . PHE A 1 388 ? -28.258 2.438 41.905 1.00 44.53 388 PHE A N 1
ATOM 3068 C CA . PHE A 1 388 ? -28.454 1.081 41.385 1.00 44.53 388 PHE A CA 1
ATOM 3069 C C . PHE A 1 388 ? -28.629 0.924 39.863 1.00 44.53 388 PHE A C 1
ATOM 3071 O O . PHE A 1 388 ? -29.677 0.511 39.369 1.00 44.53 388 PHE A O 1
ATOM 3078 N N . THR A 1 389 ? -27.526 1.027 39.122 1.00 56.97 389 THR A N 1
ATOM 3079 C CA . THR A 1 389 ? -27.262 -0.061 38.169 1.00 56.97 389 THR A CA 1
ATOM 3080 C C . THR A 1 389 ? -27.173 -1.350 38.985 1.00 56.97 389 THR A C 1
ATOM 3082 O O . THR A 1 389 ? -26.522 -1.380 40.032 1.00 56.97 389 THR A O 1
ATOM 3085 N N . ASN A 1 390 ? -27.894 -2.389 38.564 1.00 72.88 390 ASN A N 1
ATOM 3086 C CA . ASN A 1 390 ? -27.844 -3.701 39.198 1.00 72.88 390 ASN A CA 1
ATOM 3087 C C . ASN A 1 390 ? -26.368 -4.117 39.311 1.00 72.88 390 ASN A C 1
ATOM 3089 O O . ASN A 1 390 ? -25.724 -4.328 38.285 1.00 72.88 390 ASN A O 1
ATOM 3093 N N . LYS A 1 391 ? -25.818 -4.180 40.535 1.00 79.12 391 LYS A N 1
ATOM 3094 C CA . LYS A 1 391 ? -24.393 -4.492 40.755 1.00 79.12 391 LYS A CA 1
ATOM 3095 C C . LYS A 1 391 ? -24.006 -5.784 40.037 1.00 79.12 391 LYS A C 1
ATOM 3097 O O . LYS A 1 391 ? -22.933 -5.842 39.460 1.00 79.12 391 LYS A O 1
ATOM 3102 N N . ARG A 1 392 ? -24.924 -6.760 39.989 1.00 84.62 392 ARG A N 1
ATOM 3103 C CA . ARG A 1 392 ? -24.735 -8.014 39.252 1.00 84.62 392 ARG A CA 1
ATOM 3104 C C . ARG A 1 392 ? -24.525 -7.771 37.759 1.00 84.62 392 ARG A C 1
ATOM 3106 O O . ARG A 1 392 ? -23.565 -8.285 37.212 1.00 84.62 392 ARG A O 1
ATOM 3113 N N . LEU A 1 393 ? -25.362 -6.951 37.118 1.00 84.25 393 LEU A N 1
ATOM 3114 C CA . LEU A 1 393 ? -25.228 -6.622 35.692 1.00 84.25 393 LEU A CA 1
ATOM 3115 C C . LEU A 1 393 ? -23.888 -5.938 35.391 1.00 84.25 393 LEU A C 1
ATOM 3117 O O . LEU A 1 393 ? -23.249 -6.240 34.391 1.00 84.25 393 LEU A O 1
ATOM 3121 N N . LEU A 1 394 ? -23.460 -5.032 36.270 1.00 84.06 394 LEU A N 1
ATOM 3122 C CA . LEU A 1 394 ? -22.204 -4.308 36.110 1.00 84.06 394 LEU A CA 1
ATOM 3123 C C . LEU A 1 394 ? -20.983 -5.227 36.287 1.00 84.06 394 LEU A C 1
ATOM 3125 O O . LEU A 1 394 ? -20.043 -5.159 35.501 1.00 84.06 394 LEU A O 1
ATOM 3129 N N . THR A 1 395 ? -21.027 -6.126 37.273 1.00 87.00 395 THR A N 1
ATOM 3130 C CA . THR A 1 395 ? -20.008 -7.165 37.468 1.00 87.00 395 THR A CA 1
ATOM 3131 C C . THR A 1 395 ? -19.957 -8.135 36.289 1.00 87.00 395 THR A C 1
ATOM 3133 O O . THR A 1 395 ? -18.867 -8.451 35.829 1.00 87.00 395 THR A O 1
ATOM 3136 N N . VAL A 1 396 ? -21.108 -8.573 35.764 1.00 90.25 396 VAL A N 1
ATOM 3137 C CA . VAL A 1 396 ? -21.166 -9.443 34.578 1.00 90.25 396 VAL A CA 1
ATOM 3138 C C . VAL A 1 396 ? -20.534 -8.747 33.376 1.00 90.25 396 VAL A C 1
ATOM 3140 O O . VAL A 1 396 ? -19.641 -9.314 32.761 1.00 90.25 396 VAL A O 1
ATOM 3143 N N . TYR A 1 397 ? -20.918 -7.498 33.093 1.00 90.31 397 TYR A N 1
ATOM 3144 C CA . TYR A 1 397 ? -20.311 -6.713 32.016 1.00 90.31 397 TYR A CA 1
ATOM 3145 C C . TYR A 1 397 ? -18.786 -6.622 32.151 1.00 90.31 397 TYR A C 1
ATOM 3147 O O . TYR A 1 397 ? -18.063 -6.862 31.191 1.00 90.31 397 TYR A O 1
ATOM 3155 N N . TRP A 1 398 ? -18.293 -6.316 33.350 1.00 91.06 398 TRP A N 1
ATOM 3156 C CA . TRP A 1 398 ? -16.861 -6.226 33.622 1.00 91.06 398 TRP A CA 1
ATOM 3157 C C . TRP A 1 398 ? -16.115 -7.530 33.349 1.00 91.06 398 TRP A C 1
ATOM 3159 O O . TRP A 1 398 ? -15.101 -7.512 32.654 1.00 91.06 398 TRP A O 1
ATOM 3169 N N . ILE A 1 399 ? -16.641 -8.654 33.848 1.00 94.06 399 ILE A N 1
ATOM 3170 C CA . ILE A 1 399 ? -16.068 -9.985 33.611 1.00 94.06 399 ILE A CA 1
ATOM 3171 C C . ILE A 1 399 ? -16.062 -10.292 32.112 1.00 94.06 399 ILE A C 1
ATOM 3173 O O . ILE A 1 399 ? -15.043 -10.738 31.591 1.00 94.06 399 ILE A O 1
ATOM 3177 N N . CYS A 1 400 ? -17.158 -10.004 31.403 1.00 95.38 400 CYS A N 1
ATOM 3178 C CA . CYS A 1 400 ? -17.243 -10.201 29.958 1.00 95.38 400 CYS A CA 1
ATOM 3179 C C . CYS A 1 400 ? -16.204 -9.365 29.200 1.00 95.38 400 CYS A C 1
ATOM 3181 O O . CYS A 1 400 ? -15.550 -9.890 28.305 1.00 95.38 400 CYS A O 1
ATOM 3183 N N . CYS A 1 401 ? -16.007 -8.094 29.558 1.00 95.19 401 CYS A N 1
ATOM 3184 C CA . CYS A 1 401 ? -15.032 -7.245 28.877 1.00 95.19 401 CYS A CA 1
ATOM 3185 C C . CYS A 1 401 ? -13.580 -7.647 29.163 1.00 95.19 401 CYS A C 1
ATOM 3187 O O . CYS A 1 401 ? -12.769 -7.652 28.240 1.00 95.19 401 CYS A O 1
ATOM 3189 N N . ILE A 1 402 ? -13.249 -8.026 30.404 1.00 95.69 402 ILE A N 1
ATOM 3190 C CA . ILE A 1 402 ? -11.920 -8.571 30.718 1.00 95.69 402 ILE A CA 1
ATOM 3191 C C . ILE A 1 402 ? -11.695 -9.873 29.956 1.00 95.69 402 ILE A C 1
ATOM 3193 O O . ILE A 1 402 ? -10.661 -10.025 29.309 1.00 95.69 402 ILE A O 1
ATOM 3197 N N . GLY A 1 403 ? -12.669 -10.787 29.996 1.00 97.38 403 GLY A N 1
ATOM 3198 C CA . GLY A 1 403 ? -12.618 -12.038 29.247 1.00 97.38 403 GLY A CA 1
ATOM 3199 C C . GLY A 1 403 ? -12.391 -11.787 27.758 1.00 97.38 403 GLY A C 1
ATOM 3200 O O . GLY A 1 403 ? -11.517 -12.406 27.163 1.00 97.38 403 GLY A O 1
ATOM 3201 N N . TRP A 1 404 ? -13.089 -10.811 27.176 1.00 97.94 404 TRP A N 1
ATOM 3202 C CA . TRP A 1 404 ? -12.901 -10.426 25.780 1.00 97.94 404 TRP A CA 1
ATOM 3203 C C . TRP A 1 404 ? -11.510 -9.844 25.492 1.00 97.94 404 TRP A C 1
ATOM 3205 O O . TRP A 1 404 ? -10.876 -10.225 24.511 1.00 97.94 404 TRP A O 1
ATOM 3215 N N . GLY A 1 405 ? -10.988 -8.976 26.365 1.00 97.62 405 GLY A N 1
ATOM 3216 C CA . GLY A 1 405 ? -9.620 -8.464 26.247 1.00 97.62 405 GLY A CA 1
ATOM 3217 C C . GLY A 1 405 ? -8.576 -9.584 26.270 1.00 97.62 405 GLY A C 1
ATOM 3218 O 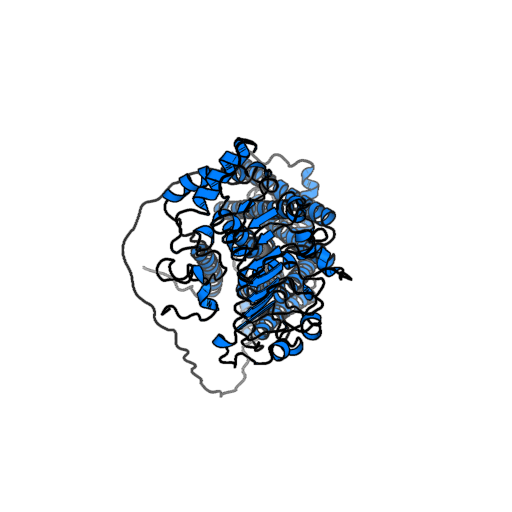O . GLY A 1 405 ? -7.660 -9.588 25.450 1.00 97.62 405 GLY A O 1
ATOM 3219 N N . LEU A 1 406 ? -8.749 -10.580 27.144 1.00 97.38 406 LEU A N 1
ATOM 3220 C CA . LEU A 1 406 ? -7.893 -11.770 27.184 1.00 97.38 406 LEU A CA 1
ATOM 3221 C C . LEU A 1 406 ? -8.039 -12.636 25.924 1.00 97.38 406 LEU A C 1
ATOM 3223 O O . LEU A 1 406 ? -7.034 -13.128 25.415 1.00 97.38 406 LEU A O 1
ATOM 3227 N N . VAL A 1 407 ? -9.251 -12.778 25.376 1.00 97.50 407 VAL A N 1
ATOM 3228 C CA . VAL A 1 407 ? -9.482 -13.482 24.103 1.00 97.50 407 VAL A CA 1
ATOM 3229 C C . VAL A 1 407 ? -8.726 -12.802 22.960 1.00 97.50 407 VAL A C 1
ATOM 3231 O O . VAL A 1 407 ? -8.050 -13.494 22.200 1.00 97.50 407 VAL A O 1
ATOM 3234 N N . LEU A 1 408 ? -8.756 -11.469 22.869 1.00 97.56 408 LEU A N 1
ATOM 3235 C CA . LEU A 1 408 ? -7.999 -10.719 21.858 1.00 97.56 408 LEU A CA 1
ATOM 3236 C C . LEU A 1 408 ? -6.486 -10.934 22.000 1.00 97.56 408 LEU A C 1
ATOM 3238 O O . LEU A 1 408 ? -5.812 -11.211 21.010 1.00 97.56 408 LEU A O 1
ATOM 3242 N N . LEU A 1 409 ? -5.956 -10.872 23.226 1.00 96.75 409 LEU A N 1
ATOM 3243 C CA . LEU A 1 409 ? -4.534 -11.124 23.486 1.00 96.75 409 LEU A CA 1
ATOM 3244 C C . LEU A 1 409 ? -4.134 -12.571 23.165 1.00 96.75 409 LEU A C 1
ATOM 3246 O O . LEU A 1 409 ? -3.082 -12.800 22.576 1.00 96.75 409 LEU A O 1
ATOM 3250 N N . SER A 1 410 ? -4.982 -13.549 23.487 1.00 95.50 410 SER A N 1
ATOM 3251 C CA . SER A 1 410 ? -4.731 -14.952 23.135 1.00 95.50 410 SER A CA 1
ATOM 3252 C C . SER A 1 410 ? -4.773 -15.182 21.620 1.00 95.50 410 SER A C 1
ATOM 3254 O O . SER A 1 410 ? -3.929 -15.896 21.080 1.00 95.50 410 SER A O 1
ATOM 3256 N N . GLY A 1 411 ? -5.701 -14.518 20.922 1.00 94.75 411 GLY A N 1
ATOM 3257 C CA . GLY A 1 411 ? -5.784 -14.523 19.466 1.00 94.75 411 GLY A CA 1
ATOM 3258 C C . GLY A 1 411 ? -4.536 -13.923 18.829 1.00 94.75 411 GLY A C 1
ATOM 3259 O O . GLY A 1 411 ? -4.042 -14.473 17.849 1.00 94.75 411 GLY A O 1
ATOM 3260 N N . LEU A 1 412 ? -3.989 -12.855 19.420 1.00 94.75 412 LEU A N 1
ATOM 3261 C CA . LEU A 1 412 ? -2.751 -12.225 18.966 1.00 94.75 412 LEU A CA 1
ATOM 3262 C C . LEU A 1 412 ? -1.562 -13.184 19.075 1.00 94.75 412 LEU A C 1
ATOM 3264 O O . LEU A 1 412 ? -0.833 -13.351 18.106 1.00 94.75 412 LEU A O 1
ATOM 3268 N N . ILE A 1 413 ? -1.396 -13.858 20.218 1.00 92.56 413 ILE A N 1
ATOM 3269 C CA . ILE A 1 413 ? -0.336 -14.864 20.409 1.00 92.56 413 ILE A CA 1
ATOM 3270 C C . ILE A 1 413 ? -0.492 -16.004 19.389 1.00 92.56 413 ILE A C 1
ATOM 3272 O O . ILE A 1 413 ? 0.476 -16.417 18.748 1.00 92.56 413 ILE A O 1
ATOM 3276 N N . GLY A 1 414 ? -1.728 -16.471 19.186 1.00 89.38 414 GLY A N 1
ATOM 3277 C CA . GLY A 1 414 ? -2.044 -17.498 18.196 1.00 89.38 414 GLY A CA 1
ATOM 3278 C C . GLY A 1 414 ? -1.726 -17.081 16.758 1.00 89.38 414 GLY A C 1
ATOM 3279 O O . GLY A 1 414 ? -1.208 -17.897 16.003 1.00 89.38 414 GLY A O 1
ATOM 3280 N N . ALA A 1 415 ? -1.968 -15.821 16.388 1.00 89.44 415 ALA A N 1
ATOM 3281 C CA . ALA A 1 415 ? -1.795 -15.319 15.022 1.00 89.44 415 ALA A CA 1
ATOM 3282 C C . ALA A 1 415 ? -0.330 -15.306 14.539 1.00 89.44 415 ALA A C 1
ATOM 3284 O O . ALA A 1 415 ? -0.084 -15.355 13.336 1.00 89.44 415 ALA A O 1
ATOM 3285 N N . PHE A 1 416 ? 0.647 -15.283 15.454 1.00 84.81 416 PHE A N 1
ATOM 3286 C CA . PHE A 1 416 ? 2.079 -15.330 15.115 1.00 84.81 416 PHE A CA 1
ATOM 3287 C C . PHE A 1 416 ? 2.674 -16.739 15.068 1.00 84.81 416 PHE A C 1
ATOM 3289 O O . PHE A 1 416 ? 3.822 -16.903 14.659 1.00 84.81 416 PHE A O 1
ATOM 3296 N N . SER A 1 417 ? 1.900 -17.748 15.465 1.00 75.94 417 SER A N 1
ATOM 3297 C CA . SER A 1 417 ? 2.347 -19.141 15.536 1.00 75.94 417 SER A CA 1
ATOM 3298 C C . SER A 1 417 ? 2.401 -19.901 14.192 1.00 75.94 417 SER A C 1
ATOM 3300 O O . SER A 1 417 ? 3.233 -20.802 14.095 1.00 75.94 417 SER A O 1
ATOM 3302 N N . PRO A 1 418 ? 1.573 -19.623 13.157 1.00 75.75 418 PRO A N 1
ATOM 3303 C CA . PRO A 1 418 ? 1.572 -20.433 11.938 1.00 75.75 418 PRO A CA 1
ATOM 3304 C C . PRO A 1 418 ? 2.893 -20.320 11.166 1.00 75.75 418 PRO A C 1
ATOM 3306 O O . PRO A 1 418 ? 3.352 -19.197 10.923 1.00 75.75 418 PRO A O 1
ATOM 3309 N N . PRO A 1 419 ? 3.503 -21.435 10.727 1.00 86.50 419 PRO A N 1
ATOM 3310 C CA . PRO A 1 419 ? 4.594 -21.381 9.766 1.00 86.50 419 PRO A CA 1
ATOM 3311 C C . PRO A 1 419 ? 4.038 -20.978 8.393 1.00 86.50 419 PRO A C 1
ATOM 3313 O O . PRO A 1 419 ? 3.004 -21.480 7.959 1.00 86.50 419 PRO A O 1
ATOM 3316 N N . CYS A 1 420 ? 4.717 -20.054 7.720 1.00 93.00 420 CYS A N 1
ATOM 3317 C CA . CYS A 1 420 ? 4.501 -19.783 6.300 1.00 93.00 420 CYS A CA 1
ATOM 3318 C C . CYS A 1 420 ? 5.691 -20.341 5.508 1.00 93.00 420 CYS A C 1
ATOM 3320 O O . CYS A 1 420 ? 6.799 -20.365 6.055 1.00 93.00 420 CYS A O 1
ATOM 3322 N N . PRO A 1 421 ? 5.495 -20.749 4.244 1.00 94.56 421 PRO A N 1
ATOM 3323 C CA . PRO A 1 421 ? 6.594 -21.141 3.367 1.00 94.56 421 PRO A CA 1
ATOM 3324 C C . PRO A 1 421 ? 7.662 -20.045 3.254 1.00 94.56 421 PRO A C 1
ATOM 3326 O O . PRO A 1 421 ? 7.342 -18.857 3.320 1.00 94.56 421 PRO A O 1
ATOM 3329 N N . ALA A 1 422 ? 8.921 -20.432 3.021 1.00 92.94 422 ALA A N 1
ATOM 3330 C CA . ALA A 1 422 ? 10.046 -19.494 2.903 1.00 92.94 422 ALA A CA 1
ATOM 3331 C C . ALA A 1 422 ? 9.883 -18.483 1.751 1.00 92.94 422 ALA A C 1
ATOM 3333 O O . ALA A 1 422 ? 10.421 -17.383 1.816 1.00 92.94 422 ALA A O 1
ATOM 3334 N N . VAL A 1 423 ? 9.093 -18.831 0.730 1.00 95.31 423 VAL A N 1
ATOM 3335 C CA . VAL A 1 423 ? 8.746 -17.938 -0.389 1.00 95.31 423 VAL A CA 1
ATOM 3336 C C . VAL A 1 423 ? 7.825 -16.783 0.020 1.00 95.31 423 VAL A C 1
ATOM 3338 O O . VAL A 1 423 ? 7.675 -15.812 -0.722 1.00 95.31 423 VAL A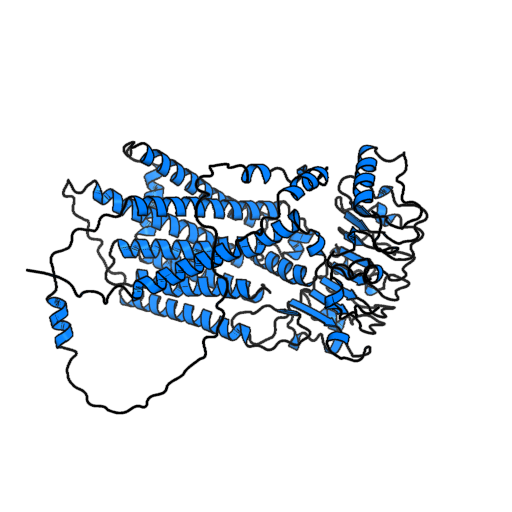 O 1
ATOM 3341 N N . CYS A 1 424 ? 7.189 -16.865 1.194 1.00 96.06 424 CYS A N 1
ATOM 3342 C CA . CYS A 1 424 ? 6.315 -15.817 1.694 1.00 96.06 424 CYS A CA 1
ATOM 3343 C C . CYS A 1 424 ? 7.123 -14.691 2.351 1.00 96.06 424 CYS A C 1
ATOM 3345 O O . CYS A 1 424 ? 7.392 -14.705 3.554 1.00 96.06 424 CYS A O 1
ATOM 3347 N N . ALA A 1 425 ? 7.476 -13.685 1.554 1.00 95.06 425 ALA A N 1
ATOM 3348 C CA . ALA A 1 425 ? 8.254 -12.532 1.993 1.00 95.06 425 ALA A CA 1
ATOM 3349 C C . ALA A 1 425 ? 7.469 -11.608 2.940 1.00 95.06 425 ALA A C 1
ATOM 3351 O O . ALA A 1 425 ? 8.056 -10.947 3.801 1.00 95.06 425 ALA A O 1
ATOM 3352 N N . ALA A 1 426 ? 6.142 -11.538 2.795 1.00 95.06 426 ALA A N 1
ATOM 3353 C CA . ALA A 1 426 ? 5.308 -10.749 3.690 1.00 95.06 426 ALA A CA 1
ATOM 3354 C C . ALA A 1 426 ? 3.896 -11.334 3.841 1.00 95.06 426 ALA A C 1
ATOM 3356 O O . ALA A 1 426 ? 3.250 -11.707 2.861 1.00 95.06 426 ALA A O 1
ATOM 3357 N N . ARG A 1 427 ? 3.401 -11.381 5.082 1.00 94.62 427 ARG A N 1
ATOM 3358 C CA . ARG A 1 427 ? 2.148 -12.050 5.452 1.00 94.62 427 ARG A CA 1
ATOM 3359 C C . ARG A 1 427 ? 1.275 -11.191 6.354 1.00 94.62 427 ARG A C 1
ATOM 3361 O O . ARG A 1 427 ? 1.798 -10.464 7.197 1.00 94.62 427 ARG A O 1
ATOM 3368 N N . ALA A 1 428 ? -0.035 -11.339 6.210 1.00 94.88 428 ALA A N 1
ATOM 3369 C CA . ALA A 1 428 ? -0.999 -10.897 7.202 1.00 94.88 428 ALA A CA 1
ATOM 3370 C C . ALA A 1 428 ? -1.113 -11.933 8.332 1.00 94.88 428 ALA A C 1
ATOM 3372 O O . ALA A 1 428 ? -0.820 -13.118 8.156 1.00 94.88 428 ALA A O 1
ATOM 3373 N N . THR A 1 429 ? -1.547 -11.487 9.509 1.00 93.56 429 THR A N 1
ATOM 3374 C CA . THR A 1 429 ? -1.689 -12.338 10.701 1.00 93.56 429 THR A CA 1
ATOM 3375 C C . THR A 1 429 ? -3.107 -12.224 11.257 1.00 93.56 429 THR A C 1
ATOM 3377 O O . THR A 1 429 ? -3.296 -11.609 12.314 1.00 93.56 429 THR A O 1
ATOM 3380 N N . PRO A 1 430 ? -4.120 -12.763 10.548 1.00 94.62 430 PRO A N 1
ATOM 3381 C CA . PRO A 1 430 ? -5.500 -12.673 10.994 1.00 94.62 430 PRO A CA 1
ATOM 3382 C C . PRO A 1 430 ? -5.678 -13.335 12.355 1.00 94.62 430 PRO A C 1
ATOM 3384 O O . PRO A 1 430 ? -5.231 -14.464 12.583 1.00 94.62 430 PRO A O 1
ATOM 3387 N N . LEU A 1 431 ? -6.377 -12.641 13.255 1.00 94.31 431 LEU A N 1
ATOM 3388 C CA . LEU A 1 431 ? -6.722 -13.199 14.556 1.00 94.31 431 LEU A CA 1
ATOM 3389 C C . LEU A 1 431 ? -7.502 -14.507 14.372 1.00 94.31 431 LEU A C 1
ATOM 3391 O O . LEU A 1 431 ? -8.408 -14.603 13.543 1.00 94.31 431 LEU A O 1
ATOM 3395 N N . TRP A 1 432 ? -7.136 -15.509 15.172 1.00 93.19 432 TRP A N 1
ATOM 3396 C CA . TRP A 1 432 ? -7.779 -16.830 15.222 1.00 93.19 432 TRP A CA 1
ATOM 3397 C C . TRP A 1 432 ? -7.657 -17.690 13.951 1.00 93.19 432 TRP A C 1
ATOM 3399 O O . TRP A 1 432 ? -8.268 -18.755 13.884 1.00 93.19 432 TRP A O 1
ATOM 3409 N N . SER A 1 433 ? -6.838 -17.294 12.973 1.00 90.75 433 SER A N 1
ATOM 3410 C CA . SER A 1 433 ? -6.471 -18.156 11.845 1.00 90.75 433 SER A CA 1
ATOM 3411 C C . SER A 1 433 ? -5.223 -18.977 12.162 1.00 90.75 433 SER A C 1
ATOM 3413 O O . SER A 1 433 ? -4.286 -18.490 12.792 1.00 90.75 433 SER A O 1
ATOM 3415 N N . ARG A 1 434 ? -5.188 -20.222 11.673 1.00 89.00 434 ARG A N 1
ATOM 3416 C CA . ARG A 1 434 ? -3.985 -21.074 11.677 1.00 89.00 434 ARG A CA 1
ATOM 3417 C C . ARG A 1 434 ? -3.364 -21.269 10.294 1.00 89.00 434 ARG A C 1
ATOM 3419 O O . ARG A 1 434 ? -2.333 -21.920 10.190 1.00 89.00 434 ARG A O 1
ATOM 3426 N N . GLN A 1 435 ? -3.998 -20.745 9.251 1.00 91.00 435 GLN A N 1
ATOM 3427 C CA . GLN A 1 435 ? -3.487 -20.815 7.884 1.00 91.00 435 GLN A CA 1
ATOM 3428 C C . GLN A 1 435 ? -2.487 -19.683 7.636 1.00 91.00 435 GLN A C 1
ATOM 3430 O O . GLN A 1 435 ? -2.572 -18.633 8.280 1.00 91.00 435 GLN A O 1
ATOM 3435 N N . CYS A 1 436 ? -1.563 -19.890 6.699 1.00 93.25 436 CYS A N 1
ATOM 3436 C CA . CYS A 1 436 ? -0.730 -18.809 6.192 1.00 93.25 436 CYS A CA 1
ATOM 3437 C C . CYS A 1 436 ? -1.583 -17.880 5.314 1.00 93.25 436 CYS A C 1
ATOM 3439 O O . CYS A 1 436 ? -2.353 -18.343 4.478 1.00 93.25 436 CYS A O 1
ATOM 3441 N N . HIS A 1 437 ? -1.448 -16.570 5.522 1.00 94.25 437 HIS A N 1
ATOM 3442 C CA . HIS A 1 437 ? -2.103 -15.533 4.718 1.00 94.25 437 HIS A CA 1
ATOM 3443 C C . HIS A 1 437 ? -1.027 -14.669 4.075 1.00 94.25 437 HIS A C 1
ATOM 3445 O O . HIS A 1 437 ? -0.697 -13.585 4.559 1.00 94.25 437 HIS A O 1
ATOM 3451 N N . CYS A 1 438 ? -0.401 -15.199 3.029 1.00 96.00 438 CYS A N 1
ATOM 3452 C CA . CYS A 1 438 ? 0.685 -14.529 2.344 1.00 96.00 438 CYS A CA 1
ATOM 3453 C C . CYS A 1 438 ? 0.159 -13.416 1.436 1.00 96.00 438 CYS A C 1
ATOM 3455 O O . CYS A 1 438 ? -0.676 -13.649 0.567 1.00 96.00 438 CYS A O 1
ATOM 3457 N N . SER A 1 439 ? 0.674 -12.201 1.613 1.00 95.69 439 SER A N 1
ATOM 3458 C CA . SER A 1 439 ? 0.299 -11.046 0.789 1.00 95.69 439 SER A CA 1
ATOM 3459 C C . SER A 1 439 ? 1.374 -10.702 -0.240 1.00 95.69 439 SER A C 1
ATOM 3461 O O . SER A 1 439 ? 1.044 -10.157 -1.294 1.00 95.69 439 SER A O 1
ATOM 3463 N N . TYR A 1 440 ? 2.639 -11.027 0.045 1.00 97.19 440 TYR A N 1
ATOM 3464 C CA . TYR A 1 440 ? 3.762 -10.885 -0.879 1.00 97.19 440 TYR A CA 1
ATOM 3465 C C . TYR A 1 440 ? 4.571 -12.175 -0.947 1.00 97.19 440 TYR A C 1
ATOM 3467 O O . TYR A 1 440 ? 5.182 -12.582 0.043 1.00 97.19 440 TYR A O 1
ATOM 3475 N N . VAL A 1 441 ? 4.598 -12.773 -2.134 1.00 97.38 441 VAL A N 1
ATOM 3476 C CA . VAL A 1 441 ? 5.422 -13.937 -2.454 1.00 97.38 441 VAL A CA 1
ATOM 3477 C C . VAL A 1 441 ? 6.587 -13.502 -3.329 1.00 97.38 441 VAL A C 1
ATOM 3479 O O . VAL A 1 441 ? 6.383 -12.852 -4.355 1.00 97.38 441 VAL A O 1
ATOM 3482 N N . HIS A 1 442 ? 7.797 -13.901 -2.939 1.00 96.88 442 HIS A N 1
ATOM 3483 C CA . HIS A 1 442 ? 9.000 -13.765 -3.751 1.00 96.88 442 HIS A CA 1
ATOM 3484 C C . HIS A 1 442 ? 9.644 -15.137 -3.915 1.00 96.88 442 HIS A C 1
ATOM 3486 O O . HIS A 1 442 ? 10.229 -15.687 -2.986 1.00 96.88 442 HIS A O 1
ATOM 3492 N N . VAL A 1 443 ? 9.525 -15.695 -5.116 1.00 95.94 443 VAL A N 1
ATOM 3493 C CA . VAL A 1 443 ? 10.172 -16.953 -5.478 1.00 95.94 443 VAL A CA 1
ATOM 3494 C C . VAL A 1 443 ? 11.493 -16.625 -6.169 1.00 95.94 443 VAL A C 1
ATOM 3496 O O . VAL A 1 443 ? 11.516 -16.116 -7.290 1.00 95.94 443 VAL A O 1
ATOM 3499 N N . ASN A 1 444 ? 12.607 -16.897 -5.496 1.00 95.06 444 ASN A N 1
ATOM 3500 C CA . ASN A 1 444 ? 13.953 -16.739 -6.043 1.00 95.06 444 ASN A CA 1
ATOM 3501 C C . ASN A 1 444 ? 14.683 -18.081 -5.952 1.00 95.06 444 ASN A C 1
ATOM 3503 O O . ASN A 1 444 ? 15.037 -18.502 -4.853 1.00 95.06 444 ASN A O 1
ATOM 3507 N N . CYS A 1 445 ? 14.908 -18.754 -7.085 1.00 93.31 445 CYS A N 1
ATOM 3508 C CA . CYS A 1 445 ? 15.507 -20.095 -7.081 1.00 93.31 445 CYS A CA 1
ATOM 3509 C C . CYS A 1 445 ? 16.891 -20.113 -6.418 1.00 93.31 445 CYS A C 1
ATOM 3511 O O . CYS A 1 445 ? 17.194 -21.034 -5.668 1.00 93.31 445 CYS A O 1
ATOM 3513 N N . HIS A 1 446 ? 17.698 -19.069 -6.629 1.00 91.81 446 HIS A N 1
ATOM 3514 C CA . HIS A 1 446 ? 19.052 -18.975 -6.103 1.00 91.81 446 HIS A CA 1
ATOM 3515 C C . HIS A 1 446 ? 19.031 -18.835 -4.582 1.00 91.81 446 HIS A C 1
ATOM 3517 O O . HIS A 1 446 ? 19.744 -19.549 -3.884 1.00 91.81 446 HIS A O 1
ATOM 3523 N N . ALA A 1 447 ? 18.161 -17.965 -4.059 1.00 90.94 447 ALA A N 1
ATOM 3524 C CA . ALA A 1 447 ? 17.993 -17.797 -2.616 1.00 90.94 447 ALA A CA 1
ATOM 3525 C C . ALA A 1 447 ? 17.422 -19.057 -1.937 1.00 90.94 447 ALA A C 1
ATOM 3527 O O . ALA A 1 447 ? 17.705 -19.307 -0.768 1.00 90.94 447 ALA A O 1
ATOM 3528 N N . LEU A 1 448 ? 16.633 -19.850 -2.668 1.00 91.94 448 LEU A N 1
ATOM 3529 C CA . LEU A 1 448 ? 16.044 -21.102 -2.186 1.00 91.94 448 LEU A CA 1
ATOM 3530 C C . LEU A 1 448 ? 16.955 -22.326 -2.388 1.00 91.94 448 LEU A C 1
ATOM 3532 O O . LEU A 1 448 ? 16.619 -23.403 -1.904 1.00 91.94 448 LEU A O 1
ATOM 3536 N N . GLY A 1 449 ? 18.083 -22.189 -3.097 1.00 92.62 449 GLY A N 1
ATOM 3537 C CA . GLY A 1 449 ? 18.959 -23.312 -3.447 1.00 92.62 449 GLY A CA 1
ATOM 3538 C C . GLY A 1 449 ? 18.308 -24.334 -4.389 1.00 92.62 449 GLY A C 1
ATOM 3539 O O . GLY A 1 449 ? 18.662 -25.511 -4.351 1.00 92.62 449 GLY A O 1
ATOM 3540 N N . LEU A 1 450 ? 17.339 -23.903 -5.200 1.00 92.62 450 LEU A N 1
ATOM 3541 C CA . LEU A 1 450 ? 16.610 -24.759 -6.135 1.00 92.62 450 LEU A CA 1
ATOM 3542 C C . LEU A 1 450 ? 17.273 -24.770 -7.524 1.00 92.62 450 LEU A C 1
ATOM 3544 O O . LEU A 1 450 ? 17.785 -23.733 -7.960 1.00 92.62 450 LEU A O 1
ATOM 3548 N N . PRO A 1 451 ? 17.222 -25.902 -8.254 1.00 92.06 451 PRO A N 1
ATOM 3549 C CA . PRO A 1 451 ? 17.563 -25.951 -9.676 1.00 92.06 451 PRO A CA 1
ATOM 3550 C C . PRO A 1 451 ? 16.789 -24.911 -10.498 1.00 92.06 451 PRO A C 1
ATOM 3552 O O . PRO A 1 451 ? 15.632 -24.603 -10.193 1.00 92.06 451 PRO A O 1
ATOM 3555 N N . LEU A 1 452 ? 17.415 -24.379 -11.553 1.00 89.12 452 LEU A N 1
ATOM 3556 C CA . LEU A 1 452 ? 16.836 -23.321 -12.396 1.00 89.12 452 LEU A CA 1
ATOM 3557 C C . LEU A 1 452 ? 15.535 -23.751 -13.093 1.00 89.12 452 LEU A C 1
ATOM 3559 O O . LEU A 1 452 ? 14.675 -22.908 -13.328 1.00 89.12 452 LEU A O 1
ATOM 3563 N N . ASP A 1 453 ? 15.398 -25.040 -13.390 1.00 87.44 453 ASP A N 1
ATOM 3564 C CA . ASP A 1 453 ? 14.285 -25.694 -14.086 1.00 87.44 453 ASP A CA 1
ATOM 3565 C C . ASP A 1 453 ? 13.194 -26.228 -13.142 1.00 87.44 453 ASP A C 1
ATOM 3567 O O . ASP A 1 453 ? 12.287 -26.938 -13.576 1.00 87.44 453 ASP A O 1
ATOM 3571 N N . SER A 1 454 ? 13.264 -25.906 -11.846 1.00 90.38 454 SER A N 1
ATOM 3572 C CA . SER A 1 454 ? 12.261 -26.375 -10.884 1.00 90.38 454 SER A CA 1
ATOM 3573 C C . SER A 1 454 ? 10.871 -25.819 -11.201 1.00 90.38 454 SER A C 1
ATOM 3575 O O . SER A 1 454 ? 10.720 -24.663 -11.600 1.00 90.38 454 SER A O 1
ATOM 3577 N N . ASP A 1 455 ? 9.846 -26.631 -10.941 1.00 90.25 455 ASP A N 1
ATOM 3578 C CA . ASP A 1 455 ? 8.447 -26.269 -11.158 1.00 90.25 455 ASP A CA 1
ATOM 3579 C C . ASP A 1 455 ? 7.996 -25.144 -10.209 1.00 90.25 455 ASP A C 1
ATOM 3581 O O . ASP A 1 455 ? 7.726 -25.365 -9.024 1.00 90.25 455 ASP A O 1
ATOM 3585 N N . VAL A 1 456 ? 7.902 -23.925 -10.742 1.00 92.94 456 VAL A N 1
ATOM 3586 C CA . VAL A 1 456 ? 7.481 -22.739 -9.988 1.00 92.94 456 VAL A CA 1
ATOM 3587 C C . VAL A 1 456 ? 6.003 -22.800 -9.611 1.00 92.94 456 VAL A C 1
ATOM 3589 O O . VAL A 1 456 ? 5.635 -22.319 -8.539 1.00 92.94 456 VAL A O 1
ATOM 3592 N N . ASP A 1 457 ? 5.150 -23.402 -10.442 1.00 93.44 457 ASP A N 1
ATOM 3593 C CA . ASP A 1 457 ? 3.715 -23.502 -10.177 1.00 93.44 457 ASP A CA 1
ATOM 3594 C C . ASP A 1 457 ? 3.447 -24.336 -8.910 1.00 93.44 457 ASP A C 1
ATOM 3596 O O . ASP A 1 457 ? 2.577 -23.987 -8.106 1.00 93.44 457 ASP A O 1
ATOM 3600 N N . SER A 1 458 ? 4.264 -25.367 -8.658 1.00 93.25 458 SER A N 1
ATOM 3601 C CA . SER A 1 458 ? 4.196 -26.181 -7.434 1.00 93.25 458 SER A CA 1
ATOM 3602 C C . SER A 1 458 ? 4.473 -25.398 -6.142 1.00 93.25 458 SER A C 1
ATOM 3604 O O . SER A 1 458 ? 3.988 -25.782 -5.079 1.00 93.25 458 SER A O 1
ATOM 3606 N N . LEU A 1 459 ? 5.205 -24.280 -6.226 1.00 94.19 459 LEU A N 1
ATOM 3607 C CA . LEU A 1 459 ? 5.517 -23.397 -5.094 1.00 94.19 459 LEU A CA 1
ATOM 3608 C C . LEU A 1 459 ? 4.429 -22.340 -4.854 1.00 94.19 459 LEU A C 1
ATOM 3610 O O . LEU A 1 459 ? 4.491 -21.594 -3.876 1.00 94.19 459 LEU A O 1
ATOM 3614 N N . LEU A 1 460 ? 3.445 -22.248 -5.754 1.00 95.69 460 LEU A N 1
ATOM 3615 C CA . LEU A 1 460 ? 2.421 -21.205 -5.793 1.00 95.69 460 LEU A CA 1
ATOM 3616 C C . LEU A 1 460 ? 1.017 -21.769 -5.535 1.00 95.69 460 LEU A C 1
ATOM 3618 O O . LEU A 1 460 ? 0.052 -21.405 -6.208 1.00 95.69 460 LEU A O 1
ATOM 3622 N N . ARG A 1 461 ? 0.879 -22.651 -4.539 1.00 95.50 461 ARG A N 1
ATOM 3623 C CA . ARG A 1 461 ? -0.412 -23.263 -4.190 1.00 95.50 461 ARG A CA 1
ATOM 3624 C C . ARG A 1 461 ? -1.173 -22.420 -3.162 1.00 95.50 461 ARG A C 1
ATOM 3626 O O . ARG A 1 461 ? -0.636 -22.058 -2.111 1.00 95.50 461 ARG A O 1
ATOM 3633 N N . ALA A 1 462 ? -2.440 -22.108 -3.441 1.00 94.38 462 ALA A N 1
ATOM 3634 C CA . ALA A 1 462 ? -3.256 -21.274 -2.553 1.00 94.38 462 ALA A CA 1
ATOM 3635 C C . ALA A 1 462 ? -3.628 -21.956 -1.224 1.00 94.38 462 ALA A C 1
ATOM 3637 O O . ALA A 1 462 ? -3.954 -21.264 -0.261 1.00 94.38 462 ALA A O 1
ATOM 3638 N N . ASP A 1 463 ? -3.561 -23.286 -1.133 1.00 93.00 463 ASP A N 1
ATOM 3639 C CA . ASP A 1 463 ? -3.746 -24.020 0.125 1.00 93.00 463 ASP A CA 1
ATOM 3640 C C . ASP A 1 463 ? -2.576 -23.824 1.103 1.00 93.00 463 ASP A C 1
ATOM 3642 O O . ASP A 1 463 ? -2.779 -23.877 2.316 1.00 93.00 463 ASP A O 1
ATOM 3646 N N . GLU A 1 464 ? -1.374 -23.539 0.595 1.00 93.62 464 GLU A N 1
ATOM 3647 C CA . GLU A 1 464 ? -0.191 -23.238 1.411 1.00 93.62 464 GLU A CA 1
ATOM 3648 C C . GLU A 1 464 ? -0.008 -21.745 1.675 1.00 93.62 464 GLU A C 1
ATOM 3650 O O . GLU A 1 464 ? 0.392 -21.354 2.771 1.00 93.62 464 GLU A O 1
ATOM 3655 N N . LEU A 1 465 ? -0.278 -20.908 0.672 1.00 94.69 465 LEU A N 1
ATOM 3656 C CA . LEU A 1 465 ? -0.021 -19.467 0.725 1.00 94.69 465 LEU A CA 1
ATOM 3657 C C . LEU A 1 465 ? -1.234 -18.648 1.181 1.00 94.69 465 LEU A C 1
ATOM 3659 O O . LEU A 1 465 ? -1.069 -17.502 1.597 1.00 94.69 465 LEU A O 1
ATOM 3663 N N . GLY A 1 466 ? -2.436 -19.217 1.105 1.00 92.94 466 GLY A N 1
ATOM 3664 C CA . GLY A 1 466 ? -3.697 -18.492 1.224 1.00 92.94 466 GLY A CA 1
ATOM 3665 C C . GLY A 1 466 ? -4.145 -17.873 -0.107 1.00 92.94 466 GLY A C 1
ATOM 3666 O O . GLY A 1 466 ? -3.372 -17.717 -1.049 1.00 92.94 466 GLY A O 1
ATOM 3667 N N . SER A 1 467 ? -5.422 -17.493 -0.193 1.00 90.88 467 SER A N 1
ATOM 3668 C CA . SER A 1 467 ? -6.039 -16.943 -1.414 1.00 90.88 467 SER A CA 1
ATOM 3669 C C . SER A 1 467 ? -5.870 -15.426 -1.588 1.00 90.88 467 SER A C 1
ATOM 3671 O O . SER A 1 467 ? -6.217 -14.876 -2.634 1.00 90.88 467 SER A O 1
ATOM 3673 N N . ASP A 1 468 ? -5.364 -14.731 -0.566 1.00 89.75 468 ASP A N 1
ATOM 3674 C CA . ASP A 1 468 ? -5.322 -13.262 -0.486 1.00 89.75 468 ASP A CA 1
ATOM 3675 C C . ASP A 1 468 ? -3.995 -12.651 -0.987 1.00 89.75 468 ASP A C 1
ATOM 3677 O O . ASP A 1 468 ? -3.635 -11.530 -0.619 1.00 89.75 468 ASP A O 1
ATOM 3681 N N . LEU A 1 469 ? -3.278 -13.364 -1.862 1.00 94.81 469 LEU A N 1
ATOM 3682 C CA . LEU A 1 469 ? -2.030 -12.896 -2.466 1.00 94.81 469 LEU A CA 1
ATOM 3683 C C . LEU A 1 469 ? -2.240 -11.578 -3.230 1.00 94.81 469 LEU A C 1
ATOM 3685 O O . LEU A 1 469 ? -3.130 -11.472 -4.075 1.00 94.81 469 LEU A O 1
ATOM 3689 N N . LEU A 1 470 ? -1.408 -10.570 -2.942 1.00 94.38 470 LEU A N 1
ATOM 3690 C CA . LEU A 1 470 ? -1.480 -9.236 -3.556 1.00 94.38 470 LEU A CA 1
ATOM 3691 C C . LEU A 1 470 ? -0.337 -8.969 -4.529 1.00 94.38 470 LEU A C 1
ATOM 3693 O O . LEU A 1 470 ? -0.541 -8.296 -5.542 1.00 94.38 470 LEU A O 1
ATOM 3697 N N . VAL A 1 471 ? 0.852 -9.460 -4.189 1.00 96.50 471 VAL A N 1
ATOM 3698 C CA . VAL A 1 471 ? 2.114 -9.180 -4.870 1.00 96.50 471 VAL A CA 1
ATOM 3699 C C . VAL A 1 471 ? 2.817 -10.509 -5.124 1.00 96.50 471 VAL A C 1
ATOM 3701 O O . VAL A 1 471 ? 3.092 -11.251 -4.181 1.00 96.50 471 VAL A O 1
ATOM 3704 N N . LEU A 1 472 ? 3.112 -10.799 -6.388 1.00 97.19 472 LEU A N 1
ATOM 3705 C CA . LEU A 1 472 ? 3.878 -11.970 -6.803 1.00 97.19 472 LEU A CA 1
ATOM 3706 C C . LEU A 1 472 ? 5.146 -11.521 -7.525 1.00 97.19 472 LEU A C 1
ATOM 3708 O O . LEU A 1 472 ? 5.064 -10.812 -8.523 1.00 97.19 472 LEU A O 1
ATOM 3712 N N . GLN A 1 473 ? 6.305 -11.958 -7.048 1.00 96.88 473 GLN A N 1
ATOM 3713 C CA . GLN A 1 473 ? 7.583 -11.769 -7.722 1.00 96.88 473 GLN A CA 1
ATOM 3714 C C . GLN A 1 473 ? 8.258 -13.117 -7.953 1.00 96.88 473 GLN A C 1
ATOM 3716 O O . GLN A 1 473 ? 8.461 -13.886 -7.017 1.00 96.88 473 GLN A O 1
ATOM 3721 N N . ILE A 1 474 ? 8.650 -13.382 -9.194 1.00 96.81 474 ILE A N 1
ATOM 3722 C CA . ILE A 1 474 ? 9.469 -14.532 -9.570 1.00 96.81 474 ILE A CA 1
ATOM 3723 C C . ILE A 1 474 ? 10.780 -14.019 -10.123 1.00 96.81 474 ILE A C 1
ATOM 3725 O O . ILE A 1 474 ? 10.806 -13.113 -10.960 1.00 96.81 474 ILE A O 1
ATOM 3729 N N . SER A 1 475 ? 11.873 -14.620 -9.669 1.00 95.81 475 SER A N 1
ATOM 3730 C CA . SER A 1 475 ? 13.195 -14.259 -10.143 1.00 95.81 475 SER A CA 1
ATOM 3731 C C . SER A 1 475 ? 14.139 -15.439 -10.287 1.00 95.81 475 SER A C 1
ATOM 3733 O O . SER A 1 475 ? 14.089 -16.374 -9.490 1.00 95.81 475 SER A O 1
ATOM 3735 N N . ARG A 1 476 ? 15.037 -15.342 -11.272 1.00 93.94 476 ARG A N 1
ATOM 3736 C CA . ARG A 1 476 ? 16.163 -16.262 -11.508 1.00 93.94 476 ARG A CA 1
ATOM 3737 C C . ARG A 1 476 ? 15.811 -17.685 -11.964 1.00 93.94 476 ARG A C 1
ATOM 3739 O O . ARG A 1 476 ? 16.722 -18.481 -12.137 1.00 93.94 476 ARG A O 1
ATOM 3746 N N . PHE A 1 477 ? 14.547 -18.001 -12.237 1.00 93.25 477 PHE A N 1
ATOM 3747 C CA . PHE A 1 477 ? 14.141 -19.292 -12.815 1.00 93.25 477 PHE A CA 1
ATOM 3748 C C . PHE A 1 477 ? 14.293 -19.347 -14.342 1.00 93.25 477 PHE A C 1
ATOM 3750 O O . PHE A 1 477 ? 14.149 -18.333 -15.033 1.00 93.25 477 PHE A O 1
ATOM 3757 N N . ASP A 1 478 ? 14.471 -20.554 -14.882 1.00 91.44 478 ASP A N 1
ATOM 3758 C CA . ASP A 1 478 ? 14.293 -20.851 -16.307 1.00 91.44 478 ASP A CA 1
ATOM 3759 C C . ASP A 1 478 ? 12.796 -20.961 -16.646 1.00 91.44 478 ASP A C 1
ATOM 3761 O O . ASP A 1 478 ? 12.241 -22.025 -16.907 1.00 91.44 478 ASP A O 1
ATOM 3765 N N . LEU A 1 479 ? 12.110 -19.818 -16.593 1.00 92.69 479 LEU A N 1
ATOM 3766 C CA . LEU A 1 479 ? 10.670 -19.724 -16.817 1.00 92.69 479 LEU A CA 1
ATOM 3767 C C . LEU A 1 479 ? 10.348 -19.457 -18.295 1.00 92.69 479 LEU A C 1
ATOM 3769 O O . LEU A 1 479 ? 9.806 -18.409 -18.644 1.00 92.69 479 LEU A O 1
ATOM 3773 N N . SER A 1 480 ? 10.700 -20.398 -19.173 1.00 92.56 480 SER A N 1
ATOM 3774 C CA . SER A 1 480 ? 10.621 -20.220 -20.634 1.00 92.56 480 SER A CA 1
ATOM 3775 C C . SER A 1 480 ? 9.220 -19.844 -21.161 1.00 92.56 480 SER A C 1
ATOM 3777 O O . SER A 1 480 ? 9.132 -19.022 -22.078 1.00 92.56 480 SER A O 1
ATOM 3779 N N . ASN A 1 481 ? 8.151 -20.387 -20.556 1.00 91.38 481 ASN A N 1
ATOM 3780 C CA . ASN A 1 481 ? 6.748 -20.222 -20.986 1.00 91.38 481 ASN A CA 1
ATOM 3781 C C . ASN A 1 481 ? 5.889 -19.360 -20.032 1.00 91.38 481 ASN A C 1
ATOM 3783 O O . ASN A 1 481 ? 4.662 -19.319 -20.154 1.00 91.38 481 ASN A O 1
ATOM 3787 N N . GLY A 1 482 ? 6.512 -18.682 -19.062 1.00 91.62 482 GLY A N 1
ATOM 3788 C CA . GLY A 1 482 ? 5.798 -17.938 -18.020 1.00 91.62 482 GLY A CA 1
ATOM 3789 C C . GLY A 1 482 ? 5.055 -18.836 -17.016 1.00 91.62 482 GLY A C 1
ATOM 3790 O O . GLY A 1 482 ? 5.323 -20.029 -16.921 1.00 91.62 482 GLY A O 1
ATOM 3791 N N . ILE A 1 483 ? 4.140 -18.242 -16.239 1.00 93.62 483 ILE A N 1
ATOM 3792 C CA . ILE A 1 483 ? 3.309 -18.956 -15.245 1.00 93.62 483 ILE A CA 1
ATOM 3793 C C . ILE A 1 483 ? 2.006 -19.427 -15.889 1.00 93.62 483 ILE A C 1
ATOM 3795 O O . ILE A 1 483 ? 1.398 -18.678 -16.661 1.00 93.62 483 ILE A O 1
ATOM 3799 N N . SER A 1 484 ? 1.532 -20.614 -15.506 1.00 93.25 484 SER A N 1
ATOM 3800 C CA . SER A 1 484 ? 0.270 -21.170 -15.991 1.00 93.25 484 SER A CA 1
ATOM 3801 C C . SER A 1 484 ? -0.978 -20.365 -15.577 1.00 93.25 484 SER A C 1
ATOM 3803 O O . SER A 1 484 ? -1.061 -19.758 -14.503 1.00 93.25 484 SER A O 1
ATOM 3805 N N . THR A 1 485 ? -2.018 -20.428 -16.417 1.00 92.06 485 THR A N 1
ATOM 3806 C CA . THR A 1 485 ? -3.344 -19.844 -16.127 1.00 92.06 485 THR A CA 1
ATOM 3807 C C . THR A 1 485 ? -3.970 -20.435 -14.862 1.00 92.06 485 THR A C 1
ATOM 3809 O O . THR A 1 485 ? -4.605 -19.721 -14.087 1.00 92.06 485 THR A O 1
ATOM 3812 N N . THR A 1 486 ? -3.794 -21.739 -14.637 1.00 92.62 486 THR A N 1
ATOM 3813 C CA . THR A 1 486 ? -4.350 -22.458 -13.484 1.00 92.62 486 THR A CA 1
ATOM 3814 C C . THR A 1 486 ? -3.776 -21.961 -12.167 1.00 92.62 486 THR A C 1
ATOM 3816 O O . THR A 1 486 ? -4.517 -21.811 -11.201 1.00 92.62 486 THR A O 1
ATOM 3819 N N . THR A 1 487 ? -2.482 -21.652 -12.127 1.00 94.62 487 THR A N 1
ATOM 3820 C CA . THR A 1 487 ? -1.827 -21.119 -10.928 1.00 94.62 487 THR A CA 1
ATOM 3821 C C . THR A 1 487 ? -2.262 -19.693 -10.645 1.00 94.62 487 THR A C 1
ATOM 3823 O O . THR A 1 487 ? -2.703 -19.385 -9.539 1.00 94.62 487 THR A O 1
ATOM 3826 N N . LEU A 1 488 ? -2.242 -18.828 -11.660 1.00 92.75 488 LEU A N 1
ATOM 3827 C CA . LEU A 1 488 ? -2.673 -17.439 -11.502 1.00 92.75 488 LEU A CA 1
ATOM 3828 C C . LEU A 1 488 ? -4.158 -17.321 -11.128 1.00 92.75 488 LEU A C 1
ATOM 3830 O O . LEU A 1 488 ? -4.522 -16.473 -10.314 1.00 92.75 488 LEU A O 1
ATOM 3834 N N . GLY A 1 489 ? -5.010 -18.197 -11.668 1.00 90.62 489 GLY A N 1
ATOM 3835 C CA . GLY A 1 489 ? -6.448 -18.220 -11.396 1.00 90.62 489 GLY A CA 1
ATOM 3836 C C . GLY A 1 489 ? -6.821 -18.481 -9.930 1.00 90.62 489 GLY A C 1
ATOM 3837 O O . GLY A 1 489 ? -7.940 -18.159 -9.524 1.00 90.62 489 GLY A O 1
ATOM 3838 N N . GLN A 1 490 ? -5.901 -19.002 -9.112 1.00 94.94 490 GLN A N 1
ATOM 3839 C CA . GLN A 1 490 ? -6.127 -19.211 -7.677 1.00 94.94 490 GLN A CA 1
ATOM 3840 C C . GLN A 1 490 ? -6.117 -17.895 -6.877 1.00 94.94 490 GLN A C 1
ATOM 3842 O O . GLN A 1 490 ? -6.723 -17.816 -5.807 1.00 94.94 490 GLN A O 1
ATOM 3847 N N . PHE A 1 491 ? -5.473 -16.842 -7.395 1.00 94.06 491 PHE A N 1
ATOM 3848 C CA . PHE A 1 491 ? -5.207 -15.601 -6.663 1.00 94.06 491 PHE A CA 1
ATOM 3849 C C . PHE A 1 491 ? -6.025 -14.421 -7.202 1.00 94.06 491 PHE A C 1
ATOM 3851 O O . PHE A 1 491 ? -5.529 -13.537 -7.898 1.00 94.06 491 PHE A O 1
ATOM 3858 N N . GLN A 1 492 ? -7.302 -14.362 -6.822 1.00 90.25 492 GLN A N 1
ATOM 3859 C CA . GLN A 1 492 ? -8.259 -13.340 -7.285 1.00 90.25 492 GLN A CA 1
ATOM 3860 C C . GLN A 1 492 ? -7.980 -11.915 -6.763 1.00 90.25 492 GLN A C 1
ATOM 3862 O O . GLN A 1 492 ? -8.603 -10.948 -7.200 1.00 90.25 492 GLN A O 1
ATOM 3867 N N . SER A 1 493 ? -7.075 -11.772 -5.790 1.00 89.69 493 SER A N 1
ATOM 3868 C CA . SER A 1 493 ? -6.672 -10.480 -5.218 1.00 89.69 493 SER A CA 1
ATOM 3869 C C . SER A 1 493 ? -5.340 -9.953 -5.770 1.00 89.69 493 SER A C 1
ATOM 3871 O O . SER A 1 493 ? -4.945 -8.844 -5.386 1.00 89.69 493 SER A O 1
ATOM 3873 N N . LEU A 1 494 ? -4.687 -10.704 -6.670 1.00 92.38 494 LEU A N 1
ATOM 3874 C CA . LEU A 1 494 ? -3.357 -10.411 -7.200 1.00 92.38 494 LEU A CA 1
ATOM 3875 C C . LEU A 1 494 ? -3.371 -9.102 -7.992 1.00 92.38 494 LEU A C 1
ATOM 3877 O O . LEU A 1 494 ? -4.057 -8.993 -9.003 1.00 92.38 494 LEU A O 1
ATOM 3881 N N . SER A 1 495 ? -2.632 -8.101 -7.517 1.00 90.50 495 SER A N 1
ATOM 3882 C CA . SER A 1 495 ? -2.629 -6.741 -8.074 1.00 90.50 495 SER A CA 1
ATOM 3883 C C . SER A 1 495 ? -1.311 -6.389 -8.756 1.00 90.50 495 SER A C 1
ATOM 3885 O O . SER A 1 495 ? -1.311 -5.592 -9.695 1.00 90.50 495 SER A O 1
ATOM 3887 N N . PHE A 1 496 ? -0.207 -6.955 -8.268 1.00 92.62 496 PHE A N 1
ATOM 3888 C CA . PHE A 1 496 ? 1.143 -6.728 -8.764 1.00 92.62 496 PHE A CA 1
ATOM 3889 C C . PHE A 1 496 ? 1.800 -8.056 -9.114 1.00 92.62 496 PHE A C 1
ATOM 3891 O O . PHE A 1 496 ? 1.788 -8.982 -8.299 1.00 92.62 496 PHE A O 1
ATOM 3898 N N . MET A 1 497 ? 2.415 -8.118 -10.288 1.00 94.25 497 MET A N 1
ATOM 3899 C CA . MET A 1 497 ? 3.158 -9.285 -10.734 1.00 94.25 497 MET A CA 1
ATOM 3900 C C . MET A 1 497 ? 4.483 -8.876 -11.376 1.00 94.25 497 MET A C 1
ATOM 3902 O O . MET A 1 497 ? 4.502 -8.018 -12.254 1.00 94.25 497 MET A O 1
ATOM 3906 N N . ALA A 1 498 ? 5.573 -9.522 -10.966 1.00 95.75 498 ALA A N 1
ATOM 3907 C CA . ALA A 1 498 ? 6.907 -9.308 -11.504 1.00 95.75 498 ALA A CA 1
ATOM 3908 C C . ALA A 1 498 ? 7.577 -10.630 -11.904 1.00 95.75 498 ALA A C 1
ATOM 3910 O O . ALA A 1 498 ? 7.621 -11.570 -11.112 1.00 95.75 498 ALA A O 1
ATOM 3911 N N . ILE A 1 499 ? 8.141 -10.681 -13.110 1.00 96.06 499 ILE A N 1
ATOM 3912 C CA . ILE A 1 499 ? 9.010 -11.757 -13.603 1.00 96.06 499 ILE A CA 1
ATOM 3913 C C . ILE A 1 499 ? 10.354 -11.124 -13.975 1.00 96.06 499 ILE A C 1
ATOM 3915 O O . ILE A 1 499 ? 10.413 -10.278 -14.867 1.00 96.06 499 ILE A O 1
ATOM 3919 N N . LYS A 1 500 ? 11.432 -11.500 -13.280 1.00 95.88 500 LYS A N 1
ATOM 3920 C CA . LYS A 1 500 ? 12.746 -10.849 -13.407 1.00 95.88 500 LYS A CA 1
ATOM 3921 C C . LYS A 1 500 ? 13.883 -11.853 -13.574 1.00 95.88 500 LYS A C 1
ATOM 3923 O O . LYS A 1 500 ? 13.905 -12.875 -12.896 1.00 95.88 500 LYS A O 1
ATOM 3928 N N . PHE A 1 501 ? 14.874 -11.544 -14.406 1.00 95.06 501 PHE A N 1
ATOM 3929 C CA . PHE A 1 501 ? 16.078 -12.379 -14.571 1.00 95.06 501 PHE A CA 1
ATOM 3930 C C . PHE A 1 501 ? 15.735 -13.823 -14.952 1.00 95.06 501 PHE A C 1
ATOM 3932 O O . PHE A 1 501 ? 16.224 -14.767 -14.337 1.00 95.06 501 PHE A O 1
ATOM 3939 N N . THR A 1 502 ? 14.837 -13.996 -15.916 1.00 94.00 502 THR A N 1
ATOM 3940 C CA . THR A 1 502 ? 14.385 -15.324 -16.355 1.00 94.00 502 THR A CA 1
ATOM 3941 C C . THR A 1 502 ? 14.701 -15.523 -17.826 1.00 94.00 502 THR A C 1
ATOM 3943 O O . THR A 1 502 ? 14.988 -14.575 -18.548 1.00 94.00 502 THR A O 1
ATOM 3946 N N . ASN A 1 503 ? 14.606 -16.755 -18.306 1.00 93.56 503 ASN A N 1
ATOM 3947 C CA . ASN A 1 503 ? 14.735 -17.058 -19.729 1.00 93.56 503 ASN A CA 1
ATOM 3948 C C . ASN A 1 503 ? 13.374 -17.035 -20.459 1.00 93.56 503 ASN A C 1
ATOM 3950 O O . ASN A 1 503 ? 13.166 -17.759 -21.430 1.00 93.56 503 ASN A O 1
ATOM 3954 N N . ILE A 1 504 ? 12.423 -16.224 -19.980 1.00 93.75 504 ILE A N 1
ATOM 3955 C CA . ILE A 1 504 ? 11.085 -16.144 -20.571 1.00 93.75 504 ILE A CA 1
ATOM 3956 C C . ILE A 1 504 ? 11.166 -15.735 -22.044 1.00 93.75 504 ILE A C 1
ATOM 3958 O O . ILE A 1 504 ? 11.802 -14.737 -22.395 1.00 93.75 504 ILE A O 1
ATOM 3962 N N . SER A 1 505 ? 10.541 -16.539 -22.901 1.00 93.31 505 SER A N 1
ATOM 3963 C CA . SER A 1 505 ? 10.563 -16.392 -24.364 1.00 93.31 505 SER A CA 1
ATOM 3964 C C . SER A 1 505 ? 9.161 -16.409 -24.972 1.00 93.31 505 SER A C 1
ATOM 3966 O O . SER A 1 505 ? 8.936 -15.816 -26.025 1.00 93.31 505 SER A O 1
ATOM 3968 N N . SER A 1 506 ? 8.201 -17.016 -24.274 1.00 91.75 506 SER A N 1
ATOM 3969 C CA . SER A 1 506 ? 6.775 -16.948 -24.569 1.00 91.75 506 SER A CA 1
ATOM 3970 C C . SER A 1 506 ? 5.981 -16.895 -23.261 1.00 91.75 506 SER A C 1
ATOM 3972 O O . SER A 1 506 ? 6.507 -17.209 -22.192 1.00 91.75 506 SER A O 1
ATOM 3974 N N . TRP A 1 507 ? 4.725 -16.455 -23.321 1.00 91.12 507 TRP A N 1
ATOM 3975 C CA . TRP A 1 507 ? 3.812 -16.548 -22.183 1.00 91.12 507 TRP A CA 1
ATOM 3976 C C . TRP A 1 507 ? 2.373 -16.578 -22.681 1.00 91.12 507 TRP A C 1
ATOM 3978 O O . TRP A 1 507 ? 1.884 -15.585 -23.223 1.00 91.12 507 TRP A O 1
ATOM 3988 N N . GLU A 1 508 ? 1.716 -17.721 -22.495 1.00 87.38 508 GLU A N 1
ATOM 3989 C CA . GLU A 1 508 ? 0.360 -17.999 -22.974 1.00 87.38 508 GLU A CA 1
ATOM 3990 C C . GLU A 1 508 ? -0.571 -18.267 -21.781 1.00 87.38 508 GLU A C 1
ATOM 3992 O O . GLU A 1 508 ? -0.954 -19.401 -21.493 1.00 87.38 508 GLU A O 1
ATOM 3997 N N . ALA A 1 509 ? -0.903 -17.217 -21.026 1.00 85.69 509 ALA A N 1
ATOM 3998 C CA . ALA A 1 509 ? -1.742 -17.324 -19.836 1.00 85.69 509 ALA A CA 1
ATOM 3999 C C . ALA A 1 509 ? -2.865 -16.286 -19.802 1.00 85.69 509 ALA A C 1
ATOM 4001 O O . ALA A 1 509 ? -2.724 -15.168 -20.294 1.00 85.69 509 ALA A O 1
ATOM 4002 N N . THR A 1 510 ? -3.976 -16.647 -19.158 1.00 86.81 510 THR A N 1
ATOM 4003 C CA . THR A 1 510 ? -5.054 -15.704 -18.844 1.00 86.81 510 THR A CA 1
ATOM 4004 C C . THR A 1 510 ? -4.786 -15.060 -17.491 1.00 86.81 510 THR A C 1
ATOM 4006 O O . THR A 1 510 ? -4.781 -15.729 -16.457 1.00 86.81 510 THR A O 1
ATOM 4009 N N . LEU A 1 511 ? -4.575 -13.747 -17.498 1.00 85.94 511 LEU A N 1
ATOM 4010 C CA . LEU A 1 511 ? -4.316 -12.973 -16.288 1.00 85.94 511 LEU A CA 1
ATOM 4011 C C . LEU A 1 511 ? -5.603 -12.727 -15.472 1.00 85.94 511 LEU A C 1
ATOM 4013 O O . LEU A 1 511 ? -6.644 -12.408 -16.057 1.00 85.94 511 LEU A O 1
ATOM 4017 N N . PRO A 1 512 ? -5.543 -12.799 -14.127 1.00 87.50 512 PRO A N 1
ATOM 4018 C CA . PRO A 1 512 ? -6.629 -12.376 -13.248 1.00 87.50 512 PRO A CA 1
ATOM 4019 C C . PRO A 1 512 ? -7.034 -10.919 -13.474 1.00 87.50 512 PRO A C 1
ATOM 4021 O O . PRO A 1 512 ? -6.190 -10.043 -13.674 1.00 87.50 512 PRO A O 1
ATOM 4024 N N . SER A 1 513 ? -8.330 -10.622 -13.346 1.00 83.56 513 SER A N 1
ATOM 4025 C CA . SER A 1 513 ? -8.855 -9.264 -13.551 1.00 83.56 513 SER A CA 1
ATOM 4026 C C . SER A 1 513 ? -8.492 -8.246 -12.480 1.00 83.56 513 SER A C 1
ATOM 4028 O O . SER A 1 513 ? -8.826 -7.072 -12.610 1.00 83.56 513 SER A O 1
ATOM 4030 N N . SER A 1 514 ? -7.822 -8.681 -11.420 1.00 84.94 514 SER A N 1
ATOM 4031 C CA . SER A 1 514 ? -7.320 -7.827 -10.351 1.00 84.94 514 SER A CA 1
ATOM 4032 C C . SER A 1 514 ? -5.949 -7.211 -10.647 1.00 84.94 514 SER A C 1
ATOM 4034 O O . SER A 1 514 ? -5.567 -6.269 -9.948 1.00 84.94 514 SER A O 1
ATOM 4036 N N . ILE A 1 515 ? -5.208 -7.718 -11.643 1.00 88.12 515 ILE A N 1
ATOM 4037 C CA . ILE A 1 515 ? -3.847 -7.256 -11.936 1.00 88.12 515 ILE A CA 1
ATOM 4038 C C . ILE A 1 515 ? -3.893 -5.843 -12.523 1.00 88.12 515 ILE A C 1
ATOM 4040 O O . ILE A 1 515 ? -4.551 -5.582 -13.525 1.00 88.12 515 ILE A O 1
ATOM 4044 N N . THR A 1 516 ? -3.157 -4.930 -11.892 1.00 86.50 516 THR A N 1
ATOM 4045 C CA . THR A 1 516 ? -3.031 -3.524 -12.316 1.00 86.50 516 THR A CA 1
ATOM 4046 C C . THR A 1 516 ? -1.607 -3.181 -12.740 1.00 86.50 516 THR A C 1
ATOM 4048 O O . THR A 1 516 ? -1.413 -2.288 -13.565 1.00 86.50 516 THR A O 1
ATOM 4051 N N . PHE A 1 517 ? -0.616 -3.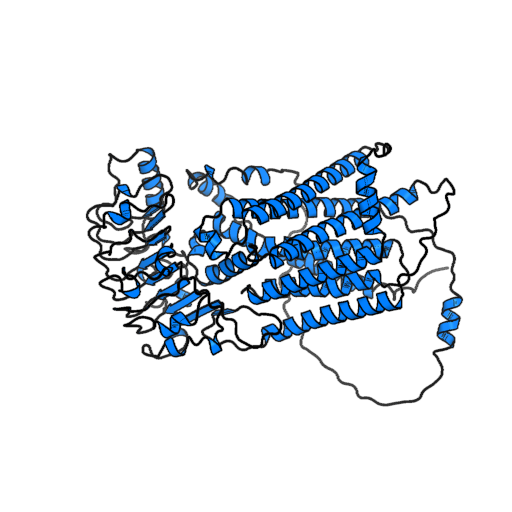897 -12.200 1.00 89.38 517 PHE A N 1
ATOM 4052 C CA . PHE A 1 517 ? 0.798 -3.615 -12.399 1.00 89.38 517 PHE A CA 1
ATOM 4053 C C . PHE A 1 517 ? 1.556 -4.896 -12.773 1.00 89.38 517 PHE A C 1
ATOM 4055 O O . PHE A 1 517 ? 1.580 -5.858 -12.004 1.00 89.38 517 PHE A O 1
ATOM 4062 N N . ILE A 1 518 ? 2.170 -4.890 -13.958 1.00 92.31 518 ILE A N 1
ATOM 4063 C CA . ILE A 1 518 ? 2.999 -5.977 -14.481 1.00 92.31 518 ILE A CA 1
ATOM 4064 C C . ILE A 1 518 ? 4.427 -5.486 -14.722 1.00 92.31 518 ILE A C 1
ATOM 4066 O O . ILE A 1 518 ? 4.634 -4.435 -15.334 1.00 92.31 518 ILE A O 1
ATOM 4070 N N . VAL A 1 519 ? 5.395 -6.289 -14.284 1.00 94.31 519 VAL A N 1
ATOM 4071 C CA . VAL A 1 519 ? 6.823 -6.121 -14.550 1.00 94.31 519 VAL A CA 1
ATOM 4072 C C . VAL A 1 519 ? 7.374 -7.380 -15.205 1.00 94.31 519 VAL A C 1
ATOM 4074 O O . VAL A 1 519 ? 7.260 -8.473 -14.656 1.00 94.31 519 VAL A O 1
ATOM 4077 N N . VAL A 1 520 ? 8.000 -7.227 -16.366 1.00 95.25 520 VAL A N 1
ATOM 4078 C CA . VAL A 1 520 ? 8.795 -8.273 -17.010 1.00 95.25 520 VAL A CA 1
ATOM 4079 C C . VAL A 1 520 ? 10.142 -7.668 -17.374 1.00 95.25 520 VAL A C 1
ATOM 4081 O O . VAL A 1 520 ? 10.206 -6.745 -18.190 1.00 95.25 520 VAL A O 1
ATOM 4084 N N . SER A 1 521 ? 11.209 -8.173 -16.756 1.00 95.44 521 SER A N 1
ATOM 4085 C CA . SER A 1 521 ? 12.550 -7.614 -16.930 1.00 95.44 521 SER A CA 1
ATOM 4086 C C . SER A 1 521 ? 13.615 -8.687 -17.112 1.00 95.44 521 SER A C 1
ATOM 4088 O O . SER A 1 521 ? 13.558 -9.732 -16.462 1.00 95.44 521 SER A O 1
ATOM 4090 N N . TYR A 1 522 ? 14.628 -8.394 -17.931 1.00 95.00 522 TYR A N 1
ATOM 4091 C CA . TYR A 1 522 ? 15.779 -9.278 -18.163 1.00 95.00 522 TYR A CA 1
ATOM 4092 C C . TYR A 1 522 ? 15.345 -10.677 -18.621 1.00 95.00 522 TYR A C 1
ATOM 4094 O O . TYR A 1 522 ? 15.541 -11.668 -17.915 1.00 95.00 522 TYR A O 1
ATOM 4102 N N . GLY A 1 523 ? 14.706 -10.712 -19.791 1.00 93.38 523 GLY A N 1
ATOM 4103 C CA . GLY A 1 523 ? 14.155 -11.898 -20.451 1.00 93.38 523 GLY A CA 1
ATOM 4104 C C . GLY A 1 523 ? 14.590 -12.002 -21.914 1.00 93.38 523 GLY A C 1
ATOM 4105 O O . GLY A 1 523 ? 15.343 -11.163 -22.403 1.00 93.38 523 GLY A O 1
ATOM 4106 N N . ARG A 1 524 ? 14.107 -13.020 -22.637 1.00 93.81 524 ARG A N 1
ATOM 4107 C CA . ARG A 1 524 ? 14.420 -13.254 -24.063 1.00 93.81 524 ARG A CA 1
ATOM 4108 C C . ARG A 1 524 ? 13.207 -13.046 -24.978 1.00 93.81 524 ARG A C 1
ATOM 4110 O O . ARG A 1 524 ? 13.030 -13.748 -25.973 1.00 93.81 524 ARG A O 1
ATOM 4117 N N . LEU A 1 525 ? 12.356 -12.085 -24.630 1.00 91.50 525 LEU A N 1
ATOM 4118 C CA . LEU A 1 525 ? 11.125 -11.789 -25.359 1.00 91.50 525 LEU A CA 1
ATOM 4119 C C . LEU A 1 525 ? 11.397 -10.913 -26.587 1.00 91.50 525 LEU A C 1
ATOM 4121 O O . LEU A 1 525 ? 11.494 -9.695 -26.495 1.00 91.50 525 LEU A O 1
ATOM 4125 N N . SER A 1 526 ? 11.428 -11.526 -27.770 1.00 88.56 526 SER A N 1
ATOM 4126 C CA . SER A 1 526 ? 11.521 -10.791 -29.043 1.00 88.56 526 SER A CA 1
ATOM 4127 C C . SER A 1 526 ? 10.224 -10.061 -29.422 1.00 88.56 526 SER A C 1
ATOM 4129 O O . SER A 1 526 ? 10.245 -9.109 -30.203 1.00 88.56 526 SER A O 1
ATOM 4131 N N . GLN A 1 527 ? 9.093 -10.484 -28.851 1.00 86.81 527 GLN A N 1
ATOM 4132 C CA . GLN A 1 527 ? 7.773 -9.882 -29.024 1.00 86.81 527 GLN A CA 1
ATOM 4133 C C . GLN A 1 527 ? 7.056 -9.813 -27.674 1.00 86.81 527 GLN A C 1
ATOM 4135 O O . GLN A 1 527 ? 7.354 -10.580 -26.757 1.00 86.81 527 GLN A O 1
ATOM 4140 N N . VAL A 1 528 ? 6.089 -8.903 -27.547 1.00 84.56 528 VAL A N 1
ATOM 4141 C CA . VAL A 1 528 ? 5.229 -8.850 -26.355 1.00 84.56 528 VAL A CA 1
ATOM 4142 C C . VAL A 1 528 ? 4.462 -10.180 -26.245 1.00 84.56 528 VAL A C 1
ATOM 4144 O O . VAL A 1 528 ? 3.923 -10.623 -27.249 1.00 84.56 528 VAL A O 1
ATOM 4147 N N . PRO A 1 529 ? 4.402 -10.862 -25.095 1.00 84.88 529 PRO A N 1
ATOM 4148 C CA . PRO A 1 529 ? 3.740 -12.166 -25.005 1.00 84.88 529 PRO A CA 1
ATOM 4149 C C . PRO A 1 529 ? 2.244 -12.125 -25.332 1.00 84.88 529 PRO A C 1
ATOM 4151 O O . PRO A 1 529 ? 1.613 -11.099 -25.112 1.00 84.88 529 PRO A O 1
ATOM 4154 N N . SER A 1 530 ? 1.645 -13.240 -25.768 1.00 81.69 530 SER A N 1
ATOM 4155 C CA . SER A 1 530 ? 0.200 -13.323 -26.055 1.00 81.69 530 SER A CA 1
ATOM 4156 C C . SER A 1 530 ? -0.664 -13.155 -24.805 1.00 81.69 530 SER A C 1
ATOM 4158 O O . SER A 1 530 ? -1.710 -12.516 -24.878 1.00 81.69 530 SER A O 1
ATOM 4160 N N . ALA A 1 531 ? -0.169 -13.593 -23.640 1.00 79.19 531 ALA A N 1
ATOM 4161 C CA . ALA A 1 531 ? -0.725 -13.231 -22.336 1.00 79.19 531 ALA A CA 1
ATOM 4162 C C . ALA A 1 531 ? -0.865 -11.714 -22.175 1.00 79.19 531 ALA A C 1
ATOM 4164 O O . ALA A 1 531 ? -1.717 -11.275 -21.406 1.00 79.19 531 ALA A O 1
ATOM 4165 N N . LEU A 1 532 ? -0.015 -10.954 -22.889 1.00 76.50 532 LEU A N 1
ATOM 4166 C CA . LEU A 1 532 ? 0.036 -9.504 -22.945 1.00 76.50 532 LEU A CA 1
ATOM 4167 C C . LEU A 1 532 ? -0.522 -8.854 -24.244 1.00 76.50 532 LEU A C 1
ATOM 4169 O O . LEU A 1 532 ? -0.432 -7.634 -24.401 1.00 76.50 532 LEU A O 1
ATOM 4173 N N . GLN A 1 533 ? -1.062 -9.624 -25.197 1.00 71.62 533 GLN A N 1
ATOM 4174 C CA . GLN A 1 533 ? -1.572 -9.112 -26.479 1.00 71.62 533 GLN A CA 1
ATOM 4175 C C . GLN A 1 533 ? -3.096 -9.277 -26.604 1.00 71.62 533 GLN A C 1
ATOM 4177 O O . GLN A 1 533 ? -3.710 -10.159 -26.012 1.00 71.62 533 GLN A O 1
ATOM 4182 N N . ASN A 1 534 ? -3.723 -8.395 -27.391 1.00 53.78 534 ASN A N 1
ATOM 4183 C CA . ASN A 1 534 ? -5.172 -8.333 -27.559 1.00 53.78 534 ASN A CA 1
ATOM 4184 C C . ASN A 1 534 ? -5.807 -9.653 -28.048 1.00 53.78 534 ASN A C 1
ATOM 4186 O O . ASN A 1 534 ? -5.622 -10.059 -29.190 1.00 53.78 534 ASN A O 1
ATOM 4190 N N . ALA A 1 535 ? -6.745 -10.121 -27.229 1.00 47.75 535 ALA A N 1
ATOM 4191 C CA . ALA A 1 535 ? -8.072 -10.617 -27.586 1.00 47.75 535 ALA A CA 1
ATOM 4192 C C . ALA A 1 535 ? -8.352 -12.136 -27.716 1.00 47.75 535 ALA A C 1
ATOM 4194 O O . ALA A 1 535 ? -7.556 -12.864 -28.298 1.00 47.75 535 ALA A O 1
ATOM 4195 N N . PRO A 1 536 ? -9.531 -12.603 -27.227 1.00 47.16 536 PRO A N 1
ATOM 4196 C CA . PRO A 1 536 ? -10.628 -11.803 -26.667 1.00 47.16 536 PRO A CA 1
ATOM 4197 C C . PRO A 1 536 ? -10.259 -11.304 -25.272 1.00 47.16 536 PRO A C 1
ATOM 4199 O O . PRO A 1 536 ? -9.976 -12.093 -24.380 1.00 47.16 536 PRO A O 1
ATOM 4202 N N . LEU A 1 537 ? -10.172 -9.976 -25.131 1.00 52.38 537 LEU A N 1
ATOM 4203 C CA . LEU A 1 537 ? -9.556 -9.331 -23.981 1.00 52.38 537 LEU A CA 1
ATOM 4204 C C . LEU A 1 537 ? -10.422 -9.701 -22.785 1.00 52.38 537 LEU A C 1
ATOM 4206 O O . LEU A 1 537 ? -11.590 -9.297 -22.757 1.00 52.38 537 LEU A O 1
ATOM 4210 N N . PRO A 1 538 ? -9.908 -10.450 -21.798 1.00 51.09 538 PRO A N 1
ATOM 4211 C CA . PRO A 1 538 ? -10.615 -10.565 -20.543 1.00 51.09 538 PRO A CA 1
ATOM 4212 C C . PRO A 1 538 ? -10.819 -9.142 -19.990 1.00 51.09 538 PRO A C 1
ATOM 4214 O O . PRO A 1 538 ? -9.941 -8.290 -20.174 1.00 51.09 538 PRO A O 1
ATOM 4217 N N . PRO A 1 539 ? -11.914 -8.863 -19.260 1.00 53.16 539 PRO A N 1
ATOM 4218 C CA . PRO A 1 539 ? -12.149 -7.573 -18.594 1.00 53.16 539 PRO A CA 1
ATOM 4219 C C . PRO A 1 539 ? -10.943 -7.048 -17.788 1.00 53.16 539 PRO A C 1
ATOM 4221 O O . PRO A 1 539 ? -10.798 -5.844 -17.597 1.00 53.16 539 PRO A O 1
ATOM 4224 N N . ALA A 1 540 ? -10.054 -7.957 -17.369 1.00 50.41 540 ALA A N 1
ATOM 4225 C CA . ALA A 1 540 ? -8.756 -7.719 -16.741 1.00 50.41 540 ALA A CA 1
ATOM 4226 C C . ALA A 1 540 ? -7.879 -6.663 -17.427 1.00 50.41 540 ALA A C 1
ATOM 4228 O O . ALA A 1 540 ? -7.240 -5.849 -16.767 1.00 50.41 540 ALA A O 1
ATOM 4229 N N . TRP A 1 541 ? -7.860 -6.664 -18.757 1.00 56.12 541 TRP A N 1
ATOM 4230 C CA . TRP A 1 541 ? -6.941 -5.849 -19.544 1.00 56.12 541 TRP A CA 1
ATOM 4231 C C . TRP A 1 541 ? -7.251 -4.353 -19.473 1.00 56.12 541 TRP A C 1
ATOM 4233 O O . TRP A 1 541 ? -6.345 -3.532 -19.492 1.00 56.12 541 TRP A O 1
ATOM 4243 N N . GLN A 1 542 ? -8.515 -3.980 -19.272 1.00 62.09 542 GLN A N 1
ATOM 4244 C CA . GLN A 1 542 ? -8.926 -2.575 -19.134 1.00 62.09 542 GLN A CA 1
ATOM 4245 C C . GLN A 1 542 ? -8.433 -1.914 -17.834 1.00 62.09 542 GLN A C 1
ATOM 4247 O O . GLN A 1 542 ? -8.682 -0.730 -17.605 1.00 62.09 542 GLN A O 1
ATOM 4252 N N . ILE A 1 543 ? -7.809 -2.687 -16.943 1.00 68.94 543 ILE A N 1
ATOM 4253 C CA . ILE A 1 543 ? -7.482 -2.274 -15.578 1.00 68.94 543 ILE A CA 1
ATOM 4254 C C . ILE A 1 543 ? -5.962 -2.142 -15.383 1.00 68.94 543 ILE A C 1
ATOM 4256 O O . ILE A 1 543 ? -5.526 -1.486 -14.433 1.00 68.94 543 ILE A O 1
ATOM 4260 N N . ILE A 1 544 ? -5.150 -2.690 -16.298 1.00 78.38 544 ILE A N 1
ATOM 4261 C CA . ILE A 1 544 ? -3.694 -2.524 -16.267 1.00 78.38 544 ILE A CA 1
ATOM 4262 C C . ILE A 1 544 ? -3.370 -1.047 -16.483 1.00 78.38 544 ILE A C 1
ATOM 4264 O O . ILE A 1 544 ? -3.682 -0.471 -17.523 1.00 78.38 544 ILE A O 1
ATOM 4268 N N . ASN A 1 545 ? -2.716 -0.446 -15.491 1.00 83.12 545 ASN A N 1
ATOM 4269 C CA . ASN A 1 545 ? -2.344 0.965 -15.496 1.00 83.12 545 ASN A CA 1
ATOM 4270 C C . ASN A 1 545 ? -0.824 1.176 -15.406 1.00 83.12 545 ASN A C 1
ATOM 4272 O O . ASN A 1 545 ? -0.349 2.294 -15.628 1.00 83.12 545 ASN A O 1
ATOM 4276 N N . ARG A 1 546 ? -0.057 0.125 -15.087 1.00 87.81 546 ARG A N 1
ATOM 4277 C CA . ARG A 1 546 ? 1.406 0.149 -15.008 1.00 87.81 546 ARG A CA 1
ATOM 4278 C C . ARG A 1 546 ? 2.001 -1.057 -15.725 1.00 87.81 546 ARG A C 1
ATOM 4280 O O . ARG A 1 546 ? 1.705 -2.197 -15.368 1.00 87.81 546 ARG A O 1
ATOM 4287 N N . LEU A 1 547 ? 2.862 -0.797 -16.704 1.00 89.44 547 LEU A N 1
ATOM 4288 C CA . LEU A 1 547 ? 3.505 -1.832 -17.509 1.00 89.44 547 LEU A CA 1
ATOM 4289 C C . LEU A 1 547 ? 5.007 -1.576 -17.632 1.00 89.44 547 LEU A C 1
ATOM 4291 O O . LEU A 1 547 ? 5.426 -0.522 -18.108 1.00 89.44 547 LEU A O 1
ATOM 4295 N N . TYR A 1 548 ? 5.810 -2.529 -17.168 1.00 93.31 548 TYR A N 1
ATOM 4296 C CA . TYR A 1 548 ? 7.266 -2.454 -17.210 1.00 93.31 548 TYR A CA 1
ATOM 4297 C C . TYR A 1 548 ? 7.771 -3.609 -18.065 1.00 93.31 548 TYR A C 1
ATOM 4299 O O . TYR A 1 548 ? 7.577 -4.770 -17.713 1.00 93.31 548 TYR A O 1
ATOM 4307 N N . LEU A 1 549 ? 8.396 -3.277 -19.189 1.00 93.81 549 LEU A N 1
ATOM 4308 C CA . LEU A 1 549 ? 8.989 -4.219 -20.130 1.00 93.81 549 LEU A CA 1
ATOM 4309 C C . LEU A 1 549 ? 10.433 -3.783 -20.365 1.00 93.81 549 LEU A C 1
ATOM 4311 O O . LEU A 1 549 ? 10.698 -2.968 -21.246 1.00 93.81 549 LEU A O 1
ATOM 4315 N N . VAL A 1 550 ? 11.358 -4.270 -19.542 1.00 94.50 550 VAL A N 1
ATOM 4316 C CA . VAL A 1 550 ? 12.728 -3.735 -19.478 1.00 94.50 550 VAL A CA 1
ATOM 4317 C C . VAL A 1 550 ? 13.736 -4.796 -19.889 1.00 94.50 550 VAL A C 1
ATOM 4319 O O . VAL A 1 550 ? 13.740 -5.891 -19.336 1.00 94.50 550 VAL A O 1
ATOM 4322 N N . ASN A 1 551 ? 14.633 -4.473 -20.819 1.00 95.00 551 ASN A N 1
ATOM 4323 C CA . ASN A 1 551 ? 15.703 -5.390 -21.226 1.00 95.00 551 ASN A CA 1
ATOM 4324 C C . ASN A 1 551 ? 15.175 -6.765 -21.679 1.00 95.00 551 ASN A C 1
ATOM 4326 O O . ASN A 1 551 ? 15.474 -7.811 -21.100 1.00 95.00 551 ASN A O 1
ATOM 4330 N N . LEU A 1 552 ? 14.306 -6.735 -22.691 1.00 93.38 552 LEU A N 1
ATOM 4331 C CA . LEU A 1 552 ? 13.668 -7.921 -23.264 1.00 93.38 552 LEU A CA 1
ATOM 4332 C C . LEU A 1 552 ? 14.117 -8.207 -24.701 1.00 93.38 552 LEU A C 1
ATOM 4334 O O . LEU A 1 552 ? 13.868 -9.295 -25.204 1.00 93.38 552 LEU A O 1
ATOM 4338 N N . SER A 1 553 ? 14.840 -7.278 -25.337 1.00 92.12 553 SER A N 1
ATOM 4339 C CA . SER A 1 553 ? 15.166 -7.282 -26.777 1.00 92.12 553 SER A CA 1
ATOM 4340 C C . SER A 1 553 ? 13.961 -7.026 -27.695 1.00 92.12 553 SER A C 1
ATOM 4342 O O . SER A 1 553 ? 13.983 -7.394 -28.870 1.00 92.12 553 SER A O 1
ATOM 4344 N N . LEU A 1 554 ? 12.916 -6.366 -27.184 1.00 91.56 554 LEU A N 1
ATOM 4345 C CA . LEU A 1 554 ? 11.743 -5.998 -27.979 1.00 91.56 554 LEU A CA 1
ATOM 4346 C C . LEU A 1 554 ? 12.103 -4.963 -29.053 1.00 91.56 554 LEU A C 1
ATOM 4348 O O . LEU A 1 554 ? 12.786 -3.980 -28.771 1.00 91.56 554 LEU A O 1
ATOM 4352 N N . SER A 1 555 ? 11.598 -5.156 -30.269 1.00 90.31 555 SER A N 1
ATOM 4353 C CA . SER A 1 555 ? 11.775 -4.213 -31.387 1.00 90.31 555 SER A CA 1
ATOM 4354 C C . SER A 1 555 ? 10.458 -3.669 -31.943 1.00 90.31 555 SER A C 1
ATOM 4356 O O . SER A 1 555 ? 10.448 -2.637 -32.612 1.00 90.31 555 SER A O 1
ATOM 4358 N N . VAL A 1 556 ? 9.335 -4.328 -31.640 1.00 84.62 556 VAL A N 1
ATOM 4359 C CA . VAL A 1 556 ? 7.989 -3.941 -32.081 1.00 84.62 556 VAL A CA 1
ATOM 4360 C C . VAL A 1 556 ? 7.022 -4.019 -30.905 1.00 84.62 556 VAL A C 1
ATOM 4362 O O . VAL A 1 556 ? 7.027 -4.984 -30.142 1.00 84.62 556 VAL A O 1
ATOM 4365 N N . LEU A 1 557 ? 6.195 -2.985 -30.753 1.00 81.00 557 LEU A N 1
ATOM 4366 C CA . LEU A 1 557 ? 5.165 -2.911 -29.722 1.00 81.00 557 LEU A CA 1
ATOM 4367 C C . LEU A 1 557 ? 3.785 -3.155 -30.367 1.00 81.00 557 LEU A C 1
ATOM 4369 O O . LEU A 1 557 ? 3.480 -2.523 -31.383 1.00 81.00 557 LEU A O 1
ATOM 4373 N N . PRO A 1 558 ? 2.946 -4.051 -29.814 1.00 76.38 558 PRO A N 1
ATOM 4374 C CA . PRO A 1 558 ? 1.590 -4.271 -30.302 1.00 76.38 558 PRO A CA 1
ATOM 4375 C C . PRO A 1 558 ? 0.703 -3.047 -30.031 1.00 76.38 558 PRO A C 1
ATOM 4377 O O . PRO A 1 558 ? 1.079 -2.106 -29.331 1.00 76.38 558 PRO A O 1
ATOM 4380 N N . ARG A 1 559 ? -0.517 -3.058 -30.577 1.00 70.06 559 ARG A N 1
ATOM 4381 C CA . ARG A 1 559 ? -1.509 -2.014 -30.291 1.00 70.06 559 ARG A CA 1
ATOM 4382 C C . ARG A 1 559 ? -1.950 -2.062 -28.822 1.00 70.06 559 ARG A C 1
ATOM 4384 O O . ARG A 1 559 ? -2.517 -3.061 -28.389 1.00 70.06 559 ARG A O 1
ATOM 4391 N N . LEU A 1 560 ? -1.709 -0.970 -28.092 1.00 67.50 560 LEU A N 1
ATOM 4392 C CA . LEU A 1 560 ? -2.082 -0.774 -26.682 1.00 67.50 560 LEU A CA 1
ATOM 4393 C C . LEU A 1 560 ? -3.203 0.275 -26.491 1.00 67.50 560 LEU A C 1
ATOM 4395 O O . LEU A 1 560 ? -3.389 0.779 -25.390 1.00 67.50 560 LEU A O 1
ATOM 4399 N N . ASP A 1 561 ? -3.949 0.629 -27.543 1.00 63.34 561 ASP A N 1
ATOM 4400 C CA . ASP A 1 561 ? -5.065 1.602 -27.529 1.00 63.34 561 ASP A CA 1
ATOM 4401 C C . ASP A 1 561 ? -6.175 1.273 -26.527 1.00 63.34 561 ASP A C 1
ATOM 4403 O O . ASP A 1 561 ? -6.945 2.149 -26.119 1.00 63.34 561 ASP A O 1
ATOM 4407 N N . THR A 1 562 ? -6.273 0.004 -26.155 1.00 63.06 562 THR A N 1
ATOM 4408 C CA . THR A 1 562 ? -7.272 -0.527 -25.232 1.00 63.06 562 THR A CA 1
ATOM 4409 C C . THR A 1 562 ? -6.889 -0.351 -23.760 1.00 63.06 562 THR A C 1
ATOM 4411 O O . THR A 1 562 ? -7.761 -0.504 -22.904 1.00 63.06 562 THR A O 1
ATOM 4414 N N . LEU A 1 563 ? -5.631 -0.004 -23.453 1.00 69.00 563 LEU A N 1
ATOM 4415 C CA . LEU A 1 563 ? -5.112 0.085 -22.086 1.00 69.00 563 LEU A CA 1
ATOM 4416 C C . LEU A 1 563 ? -5.119 1.527 -21.554 1.00 69.00 563 LEU A C 1
ATOM 4418 O O . LEU A 1 563 ? -4.623 2.452 -22.199 1.00 69.00 563 LEU A O 1
ATOM 4422 N N . ASP A 1 564 ? -5.622 1.717 -20.334 1.00 75.06 564 ASP A N 1
ATOM 4423 C CA . ASP A 1 564 ? -5.600 3.004 -19.623 1.00 75.06 564 ASP A CA 1
ATOM 4424 C C . ASP A 1 564 ? -4.308 3.150 -18.795 1.00 75.06 564 ASP A C 1
ATOM 4426 O O . ASP A 1 564 ? -4.306 3.133 -17.563 1.00 75.06 564 ASP A O 1
ATOM 4430 N N . LEU A 1 565 ? -3.167 3.220 -19.492 1.00 77.56 565 LEU A N 1
ATOM 4431 C CA . LEU A 1 565 ? -1.845 3.254 -18.863 1.00 77.56 565 LEU A CA 1
ATOM 4432 C C . LEU A 1 565 ? -1.520 4.631 -18.264 1.00 77.56 565 LEU A C 1
ATOM 4434 O O . LEU A 1 565 ? -1.584 5.667 -18.928 1.00 77.56 565 LEU A O 1
ATOM 4438 N N . HIS A 1 566 ? -1.096 4.625 -17.002 1.00 83.06 566 HIS A N 1
ATOM 4439 C CA . HIS A 1 566 ? -0.547 5.776 -16.276 1.00 83.06 566 HIS A CA 1
ATOM 4440 C C . HIS A 1 566 ? 0.980 5.718 -16.180 1.00 83.06 566 HIS A C 1
ATOM 4442 O O . HIS A 1 566 ? 1.634 6.746 -16.002 1.00 83.06 566 HIS A O 1
ATOM 4448 N N . TYR A 1 567 ? 1.556 4.523 -16.288 1.00 87.31 567 TYR A N 1
ATOM 4449 C CA . TYR A 1 567 ? 2.994 4.316 -16.248 1.00 87.31 567 TYR A CA 1
ATOM 4450 C C . TYR A 1 567 ? 3.392 3.249 -17.258 1.00 87.31 567 TYR A C 1
ATOM 4452 O O . TYR A 1 567 ? 2.877 2.131 -17.225 1.00 87.31 567 TYR A O 1
ATOM 4460 N N . ILE A 1 568 ? 4.342 3.575 -18.122 1.00 89.00 568 ILE A N 1
ATOM 4461 C CA . ILE A 1 568 ? 4.958 2.619 -19.028 1.00 89.00 568 ILE A CA 1
ATOM 4462 C C . ILE A 1 568 ? 6.471 2.824 -19.025 1.00 89.00 568 ILE A C 1
ATOM 4464 O O . ILE A 1 568 ? 6.952 3.943 -19.193 1.00 89.00 568 ILE A O 1
ATOM 4468 N N . THR A 1 569 ? 7.225 1.748 -18.829 1.00 92.62 569 THR A N 1
ATOM 4469 C CA . THR A 1 569 ? 8.663 1.738 -19.112 1.00 92.62 569 THR A CA 1
ATOM 4470 C C . THR A 1 569 ? 8.963 0.643 -20.118 1.00 92.62 569 THR A C 1
ATOM 4472 O O . THR A 1 569 ? 8.563 -0.509 -19.950 1.00 92.62 569 THR A O 1
ATOM 4475 N N . LEU A 1 570 ? 9.626 1.047 -21.194 1.00 93.06 570 LEU A N 1
ATOM 4476 C CA . LEU A 1 570 ? 10.136 0.206 -22.269 1.00 93.06 570 LEU A CA 1
ATOM 4477 C C . LEU A 1 570 ? 11.663 0.347 -22.351 1.00 93.06 570 LEU A C 1
ATOM 4479 O O . LEU A 1 570 ? 12.246 0.242 -23.435 1.00 93.06 570 LEU A O 1
ATOM 4483 N N . ALA A 1 571 ? 12.310 0.660 -21.227 1.00 93.31 571 ALA A N 1
ATOM 4484 C CA . ALA A 1 571 ? 13.732 0.949 -21.186 1.00 93.31 571 ALA A CA 1
ATOM 4485 C C . ALA A 1 571 ? 14.589 -0.260 -21.607 1.00 93.31 571 ALA A C 1
ATOM 4487 O O . ALA A 1 571 ? 14.225 -1.418 -21.393 1.00 93.31 571 ALA A O 1
ATOM 4488 N N . GLN A 1 572 ? 15.759 0.020 -22.180 1.00 93.19 572 GLN A N 1
ATOM 4489 C CA . GLN A 1 572 ? 16.782 -0.9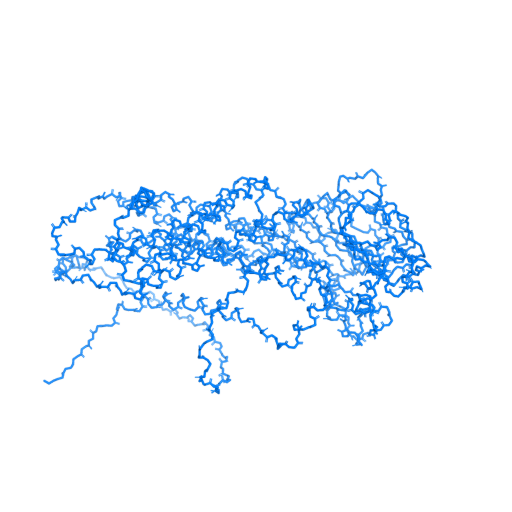67 -22.536 1.00 93.19 572 GLN A CA 1
ATOM 4490 C C . GLN A 1 572 ? 16.297 -2.044 -23.519 1.00 93.19 572 GLN A C 1
ATOM 4492 O O . GLN A 1 572 ? 16.682 -3.204 -23.412 1.00 93.19 572 GLN A O 1
ATOM 4497 N N . ASN A 1 573 ? 15.431 -1.686 -24.466 1.00 94.00 573 ASN A N 1
ATOM 4498 C CA . ASN A 1 573 ? 15.018 -2.571 -25.556 1.00 94.00 573 ASN A CA 1
ATOM 4499 C C . ASN A 1 573 ? 15.699 -2.160 -26.874 1.00 94.00 573 ASN A C 1
ATOM 4501 O O . ASN A 1 573 ? 16.701 -1.448 -26.875 1.00 94.00 573 ASN A O 1
ATOM 4505 N N . ASN A 1 574 ? 15.182 -2.637 -28.006 1.00 92.56 574 ASN A N 1
ATOM 4506 C CA . ASN A 1 574 ? 15.727 -2.374 -29.333 1.00 92.56 574 ASN A CA 1
ATOM 4507 C C . ASN A 1 574 ? 14.683 -1.720 -30.252 1.00 92.56 574 ASN A C 1
ATOM 4509 O O . ASN A 1 574 ? 14.544 -2.101 -31.414 1.00 92.56 574 ASN A O 1
ATOM 4513 N N . PHE A 1 575 ? 13.898 -0.774 -29.726 1.00 91.06 575 PHE A N 1
ATOM 4514 C CA . PHE A 1 575 ? 12.888 -0.068 -30.516 1.00 91.06 575 PHE A CA 1
ATOM 4515 C C . PHE A 1 575 ? 13.548 0.970 -31.439 1.00 91.06 575 PHE A C 1
ATOM 4517 O O . PHE A 1 575 ? 14.171 1.902 -30.924 1.00 91.06 575 PHE A O 1
ATOM 4524 N N . PRO A 1 576 ? 13.385 0.870 -32.777 1.00 90.00 576 PRO A N 1
ATOM 4525 C CA . PRO A 1 576 ? 13.830 1.913 -33.700 1.00 90.00 576 PRO A CA 1
ATOM 4526 C C . PRO A 1 576 ? 12.793 3.036 -33.857 1.00 90.00 576 PRO A C 1
ATOM 4528 O O . PRO A 1 576 ? 13.148 4.188 -34.099 1.00 90.00 576 PRO A O 1
ATOM 4531 N N . VAL A 1 577 ? 11.503 2.699 -33.729 1.00 86.62 577 VAL A N 1
ATOM 4532 C CA . VAL A 1 577 ? 10.351 3.596 -33.892 1.00 86.62 577 VAL A CA 1
ATOM 4533 C C . VAL A 1 577 ? 9.242 3.156 -32.934 1.00 86.62 577 VAL A C 1
ATOM 4535 O O . VAL A 1 577 ? 9.034 1.961 -32.722 1.00 86.62 577 VAL A O 1
ATOM 4538 N N . LEU A 1 578 ? 8.503 4.117 -32.376 1.00 82.06 578 LEU A N 1
ATOM 4539 C CA . LEU A 1 578 ? 7.334 3.856 -31.533 1.00 82.06 578 LEU A CA 1
ATOM 4540 C C . LEU A 1 578 ? 6.026 3.905 -32.336 1.00 82.06 578 LEU A C 1
ATOM 4542 O O . LEU A 1 578 ? 5.871 4.782 -33.190 1.00 82.06 578 LEU A O 1
ATOM 4546 N N . PRO A 1 579 ? 5.046 3.025 -32.051 1.00 72.25 579 PRO A N 1
ATOM 4547 C CA . PRO A 1 579 ? 3.738 3.106 -32.688 1.00 72.25 579 PRO A CA 1
ATOM 4548 C C . PRO A 1 579 ? 3.011 4.421 -32.348 1.00 72.25 579 PRO A C 1
ATOM 4550 O O . PRO A 1 579 ? 3.114 4.891 -31.210 1.00 72.25 579 PRO A O 1
ATOM 4553 N N . PRO A 1 580 ? 2.169 4.957 -33.259 1.00 66.38 580 PRO A N 1
ATOM 4554 C CA . PRO A 1 580 ? 1.386 6.180 -33.024 1.00 66.38 580 PRO A CA 1
ATOM 4555 C C . PRO A 1 580 ? 0.525 6.138 -31.754 1.00 66.38 580 PRO A C 1
ATOM 4557 O O . PRO A 1 580 ? 0.268 7.155 -31.127 1.00 66.38 580 PRO A O 1
ATOM 4560 N N . ILE A 1 581 ? 0.128 4.939 -31.335 1.00 60.66 581 ILE A N 1
ATOM 4561 C CA . ILE A 1 581 ? -0.763 4.692 -30.201 1.00 60.66 581 ILE A CA 1
ATOM 4562 C C . ILE A 1 581 ? -0.204 5.176 -28.862 1.00 60.66 581 ILE A C 1
ATOM 4564 O O . ILE A 1 581 ? -0.964 5.591 -27.992 1.00 60.66 581 ILE A O 1
ATOM 4568 N N . VAL A 1 582 ? 1.125 5.166 -28.705 1.00 63.09 582 VAL A N 1
ATOM 4569 C CA . VAL A 1 582 ? 1.774 5.695 -27.500 1.00 63.09 582 VAL A CA 1
ATOM 4570 C C . VAL A 1 582 ? 1.530 7.206 -27.433 1.00 63.09 582 VAL A C 1
ATOM 4572 O O . VAL A 1 582 ? 1.219 7.735 -26.365 1.00 63.09 582 VAL A O 1
ATOM 4575 N N . ASN A 1 583 ? 1.554 7.887 -28.586 1.00 63.34 583 ASN A N 1
ATOM 4576 C CA . ASN A 1 583 ? 1.336 9.333 -28.714 1.00 63.34 583 ASN A CA 1
ATOM 4577 C C . ASN A 1 583 ? -0.100 9.753 -28.345 1.00 63.34 583 ASN A C 1
ATOM 4579 O O . ASN A 1 583 ? -0.308 10.823 -27.752 1.00 63.34 583 ASN A O 1
ATOM 4583 N N . ASP A 1 584 ? -1.065 8.867 -28.600 1.00 63.59 584 ASP A N 1
ATOM 4584 C CA . ASP A 1 584 ? -2.502 9.073 -28.381 1.00 63.59 584 ASP A CA 1
ATOM 4585 C C . ASP A 1 584 ? -3.015 8.574 -27.020 1.00 63.59 584 ASP A C 1
ATOM 4587 O O . ASP A 1 584 ? -4.227 8.552 -26.791 1.00 63.59 584 ASP A O 1
ATOM 4591 N N . ALA A 1 585 ? -2.124 8.198 -26.091 1.00 64.25 585 ALA A N 1
ATOM 4592 C CA . ALA A 1 585 ? -2.518 7.740 -24.758 1.00 64.25 585 ALA A CA 1
ATOM 4593 C C . ALA A 1 585 ? -3.557 8.689 -24.125 1.00 64.25 585 ALA A C 1
ATOM 4595 O O . ALA A 1 585 ? -3.347 9.903 -24.072 1.00 64.25 585 ALA A O 1
ATOM 4596 N N . LYS A 1 586 ? -4.685 8.148 -23.646 1.00 65.94 586 LYS A N 1
ATOM 4597 C CA . LYS A 1 586 ? -5.831 8.941 -23.155 1.00 65.94 586 LYS A CA 1
ATOM 4598 C C . LYS A 1 586 ? -5.556 9.653 -21.827 1.00 65.94 586 LYS A C 1
ATOM 4600 O O . LYS A 1 586 ? -6.191 10.667 -21.528 1.00 65.94 586 LYS A O 1
ATOM 4605 N N . SER A 1 587 ? -4.606 9.153 -21.032 1.00 68.06 587 SER A N 1
ATOM 4606 C CA . SER A 1 587 ? -4.307 9.726 -19.720 1.00 68.06 587 SER A CA 1
ATOM 4607 C C . SER A 1 587 ? -3.575 11.068 -19.831 1.00 68.06 587 SER A C 1
ATOM 4609 O O . SER A 1 587 ? -2.618 11.249 -20.595 1.00 68.06 587 SER A O 1
ATOM 4611 N N . HIS A 1 588 ? -4.034 12.039 -19.041 1.00 68.88 588 HIS A N 1
ATOM 4612 C CA . HIS A 1 588 ? -3.430 13.371 -18.959 1.00 68.88 588 HIS A CA 1
ATOM 4613 C C . HIS A 1 588 ? -2.133 13.364 -18.131 1.00 68.88 588 HIS A C 1
ATOM 4615 O O . HIS A 1 588 ? -1.289 14.231 -18.329 1.00 68.88 588 HIS A O 1
ATOM 4621 N N . ASN A 1 589 ? -1.947 12.368 -17.254 1.00 75.62 589 ASN A N 1
ATOM 4622 C CA . ASN A 1 589 ? -0.764 12.213 -16.406 1.00 75.62 589 ASN A CA 1
ATOM 4623 C C . ASN A 1 589 ? -0.153 10.827 -16.638 1.00 75.62 589 ASN A C 1
ATOM 4625 O O . ASN A 1 589 ? -0.404 9.901 -15.869 1.00 75.62 589 ASN A O 1
ATOM 4629 N N . ILE A 1 590 ? 0.622 10.689 -17.712 1.00 82.44 590 ILE A N 1
ATOM 4630 C CA . ILE A 1 590 ? 1.359 9.460 -18.016 1.00 82.44 590 ILE A CA 1
ATOM 4631 C C . ILE A 1 590 ? 2.855 9.665 -17.774 1.00 82.44 590 ILE A C 1
ATOM 4633 O O . ILE A 1 590 ? 3.423 10.710 -18.111 1.00 82.44 590 ILE A O 1
ATOM 4637 N N . TYR A 1 591 ? 3.478 8.660 -17.171 1.00 87.69 591 TYR A N 1
ATOM 4638 C CA . TYR A 1 591 ? 4.923 8.508 -17.101 1.00 87.69 591 TYR A CA 1
ATOM 4639 C C . TYR A 1 591 ? 5.360 7.504 -18.172 1.00 87.69 591 TYR A C 1
ATOM 4641 O O . TYR A 1 591 ? 4.849 6.386 -18.208 1.00 87.69 591 TYR A O 1
ATOM 4649 N N . VAL A 1 592 ? 6.282 7.912 -19.038 1.00 89.69 592 VAL A N 1
ATOM 4650 C CA . VAL A 1 592 ? 6.817 7.118 -20.145 1.00 89.69 592 VAL A CA 1
ATOM 4651 C C . VAL A 1 592 ? 8.337 7.116 -20.039 1.00 89.69 592 VAL A C 1
ATOM 4653 O O . VAL A 1 592 ? 8.961 8.171 -20.095 1.00 89.69 592 VAL A O 1
ATOM 4656 N N . ASP A 1 593 ? 8.939 5.945 -19.918 1.00 92.56 593 ASP A N 1
ATOM 4657 C CA . ASP A 1 593 ? 10.392 5.789 -19.943 1.00 92.56 593 ASP A CA 1
ATOM 4658 C C . ASP A 1 593 ? 10.808 4.895 -21.112 1.00 92.56 593 ASP A C 1
ATOM 4660 O O . ASP A 1 593 ? 10.370 3.753 -21.235 1.00 92.56 593 ASP A O 1
ATOM 4664 N N . LEU A 1 594 ? 11.621 5.455 -22.003 1.00 93.06 594 LEU A N 1
ATOM 4665 C CA . LEU A 1 594 ? 12.107 4.844 -23.239 1.00 93.06 594 LEU A CA 1
ATOM 4666 C C . LEU A 1 594 ? 13.641 4.865 -23.280 1.00 93.06 594 LEU A C 1
ATOM 4668 O O . LEU A 1 594 ? 14.245 4.787 -24.354 1.00 93.06 594 LEU A O 1
ATOM 4672 N N . SER A 1 595 ? 14.281 5.004 -22.121 1.00 93.38 595 SER A N 1
ATOM 4673 C CA . SER A 1 595 ? 15.727 5.156 -22.017 1.00 93.38 595 SER A CA 1
ATOM 4674 C C . SER A 1 595 ? 16.469 3.907 -22.512 1.00 93.38 595 SER A C 1
ATOM 4676 O O . SER A 1 595 ? 16.022 2.786 -22.292 1.00 93.38 595 SER A O 1
ATOM 4678 N N . GLY A 1 596 ? 17.619 4.074 -23.161 1.00 91.88 596 GLY A N 1
ATOM 4679 C CA . GLY A 1 596 ? 18.490 2.992 -23.620 1.00 91.88 596 GLY A CA 1
ATOM 4680 C C . GLY A 1 596 ? 17.918 2.186 -24.786 1.00 91.88 596 GLY A C 1
ATOM 4681 O O . GLY A 1 596 ? 18.129 0.980 -24.840 1.00 91.88 596 GLY A O 1
ATOM 4682 N N . ASN A 1 597 ? 17.160 2.830 -25.674 1.00 92.69 597 ASN A N 1
ATOM 4683 C CA . ASN A 1 597 ? 16.683 2.237 -26.923 1.00 92.69 597 ASN A CA 1
ATOM 4684 C C . ASN A 1 597 ? 17.540 2.711 -28.112 1.00 92.69 597 ASN A C 1
ATOM 4686 O O . ASN A 1 597 ? 18.601 3.302 -27.938 1.00 92.69 597 ASN A O 1
ATOM 4690 N N . SER A 1 598 ? 17.098 2.420 -29.337 1.00 90.81 598 SER A N 1
ATOM 4691 C CA . SER A 1 598 ? 17.724 2.892 -30.580 1.00 90.81 598 SER A CA 1
ATOM 4692 C C . SER A 1 598 ? 16.752 3.748 -31.395 1.00 90.81 598 SER A C 1
ATOM 4694 O O . SER A 1 598 ? 16.659 3.601 -32.613 1.00 90.81 598 SER A O 1
ATOM 4696 N N . LEU A 1 599 ? 15.992 4.621 -30.720 1.00 91.94 599 LEU A N 1
ATOM 4697 C CA . LEU A 1 599 ? 14.964 5.435 -31.368 1.00 91.94 599 LEU A CA 1
ATOM 4698 C C . LEU A 1 599 ? 15.600 6.397 -32.376 1.00 91.94 599 LEU A C 1
ATOM 4700 O O . LEU A 1 599 ? 16.352 7.297 -32.006 1.00 91.94 599 LEU A O 1
ATOM 4704 N N . LEU A 1 600 ? 15.265 6.223 -33.656 1.00 90.75 600 LEU A N 1
ATOM 4705 C CA . LEU A 1 600 ? 15.729 7.104 -34.732 1.00 90.75 600 LEU A CA 1
ATOM 4706 C C . LEU A 1 600 ? 15.076 8.487 -34.654 1.00 90.75 600 LEU A C 1
ATOM 4708 O O . LEU A 1 600 ? 15.688 9.486 -35.019 1.00 90.75 600 LEU A O 1
ATOM 4712 N N . HIS A 1 601 ? 13.829 8.523 -34.183 1.00 88.62 601 HIS A N 1
ATOM 4713 C CA . HIS A 1 601 ? 13.059 9.739 -33.975 1.00 88.62 601 HIS A CA 1
ATOM 4714 C C . HIS A 1 601 ? 12.382 9.681 -32.618 1.00 88.62 601 HIS A C 1
ATOM 4716 O O . HIS A 1 601 ? 11.601 8.763 -32.335 1.00 88.62 601 HIS A O 1
ATOM 4722 N N . SER A 1 602 ? 12.657 10.681 -31.793 1.00 88.31 602 SER A N 1
ATOM 4723 C CA . SER A 1 602 ? 12.050 10.766 -30.479 1.00 88.31 602 SER A CA 1
ATOM 4724 C C . SER A 1 602 ? 10.574 11.166 -30.578 1.00 88.31 602 SER A C 1
ATOM 4726 O O . SER A 1 602 ? 10.189 12.013 -31.392 1.00 88.31 602 SER A O 1
ATOM 4728 N N . PRO A 1 603 ? 9.696 10.570 -29.753 1.00 88.31 603 PRO A N 1
ATOM 4729 C CA . PRO A 1 603 ? 8.254 10.790 -29.803 1.00 88.31 603 PRO A CA 1
ATOM 4730 C C . PRO A 1 603 ? 7.867 12.114 -29.125 1.00 88.31 603 PRO A C 1
ATOM 4732 O O . PRO A 1 603 ? 7.123 12.141 -28.147 1.00 88.31 603 PRO A O 1
ATOM 4735 N N . TRP A 1 604 ? 8.341 13.243 -29.651 1.00 87.81 604 TRP A N 1
ATOM 4736 C CA . TRP A 1 604 ? 8.151 14.577 -29.065 1.00 87.81 604 TRP A CA 1
ATOM 4737 C C . TRP A 1 604 ? 6.683 14.971 -28.862 1.00 87.81 604 TRP A C 1
ATOM 4739 O O . TRP A 1 604 ? 6.368 15.760 -27.976 1.00 87.81 604 TRP A O 1
ATOM 4749 N N . SER A 1 605 ? 5.764 14.365 -29.616 1.00 85.56 605 SER A N 1
ATOM 4750 C CA . SER A 1 605 ? 4.314 14.519 -29.425 1.00 85.56 605 SER A CA 1
ATOM 4751 C C . SER A 1 605 ? 3.795 14.001 -28.070 1.00 85.56 605 SER A C 1
ATOM 4753 O O . SER A 1 605 ? 2.718 14.412 -27.629 1.00 85.56 605 SER A O 1
ATOM 4755 N N . LEU A 1 606 ? 4.554 13.140 -27.379 1.00 85.25 606 LEU A N 1
ATOM 4756 C CA . LEU A 1 606 ? 4.268 12.709 -26.007 1.00 85.25 606 LEU A CA 1
ATOM 4757 C C . LEU A 1 606 ? 4.524 13.796 -24.981 1.00 85.25 606 LEU A C 1
ATOM 4759 O O . LEU A 1 606 ? 3.927 13.765 -23.901 1.00 85.25 606 LEU A O 1
ATOM 4763 N N . LEU A 1 607 ? 5.409 14.736 -25.298 1.00 88.19 607 LEU A N 1
ATOM 4764 C CA . LEU A 1 607 ? 5.733 15.821 -24.403 1.00 88.19 607 LEU A CA 1
ATOM 4765 C C . LEU A 1 607 ? 4.542 16.787 -24.380 1.00 88.19 607 LEU A C 1
ATOM 4767 O O . LEU A 1 607 ? 4.327 17.579 -25.294 1.00 88.19 607 LEU A O 1
ATOM 4771 N N . LYS A 1 608 ? 3.735 16.686 -23.321 1.00 88.81 608 LYS A N 1
ATOM 4772 C CA . LYS A 1 608 ? 2.565 17.529 -23.041 1.00 88.81 608 LYS A CA 1
ATOM 4773 C C . LYS A 1 608 ? 2.582 17.944 -21.565 1.00 88.81 608 LYS A C 1
ATOM 4775 O O . LYS A 1 608 ? 3.166 17.225 -20.747 1.00 88.81 608 LYS A O 1
ATOM 4780 N N . PRO A 1 609 ? 1.928 19.056 -21.182 1.00 85.38 609 PRO A N 1
ATOM 4781 C CA . PRO A 1 609 ? 1.784 19.425 -19.775 1.00 85.38 609 PRO A CA 1
ATOM 4782 C C . PRO A 1 609 ? 1.216 18.264 -18.943 1.00 85.38 609 PRO A C 1
ATOM 4784 O O . PRO A 1 609 ? 0.216 17.663 -19.326 1.00 85.38 609 PRO A O 1
ATOM 4787 N N . GLY A 1 610 ? 1.861 17.941 -17.818 1.00 81.69 610 GLY A N 1
ATOM 4788 C CA . GLY A 1 610 ? 1.459 16.839 -16.929 1.00 81.69 610 GLY A CA 1
ATOM 4789 C C . GLY A 1 610 ? 2.036 15.459 -17.279 1.00 81.69 610 GLY A C 1
ATOM 4790 O O . GLY A 1 610 ? 1.941 14.545 -16.461 1.00 81.69 610 GLY A O 1
ATOM 4791 N N . ARG A 1 611 ? 2.696 15.299 -18.434 1.00 86.31 611 ARG A N 1
ATOM 4792 C CA . ARG A 1 611 ? 3.374 14.049 -18.820 1.00 86.31 611 ARG A CA 1
ATOM 4793 C C . ARG A 1 611 ? 4.854 14.078 -18.458 1.00 86.31 611 ARG A C 1
ATOM 4795 O O . ARG A 1 611 ? 5.501 15.120 -18.516 1.00 86.31 611 ARG A O 1
ATOM 4802 N N . THR A 1 612 ? 5.396 12.923 -18.083 1.00 87.25 612 THR A N 1
ATOM 4803 C CA . THR A 1 612 ? 6.842 12.725 -17.910 1.00 87.25 612 THR A CA 1
ATOM 4804 C C . THR A 1 612 ? 7.325 11.752 -18.968 1.00 87.25 612 THR A C 1
ATOM 4806 O O . THR A 1 612 ? 6.771 10.664 -19.066 1.00 87.25 612 THR A O 1
ATOM 4809 N N . VAL A 1 613 ? 8.338 12.147 -19.736 1.00 89.88 613 VAL A N 1
ATOM 4810 C CA . VAL A 1 613 ? 8.964 11.314 -20.767 1.00 89.88 613 VAL A CA 1
ATOM 4811 C C . VAL A 1 613 ? 10.464 11.273 -20.497 1.00 89.88 613 VAL A C 1
ATOM 4813 O O . VAL A 1 613 ? 11.044 12.334 -20.270 1.00 89.88 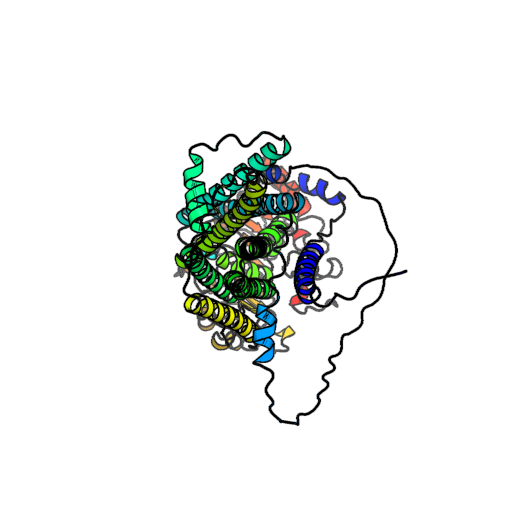613 VAL A O 1
ATOM 4816 N N . TYR A 1 614 ? 11.070 10.085 -20.504 1.00 91.62 614 TYR A N 1
ATOM 4817 C CA . TYR A 1 614 ? 12.522 9.891 -20.440 1.00 91.62 614 TYR A CA 1
ATOM 4818 C C . TYR A 1 614 ? 13.026 9.198 -21.703 1.00 91.62 614 TYR A C 1
ATOM 4820 O O . TYR A 1 614 ? 12.462 8.190 -22.129 1.00 91.62 614 TYR A O 1
ATOM 4828 N N . LEU A 1 615 ? 14.070 9.775 -22.303 1.00 92.69 615 LEU A N 1
ATOM 4829 C CA . LEU A 1 615 ? 14.644 9.361 -23.587 1.00 92.69 615 LEU A CA 1
ATOM 4830 C C . LEU A 1 615 ? 16.160 9.128 -23.494 1.00 92.69 615 LEU A C 1
ATOM 4832 O O . LEU A 1 615 ? 16.821 9.074 -24.524 1.00 92.69 615 LEU A O 1
ATOM 4836 N N . CYS A 1 616 ? 16.718 8.966 -22.290 1.00 92.81 616 CYS A N 1
ATOM 4837 C CA . CYS A 1 616 ? 18.166 8.901 -22.090 1.00 92.81 616 CYS A CA 1
ATOM 4838 C C . CYS A 1 616 ? 18.818 7.784 -22.926 1.00 92.81 616 CYS A C 1
ATOM 4840 O O . CYS A 1 616 ? 18.295 6.678 -22.971 1.00 92.81 616 CYS A O 1
ATOM 4842 N N . GLY A 1 617 ? 19.983 8.014 -23.523 1.00 91.31 617 GLY A N 1
ATOM 4843 C CA . GLY A 1 617 ? 20.699 7.039 -24.350 1.00 91.31 617 GLY A CA 1
ATOM 4844 C C . GLY A 1 617 ? 20.045 6.713 -25.695 1.00 91.31 617 GLY A C 1
ATOM 4845 O O . GLY A 1 617 ? 20.222 5.590 -26.160 1.00 91.31 617 GLY A O 1
ATOM 4846 N N . ASN A 1 618 ? 19.291 7.638 -26.296 1.00 92.00 618 ASN A N 1
ATOM 4847 C CA . ASN A 1 618 ? 18.775 7.515 -27.663 1.00 92.00 618 ASN A CA 1
ATOM 4848 C C . ASN A 1 618 ? 19.516 8.479 -28.623 1.00 92.00 618 ASN A C 1
ATOM 4850 O O . ASN A 1 618 ? 19.972 9.539 -28.209 1.00 92.00 618 ASN A O 1
ATOM 4854 N N . PRO A 1 619 ? 19.628 8.164 -29.927 1.00 87.88 619 PRO A N 1
ATOM 4855 C CA . PRO A 1 619 ? 20.291 9.048 -30.895 1.00 87.88 619 PRO A CA 1
ATOM 4856 C C . PRO A 1 619 ? 19.669 10.452 -31.050 1.00 87.88 619 PRO A C 1
ATOM 4858 O O . PRO A 1 619 ? 20.399 11.420 -31.251 1.00 87.88 619 PRO A O 1
ATOM 4861 N N . ASP A 1 620 ? 18.338 10.570 -30.966 1.00 82.25 620 ASP A N 1
ATOM 4862 C CA . ASP A 1 620 ? 17.579 11.822 -31.143 1.00 82.25 620 ASP A CA 1
ATOM 4863 C C . ASP A 1 620 ? 17.094 12.387 -29.795 1.00 82.25 620 ASP A C 1
ATOM 4865 O O . ASP A 1 620 ? 15.900 12.479 -29.531 1.00 82.25 620 ASP A O 1
ATOM 4869 N N . GLU A 1 621 ? 18.011 12.710 -28.885 1.00 77.19 621 GLU A N 1
ATOM 4870 C CA . GLU A 1 621 ? 17.674 13.202 -27.534 1.00 77.19 621 GLU A CA 1
ATOM 4871 C C . GLU A 1 621 ? 17.279 14.686 -27.479 1.00 77.19 621 GLU A C 1
ATOM 4873 O O . GLU A 1 621 ? 16.736 15.146 -26.479 1.00 77.19 621 GLU A O 1
ATOM 4878 N N . ILE A 1 622 ? 17.536 15.470 -28.530 1.00 85.12 622 ILE A N 1
ATOM 4879 C CA . ILE A 1 622 ? 17.360 16.925 -28.460 1.00 85.12 622 ILE A CA 1
ATOM 4880 C C . ILE A 1 622 ? 15.938 17.312 -28.898 1.00 85.12 622 ILE A C 1
ATOM 4882 O O . ILE A 1 622 ? 15.584 17.116 -30.061 1.00 85.12 622 ILE A O 1
ATOM 4886 N N . PRO A 1 623 ? 15.125 17.939 -28.023 1.00 89.50 623 PRO A N 1
ATOM 4887 C CA . PRO A 1 623 ? 13.782 18.373 -28.385 1.00 89.50 623 PRO A CA 1
ATOM 4888 C C . PRO A 1 623 ? 13.814 19.433 -29.502 1.00 89.50 623 PRO A C 1
ATOM 4890 O O . PRO A 1 623 ? 14.557 20.421 -29.375 1.00 89.50 623 PRO A O 1
ATOM 4893 N N . PRO A 1 624 ? 12.979 19.296 -30.554 1.00 92.00 624 PRO A N 1
ATOM 4894 C CA . PRO A 1 624 ? 12.965 20.203 -31.695 1.00 92.00 624 PRO A CA 1
ATOM 4895 C C . PRO A 1 624 ? 12.497 21.608 -31.307 1.00 92.00 624 PRO A C 1
ATOM 4897 O O . PRO A 1 624 ? 11.696 21.793 -30.387 1.00 92.00 624 PRO A O 1
ATOM 4900 N N . ASP A 1 625 ? 12.944 22.608 -32.071 1.00 91.00 625 ASP A N 1
ATOM 4901 C CA . ASP A 1 625 ? 12.581 24.018 -31.868 1.00 91.00 625 ASP A CA 1
ATOM 4902 C C . ASP A 1 625 ? 11.075 24.293 -32.046 1.00 91.00 625 ASP A C 1
ATOM 4904 O O . ASP A 1 625 ? 10.575 25.305 -31.564 1.00 91.00 625 ASP A O 1
ATOM 4908 N N . SER A 1 626 ? 10.338 23.384 -32.696 1.00 91.94 626 SER A N 1
ATOM 4909 C CA . SER A 1 626 ? 8.884 23.467 -32.881 1.00 91.94 626 SER A CA 1
ATOM 4910 C C . SER A 1 626 ? 8.069 23.233 -31.603 1.00 91.94 626 SER A C 1
ATOM 4912 O O . SER A 1 626 ? 6.866 23.492 -31.598 1.00 91.94 626 SER A O 1
ATOM 4914 N N . LEU A 1 627 ? 8.675 22.695 -30.540 1.00 91.81 627 LEU A N 1
ATOM 4915 C CA . LEU A 1 627 ? 7.998 22.488 -29.259 1.00 91.81 627 LEU A CA 1
ATOM 4916 C C . LEU A 1 627 ? 7.781 23.811 -28.522 1.00 91.81 627 LEU A C 1
ATOM 4918 O O . LEU A 1 627 ? 8.580 24.740 -28.629 1.00 91.81 627 LEU A O 1
ATOM 4922 N N . ASP A 1 628 ? 6.726 23.864 -27.703 1.00 93.25 628 ASP A N 1
ATOM 4923 C CA . ASP A 1 628 ? 6.485 25.003 -26.817 1.00 93.25 628 ASP A CA 1
ATOM 4924 C C . ASP A 1 628 ? 7.755 25.326 -25.995 1.00 93.25 628 ASP A C 1
ATOM 4926 O O . ASP A 1 628 ? 8.283 24.436 -25.315 1.00 93.25 628 ASP A O 1
ATOM 4930 N N . PRO A 1 629 ? 8.255 26.579 -26.015 1.00 93.56 629 PRO A N 1
ATOM 4931 C CA . PRO A 1 629 ? 9.521 26.926 -25.375 1.00 93.56 629 PRO A CA 1
ATOM 4932 C C . PRO A 1 629 ? 9.561 26.637 -23.872 1.00 93.56 629 PRO A C 1
ATOM 4934 O O . PRO A 1 629 ? 10.615 26.275 -23.346 1.00 93.56 629 PRO A O 1
ATOM 4937 N N . LYS A 1 630 ? 8.429 26.770 -23.161 1.00 92.62 630 LYS A N 1
ATOM 4938 C CA . LYS A 1 630 ? 8.374 26.493 -21.717 1.00 92.62 630 LYS A CA 1
ATOM 4939 C C . LYS A 1 630 ? 8.456 24.998 -21.457 1.00 92.62 630 LYS A C 1
ATOM 4941 O O . LYS A 1 630 ? 9.193 24.572 -20.569 1.00 92.62 630 LYS A O 1
ATOM 4946 N N . LEU A 1 631 ? 7.718 24.209 -22.232 1.00 91.19 631 LEU A N 1
ATOM 4947 C CA . LEU A 1 631 ? 7.727 22.757 -22.131 1.00 91.19 631 LEU A CA 1
ATOM 4948 C C . LEU A 1 631 ? 9.102 22.183 -22.487 1.00 91.19 631 LEU A C 1
ATOM 4950 O O . LEU A 1 631 ? 9.621 21.341 -21.756 1.00 91.19 631 LEU A O 1
ATOM 4954 N N . ARG A 1 632 ? 9.727 22.707 -23.545 1.00 92.94 632 ARG A N 1
ATOM 4955 C CA . ARG A 1 632 ? 11.091 22.363 -23.951 1.00 92.94 632 ARG A CA 1
ATOM 4956 C C . ARG A 1 632 ? 12.114 22.686 -22.864 1.00 92.94 632 ARG A C 1
ATOM 4958 O O . ARG A 1 632 ? 12.901 21.820 -22.497 1.00 92.94 632 ARG A O 1
ATOM 4965 N N . ALA A 1 633 ? 12.086 23.899 -22.310 1.00 92.00 633 ALA A N 1
ATOM 4966 C CA . ALA A 1 633 ? 12.992 24.288 -21.229 1.00 92.00 633 ALA A CA 1
ATOM 4967 C C . ALA A 1 633 ? 12.801 23.419 -19.973 1.00 92.00 633 ALA A C 1
ATOM 4969 O O . ALA A 1 633 ? 13.776 23.012 -19.341 1.00 92.00 633 ALA A O 1
ATOM 4970 N N . SER A 1 634 ? 11.549 23.097 -19.629 1.00 90.56 634 SER A N 1
ATOM 4971 C CA . SER A 1 634 ? 11.228 22.209 -18.509 1.00 90.56 634 SER A CA 1
ATOM 4972 C C . SER A 1 634 ? 11.740 20.785 -18.736 1.00 90.56 634 SER A C 1
ATOM 4974 O O . SER A 1 634 ? 12.280 20.189 -17.802 1.00 90.56 634 SER A O 1
ATOM 4976 N N . TYR A 1 635 ? 11.607 20.260 -19.957 1.00 91.44 635 TYR A N 1
ATOM 4977 C CA . TYR A 1 635 ? 12.143 18.956 -20.335 1.00 91.44 635 TYR A CA 1
ATOM 4978 C C . TYR A 1 635 ? 13.667 18.931 -20.224 1.00 91.44 635 TYR A C 1
ATOM 4980 O O . TYR A 1 635 ? 14.176 18.119 -19.465 1.00 91.44 635 TYR A O 1
ATOM 4988 N N . LEU A 1 636 ? 14.381 19.869 -20.856 1.00 91.44 636 LEU A N 1
ATOM 4989 C CA . LEU A 1 636 ? 15.851 19.932 -20.822 1.00 91.44 636 LEU A CA 1
ATOM 4990 C C . LEU A 1 636 ? 16.402 20.030 -19.389 1.00 91.44 636 LEU A C 1
ATOM 4992 O O . LEU A 1 636 ? 17.381 19.372 -19.036 1.00 91.44 636 LEU A O 1
ATOM 4996 N N . ALA A 1 637 ? 15.751 20.817 -18.526 1.00 90.44 637 ALA A N 1
ATOM 4997 C CA . ALA A 1 637 ? 16.123 20.901 -17.116 1.00 90.44 637 ALA A CA 1
ATOM 4998 C C . ALA A 1 637 ? 15.967 19.545 -16.404 1.00 90.44 637 ALA A C 1
ATOM 5000 O O . ALA A 1 637 ? 16.858 19.128 -15.664 1.00 90.44 637 ALA A O 1
ATOM 5001 N N . LYS A 1 638 ? 14.862 18.832 -16.648 1.00 89.00 638 LYS A N 1
ATOM 5002 C CA . LYS A 1 638 ? 14.601 17.516 -16.051 1.00 89.00 638 LYS A CA 1
ATOM 5003 C C . LYS A 1 638 ? 15.511 16.429 -16.625 1.00 89.00 638 LYS A C 1
ATOM 5005 O O . LYS A 1 638 ? 16.042 15.622 -15.871 1.00 89.00 638 LYS A O 1
ATOM 5010 N N . GLU A 1 639 ? 15.712 16.435 -17.933 1.00 88.88 639 GLU A N 1
ATOM 5011 C CA . GLU A 1 639 ? 16.593 15.532 -18.666 1.00 88.88 639 GLU A CA 1
ATOM 5012 C C . GLU A 1 639 ? 18.032 15.657 -18.173 1.00 88.88 639 GLU A C 1
ATOM 5014 O O . GLU A 1 639 ? 18.629 14.652 -17.813 1.00 88.88 639 GLU A O 1
ATOM 5019 N N . SER A 1 640 ? 18.563 16.873 -18.012 1.00 87.75 640 SER A N 1
ATOM 5020 C CA . SER A 1 640 ? 19.921 17.058 -17.476 1.00 87.75 640 SER A CA 1
ATOM 5021 C C . SER A 1 640 ? 20.116 16.460 -16.073 1.00 87.75 640 SER A C 1
ATOM 5023 O O . SER A 1 640 ? 21.206 15.991 -15.745 1.00 87.75 640 SER A O 1
ATOM 5025 N N . ALA A 1 641 ? 19.059 16.431 -15.252 1.00 88.31 641 ALA A N 1
ATOM 5026 C CA . ALA A 1 641 ? 19.087 15.814 -13.929 1.00 88.31 641 ALA A CA 1
ATOM 5027 C C . ALA A 1 641 ? 18.955 14.280 -13.985 1.00 88.31 641 ALA A C 1
ATOM 5029 O O . ALA A 1 641 ? 19.627 13.582 -13.229 1.00 88.31 641 ALA A O 1
ATOM 5030 N N . MET A 1 642 ? 18.096 13.755 -14.865 1.00 89.06 642 MET A N 1
ATOM 5031 C CA . MET A 1 642 ? 17.738 12.328 -14.928 1.00 89.06 642 MET A CA 1
ATOM 5032 C C . MET A 1 642 ? 18.653 11.509 -15.848 1.00 89.06 642 MET A C 1
ATOM 5034 O O . MET A 1 642 ? 18.957 10.358 -15.540 1.00 89.06 642 MET A O 1
ATOM 5038 N N . CYS A 1 643 ? 19.103 12.106 -16.948 1.00 90.25 643 CYS A N 1
ATOM 5039 C CA . CYS A 1 643 ? 20.009 11.560 -17.961 1.00 90.25 643 CYS A CA 1
ATOM 5040 C C . CYS A 1 643 ? 21.432 12.131 -17.827 1.00 90.25 643 CYS A C 1
ATOM 5042 O O . CYS A 1 643 ? 22.219 12.070 -18.770 1.00 90.25 643 CYS A O 1
ATOM 5044 N N . GLY A 1 644 ? 21.762 12.726 -16.673 1.00 88.25 644 GLY A N 1
ATOM 5045 C CA . GLY A 1 644 ? 23.099 13.250 -16.396 1.00 88.25 644 GLY A CA 1
ATOM 5046 C C . GLY A 1 644 ? 24.192 12.186 -16.554 1.00 88.25 644 GLY A C 1
ATOM 5047 O O . GLY A 1 644 ? 23.908 11.011 -16.779 1.00 88.25 644 GLY A O 1
ATOM 5048 N N . LYS A 1 645 ? 25.462 12.593 -16.414 1.00 91.88 645 LYS A N 1
ATOM 5049 C CA . LYS A 1 645 ? 26.619 11.715 -16.657 1.00 91.88 645 LYS A CA 1
ATOM 5050 C C . LYS A 1 645 ? 26.438 10.349 -15.962 1.00 91.88 645 LYS A C 1
ATOM 5052 O O . LYS A 1 645 ? 26.466 10.310 -14.728 1.00 91.88 645 LYS A O 1
ATOM 5057 N N . PRO A 1 646 ? 26.277 9.254 -16.725 1.00 92.81 646 PRO A N 1
ATOM 5058 C CA . PRO A 1 646 ? 26.026 7.949 -16.143 1.00 92.81 646 PRO A CA 1
ATOM 5059 C C . PRO A 1 646 ? 27.312 7.410 -15.502 1.00 92.81 646 PRO A C 1
ATOM 5061 O O . PRO A 1 646 ? 28.423 7.741 -15.928 1.00 92.81 646 PRO A O 1
ATOM 5064 N N . CYS A 1 647 ? 27.176 6.602 -14.450 1.00 95.00 647 CYS A N 1
ATOM 5065 C CA . CYS A 1 647 ? 28.328 6.003 -13.762 1.00 95.00 647 CYS A CA 1
ATOM 5066 C C . CYS A 1 647 ? 28.983 4.888 -14.595 1.00 95.00 647 CYS A C 1
ATOM 5068 O O . CYS A 1 647 ? 30.198 4.709 -14.518 1.00 95.00 647 CYS A O 1
ATOM 5070 N N . VAL A 1 648 ? 28.200 4.205 -15.433 1.00 94.75 648 VAL A N 1
ATOM 5071 C CA . VAL A 1 648 ? 28.647 3.325 -16.526 1.00 94.75 648 VAL A CA 1
ATOM 5072 C C . VAL A 1 648 ? 27.703 3.492 -17.724 1.00 94.75 648 VAL A C 1
ATOM 5074 O O . VAL A 1 648 ? 26.579 3.953 -17.519 1.00 94.75 648 VAL A O 1
ATOM 5077 N N . PRO A 1 649 ? 28.105 3.152 -18.965 1.00 92.19 649 PRO A N 1
ATOM 5078 C CA . PRO A 1 649 ? 27.229 3.279 -20.131 1.00 92.19 649 PRO A CA 1
ATOM 5079 C C . PRO A 1 649 ? 25.840 2.671 -19.887 1.00 92.19 649 PRO A C 1
ATOM 5081 O O . PRO A 1 649 ? 25.733 1.572 -19.353 1.00 92.19 649 PRO A O 1
ATOM 5084 N N . SER A 1 650 ? 24.789 3.406 -20.255 1.00 89.81 650 SER A N 1
ATOM 5085 C CA . SER A 1 650 ? 23.376 3.013 -20.103 1.00 89.81 650 SER A CA 1
ATOM 5086 C C . SER A 1 650 ? 22.848 2.840 -18.667 1.00 89.81 650 SER A C 1
ATOM 5088 O O . SER A 1 650 ? 21.689 2.464 -18.504 1.00 89.81 650 SER A O 1
ATOM 5090 N N . CYS A 1 651 ? 23.637 3.165 -17.635 1.00 95.06 651 CYS A N 1
ATOM 5091 C CA . CYS A 1 651 ? 23.160 3.295 -16.255 1.00 95.06 651 CYS A CA 1
ATOM 5092 C C . CYS A 1 651 ? 22.931 4.769 -15.889 1.00 95.06 651 CYS A C 1
ATOM 5094 O O . CYS A 1 651 ? 23.844 5.474 -15.439 1.00 95.06 651 CYS A O 1
ATOM 5096 N N . PHE A 1 652 ? 21.714 5.258 -16.116 1.00 93.94 652 PHE A N 1
ATOM 5097 C CA . PHE A 1 652 ? 21.383 6.666 -15.896 1.00 93.94 652 PHE A CA 1
ATOM 5098 C C . PHE A 1 652 ? 21.209 6.987 -14.403 1.00 93.94 652 PHE A C 1
ATOM 5100 O O . PHE A 1 652 ? 20.780 6.127 -13.637 1.00 93.94 652 PHE A O 1
ATOM 5107 N N . PRO A 1 653 ? 21.484 8.229 -13.959 1.00 93.06 653 PRO A N 1
ATOM 5108 C CA . PRO A 1 653 ? 21.382 8.606 -12.546 1.00 93.06 653 PRO A CA 1
ATOM 5109 C C . PRO A 1 653 ? 20.044 8.293 -11.868 1.00 93.06 653 PRO A C 1
ATOM 5111 O O . PRO A 1 653 ? 20.023 8.060 -10.665 1.00 93.06 653 PRO A O 1
ATOM 5114 N N . HIS A 1 654 ? 18.938 8.306 -12.617 1.00 91.75 654 HIS A N 1
ATOM 5115 C CA . HIS A 1 654 ? 17.604 8.010 -12.091 1.00 91.75 654 HIS A CA 1
ATOM 5116 C C . HIS A 1 654 ? 17.311 6.513 -11.904 1.00 91.75 654 HIS A C 1
ATOM 5118 O O . HIS A 1 654 ? 16.267 6.197 -11.345 1.00 91.75 654 HIS A O 1
ATOM 5124 N N . MET A 1 655 ? 18.186 5.637 -12.411 1.00 93.69 655 MET A N 1
ATOM 5125 C CA . MET A 1 655 ? 18.102 4.182 -12.252 1.00 93.69 655 MET A CA 1
ATOM 5126 C C . MET A 1 655 ? 18.731 3.746 -10.921 1.00 93.69 655 MET A C 1
ATOM 5128 O O . MET A 1 655 ? 18.170 2.957 -10.185 1.00 93.69 655 MET A O 1
ATOM 5132 N N . VAL A 1 656 ? 19.848 4.367 -10.529 1.00 94.81 656 VAL A N 1
ATOM 5133 C CA . VAL A 1 656 ? 20.587 3.955 -9.326 1.00 94.81 656 VAL A CA 1
ATOM 5134 C C . VAL A 1 656 ? 19.805 4.222 -8.033 1.00 94.81 656 VAL A C 1
ATOM 5136 O O . VAL A 1 656 ? 19.648 5.384 -7.637 1.00 94.81 656 VAL A O 1
ATOM 5139 N N . GLY A 1 657 ? 19.454 3.163 -7.297 1.00 94.12 657 GLY A N 1
ATOM 5140 C CA . GLY A 1 657 ? 18.780 3.269 -5.996 1.00 94.12 657 GLY A CA 1
ATOM 5141 C C . GLY A 1 657 ? 17.297 3.627 -6.117 1.00 94.12 657 GLY A C 1
ATOM 5142 O O . GLY A 1 657 ? 16.778 4.391 -5.299 1.00 94.12 657 GLY A O 1
ATOM 5143 N N . ASP A 1 658 ? 16.648 3.155 -7.177 1.00 93.00 658 ASP A N 1
ATOM 5144 C CA . ASP A 1 658 ? 15.248 3.397 -7.503 1.00 93.00 658 ASP A CA 1
ATOM 5145 C C . ASP A 1 658 ? 14.310 2.232 -7.119 1.00 93.00 658 ASP A C 1
ATOM 5147 O O . ASP A 1 658 ? 13.122 2.249 -7.467 1.00 93.00 658 ASP A O 1
ATOM 5151 N N . HIS A 1 659 ? 14.824 1.267 -6.348 1.00 93.81 659 HIS A N 1
ATOM 5152 C CA . HIS A 1 659 ? 14.162 0.037 -5.894 1.00 93.81 659 HIS A CA 1
ATOM 5153 C C . HIS A 1 659 ? 13.864 -0.985 -7.000 1.00 93.81 659 HIS A C 1
ATOM 5155 O O . HIS A 1 659 ? 13.091 -1.920 -6.772 1.00 93.81 659 HIS A O 1
ATOM 5161 N N . GLU A 1 660 ? 14.459 -0.843 -8.182 1.00 92.69 660 GLU A N 1
ATOM 5162 C CA . GLU A 1 660 ? 14.465 -1.858 -9.234 1.00 92.69 660 GLU A CA 1
ATOM 5163 C C . GLU A 1 660 ? 15.903 -2.289 -9.503 1.00 92.69 660 GLU A C 1
ATOM 5165 O O . GLU A 1 660 ? 16.736 -1.474 -9.841 1.00 92.69 660 GLU A O 1
ATOM 5170 N N . CYS A 1 661 ? 16.208 -3.583 -9.425 1.00 94.62 661 CYS A N 1
ATOM 5171 C CA . CYS A 1 661 ? 17.551 -4.040 -9.780 1.00 94.62 661 CYS A CA 1
ATOM 5172 C C . CYS A 1 661 ? 17.794 -3.912 -11.291 1.00 94.62 661 CYS A C 1
ATOM 5174 O O . CYS A 1 661 ? 17.196 -4.657 -12.078 1.00 94.62 661 CYS A O 1
ATOM 5176 N N . GLN A 1 662 ? 18.708 -3.029 -11.693 1.00 94.06 662 GLN A N 1
ATOM 5177 C CA . GLN A 1 662 ? 19.220 -2.932 -13.052 1.00 94.06 662 GLN A CA 1
ATOM 5178 C C . GLN A 1 662 ? 20.638 -3.495 -13.177 1.00 94.06 662 GLN A C 1
ATOM 5180 O O . GLN A 1 662 ? 21.611 -2.931 -12.678 1.00 94.06 662 GLN A O 1
ATOM 5185 N N . LEU A 1 663 ? 20.800 -4.568 -13.961 1.00 93.94 663 LEU A N 1
ATOM 5186 C CA . LEU A 1 663 ? 22.108 -5.222 -14.144 1.00 93.94 663 LEU A CA 1
ATOM 5187 C C . LEU A 1 663 ? 23.167 -4.292 -14.732 1.00 93.94 663 LEU A C 1
ATOM 5189 O O . LEU A 1 663 ? 24.338 -4.409 -14.390 1.00 93.94 663 LEU A O 1
ATOM 5193 N N . VAL A 1 664 ? 22.768 -3.347 -15.586 1.00 93.56 664 VAL A N 1
ATOM 5194 C CA . VAL A 1 664 ? 23.709 -2.362 -16.134 1.00 93.56 664 VAL A CA 1
ATOM 5195 C C . VAL A 1 664 ? 24.259 -1.437 -15.046 1.00 93.56 664 VAL A C 1
ATOM 5197 O O . VAL A 1 664 ? 25.397 -0.992 -15.130 1.00 93.56 664 VAL A O 1
ATOM 5200 N N . CYS A 1 665 ? 23.472 -1.173 -14.003 1.00 95.94 665 CYS A N 1
ATOM 5201 C CA . CYS A 1 665 ? 23.858 -0.370 -12.850 1.00 95.94 665 CYS A CA 1
ATOM 5202 C C . CYS A 1 665 ? 24.522 -1.199 -11.746 1.00 95.94 665 CYS A C 1
ATOM 5204 O O . CYS A 1 665 ? 25.125 -0.639 -10.826 1.00 95.94 665 CYS A O 1
ATOM 5206 N N . PHE A 1 666 ? 24.495 -2.529 -11.846 1.00 95.62 666 PHE A N 1
ATOM 5207 C CA . PHE A 1 666 ? 25.113 -3.436 -10.888 1.00 95.62 666 PHE A CA 1
ATOM 5208 C C . PHE A 1 666 ? 26.633 -3.536 -11.092 1.00 95.62 666 PHE A C 1
ATOM 5210 O O . PHE A 1 666 ? 27.196 -4.582 -11.390 1.00 95.62 666 PHE A O 1
ATOM 5217 N N . THR A 1 667 ? 27.321 -2.408 -10.932 1.00 95.38 667 THR A N 1
ATOM 5218 C CA . THR A 1 667 ? 28.780 -2.312 -11.009 1.00 95.38 667 THR A CA 1
ATOM 5219 C C . THR A 1 667 ? 29.320 -1.556 -9.805 1.00 95.38 667 THR A C 1
ATOM 5221 O O . THR A 1 667 ? 28.635 -0.718 -9.206 1.00 95.38 667 THR A O 1
ATOM 5224 N N . LYS A 1 668 ? 30.597 -1.767 -9.474 1.00 95.06 668 LYS A N 1
ATOM 5225 C CA . LYS A 1 668 ? 31.261 -1.019 -8.397 1.00 95.06 668 LYS A CA 1
ATOM 5226 C C . LYS A 1 668 ? 31.193 0.502 -8.602 1.00 95.06 668 LYS A C 1
ATOM 5228 O O . LYS A 1 668 ? 31.002 1.236 -7.633 1.00 95.06 668 LYS A O 1
ATOM 5233 N N . GLY A 1 669 ? 31.310 0.976 -9.848 1.00 94.62 669 GLY A N 1
ATOM 5234 C CA . GLY A 1 669 ? 31.241 2.404 -10.195 1.00 94.62 669 GLY A CA 1
ATOM 5235 C C . GLY A 1 669 ? 29.883 3.045 -9.889 1.00 94.62 669 GLY A C 1
ATOM 5236 O O . GLY A 1 669 ? 29.818 4.212 -9.510 1.00 94.62 669 GLY A O 1
ATOM 5237 N N . CYS A 1 670 ? 28.814 2.257 -9.964 1.00 96.25 670 CYS A N 1
ATOM 5238 C CA . CYS A 1 670 ? 27.445 2.659 -9.648 1.00 96.25 670 CYS A CA 1
ATOM 5239 C C . CYS A 1 670 ? 27.003 2.236 -8.238 1.00 96.25 670 CYS A C 1
ATOM 5241 O O . CYS A 1 670 ? 25.827 2.326 -7.898 1.00 96.25 670 CYS A O 1
ATOM 5243 N N . ARG A 1 671 ? 27.950 1.801 -7.391 1.00 96.00 671 ARG A N 1
ATOM 5244 C CA . ARG A 1 671 ? 27.694 1.290 -6.033 1.00 96.00 671 ARG A CA 1
ATOM 5245 C C . ARG A 1 671 ? 26.707 0.118 -6.013 1.00 96.00 671 ARG A C 1
ATOM 5247 O O . ARG A 1 671 ? 25.891 0.039 -5.101 1.00 96.00 671 ARG A O 1
ATOM 5254 N N . TYR A 1 672 ? 26.819 -0.781 -6.992 1.00 95.88 672 TYR A N 1
ATOM 5255 C CA . TYR A 1 672 ? 25.969 -1.966 -7.134 1.00 95.88 672 TYR A CA 1
ATOM 5256 C C . TYR A 1 672 ? 24.485 -1.601 -7.134 1.00 95.88 672 TYR A C 1
ATOM 5258 O O . TYR A 1 672 ? 23.705 -2.122 -6.341 1.00 95.88 672 TYR A O 1
ATOM 5266 N N . ASP A 1 673 ? 24.142 -0.645 -7.996 1.00 96.00 673 ASP A N 1
ATOM 5267 C CA . ASP A 1 673 ? 22.784 -0.148 -8.171 1.00 96.00 673 ASP A CA 1
ATOM 5268 C C . ASP A 1 673 ? 22.129 0.392 -6.889 1.00 96.00 673 ASP A C 1
ATOM 5270 O O . ASP A 1 673 ? 20.977 0.131 -6.569 1.00 96.00 673 ASP A O 1
ATOM 5274 N N . GLY A 1 674 ? 22.923 1.059 -6.046 1.00 94.88 674 GLY A N 1
ATOM 5275 C CA . GLY A 1 674 ? 22.437 1.563 -4.758 1.00 94.88 674 GLY A CA 1
ATOM 5276 C C . GLY A 1 674 ? 22.027 0.478 -3.749 1.00 94.88 674 GLY A C 1
ATOM 5277 O O . GLY A 1 674 ? 21.580 0.836 -2.660 1.00 94.88 674 GLY A O 1
ATOM 5278 N N . GLY A 1 675 ? 22.241 -0.807 -4.059 1.00 94.44 675 GLY A N 1
ATOM 5279 C CA . GLY A 1 675 ? 21.805 -1.954 -3.259 1.00 94.44 675 GLY A CA 1
ATOM 5280 C C . GLY A 1 675 ? 20.512 -2.619 -3.744 1.00 94.44 675 GLY A C 1
ATOM 5281 O O . GLY A 1 675 ? 20.110 -3.619 -3.151 1.00 94.44 675 GLY A O 1
ATOM 5282 N N . ASP A 1 676 ? 19.888 -2.139 -4.825 1.00 94.69 676 ASP A N 1
ATOM 5283 C CA . ASP A 1 676 ? 18.589 -2.645 -5.308 1.00 94.69 676 ASP A CA 1
ATOM 5284 C C . ASP A 1 676 ? 18.640 -4.114 -5.764 1.00 94.69 676 ASP A C 1
ATOM 5286 O O . ASP A 1 676 ? 17.638 -4.831 -5.764 1.00 94.69 676 ASP A O 1
ATOM 5290 N N . CYS A 1 677 ? 19.835 -4.599 -6.095 1.00 94.00 677 CYS A N 1
ATOM 5291 C CA . CYS A 1 677 ? 20.086 -5.967 -6.528 1.00 94.00 677 CYS A CA 1
ATOM 5292 C C . CYS A 1 677 ? 20.349 -6.980 -5.402 1.00 94.00 677 CYS A C 1
ATOM 5294 O O . CYS A 1 677 ? 20.420 -8.184 -5.672 1.00 94.00 677 CYS A O 1
ATOM 5296 N N . ASP A 1 678 ? 20.475 -6.533 -4.148 1.00 91.75 678 ASP A N 1
ATOM 5297 C CA . ASP A 1 678 ? 20.853 -7.402 -3.026 1.00 91.75 678 ASP A CA 1
ATOM 5298 C C . ASP A 1 678 ? 19.800 -8.504 -2.772 1.00 91.75 678 ASP A C 1
ATOM 5300 O O . ASP A 1 678 ? 20.156 -9.644 -2.467 1.00 91.75 678 ASP A O 1
ATOM 5304 N N . GLU A 1 679 ? 18.508 -8.219 -2.990 1.00 89.50 679 GLU A N 1
ATOM 5305 C CA . GLU A 1 679 ? 17.414 -9.195 -2.811 1.00 89.50 679 GLU A CA 1
ATOM 5306 C C . GLU A 1 679 ? 17.429 -10.351 -3.832 1.00 89.50 679 GLU A C 1
ATOM 5308 O O . GLU A 1 679 ? 16.785 -11.384 -3.628 1.00 89.50 679 GLU A O 1
ATOM 5313 N N . TYR A 1 680 ? 18.178 -10.208 -4.930 1.00 91.56 680 TYR A N 1
ATOM 5314 C CA . TYR A 1 680 ? 18.285 -11.233 -5.972 1.00 91.56 680 TYR A CA 1
ATOM 5315 C C . TYR A 1 680 ? 19.479 -12.176 -5.764 1.00 91.56 680 TYR A C 1
ATOM 5317 O O . TYR A 1 680 ? 19.625 -13.157 -6.503 1.00 91.56 680 TYR A O 1
ATOM 5325 N N . GLY A 1 681 ? 20.314 -11.915 -4.751 1.00 89.12 681 GLY A N 1
ATOM 5326 C CA . GLY A 1 681 ? 21.524 -12.690 -4.476 1.00 89.12 681 GLY A CA 1
ATOM 5327 C C . GLY A 1 681 ? 22.532 -12.618 -5.623 1.00 89.12 681 GLY A C 1
ATOM 5328 O O . GLY A 1 681 ? 23.092 -13.643 -6.006 1.00 89.12 681 GLY A O 1
ATOM 5329 N N . LEU A 1 682 ? 22.677 -11.441 -6.240 1.00 89.81 682 LEU A N 1
ATOM 5330 C CA . LEU A 1 682 ? 23.694 -11.193 -7.260 1.00 89.81 682 LEU A CA 1
ATOM 5331 C C . LEU A 1 682 ? 25.045 -10.912 -6.591 1.00 89.81 682 LEU A C 1
ATOM 5333 O O . LEU A 1 682 ? 25.133 -10.126 -5.645 1.00 89.81 682 LEU A O 1
ATOM 5337 N N . ASP A 1 683 ? 26.102 -11.549 -7.089 1.00 86.75 683 ASP A N 1
ATOM 5338 C CA . ASP A 1 683 ? 27.435 -11.439 -6.504 1.00 86.75 683 ASP A CA 1
ATOM 5339 C C . ASP A 1 683 ? 28.121 -10.135 -6.913 1.00 86.75 683 ASP A C 1
ATOM 5341 O O . ASP A 1 683 ? 28.377 -9.881 -8.088 1.00 86.75 683 ASP A O 1
ATOM 5345 N N . LYS A 1 684 ? 28.520 -9.333 -5.920 1.00 86.94 684 LYS A N 1
ATOM 5346 C CA . LYS A 1 684 ? 29.257 -8.062 -6.097 1.00 86.94 684 LYS A CA 1
ATOM 5347 C C . LYS A 1 684 ? 30.695 -8.243 -6.616 1.00 86.94 684 LYS A C 1
ATOM 5349 O O . LYS A 1 684 ? 31.449 -7.277 -6.670 1.00 86.94 684 LYS A O 1
ATOM 5354 N N . ALA A 1 685 ? 31.097 -9.477 -6.917 1.00 69.44 685 ALA A N 1
ATOM 5355 C CA . ALA A 1 685 ? 32.422 -9.826 -7.423 1.00 69.44 685 ALA A CA 1
ATOM 5356 C C . ALA A 1 685 ? 32.523 -9.780 -8.961 1.00 69.44 685 ALA A C 1
ATOM 5358 O O . ALA A 1 685 ? 33.615 -10.011 -9.481 1.00 69.44 685 ALA A O 1
ATOM 5359 N N . LEU A 1 686 ? 31.412 -9.502 -9.657 1.00 51.22 686 LEU A N 1
ATOM 5360 C CA . LEU A 1 686 ? 31.358 -9.290 -11.107 1.00 51.22 686 LEU A CA 1
ATOM 5361 C C . LEU A 1 686 ? 31.913 -7.925 -11.533 1.00 51.22 686 LEU A C 1
ATOM 5363 O O . LEU A 1 686 ? 31.611 -6.906 -10.862 1.00 51.22 686 LEU A O 1
#

Organism: NCBI:txid100861

Secondary structure (DSSP, 8-state):
--------SSSHHHHHHHHHHHHHHHHHHHHT------GGGHHHHHHHTTT-GGG-TTHHHHH----------S-----------------------------HHHHHHHTTS--------PPPPHHHHHHHHHHHHHHHHHHHHHHHHHHHHHHH--HHHHHHTT--SHHHHHHHHHHHHHHHHHHHHHHHHHHHHHHTT-------TTHHHHHHHHHHHH-HHHHHHHHHHHHHHHHHHHHHHHHH---HHHHHHHHHHHHHHHHHHHHHHH-SS--HHHHHHHHHHHHHHHHIIIIIHHIIIIIHHHHHHHHT-GGGGT-HHHHHHHHHHHHHHS--SHHHHHHHHHHHHHHHHHHHHHHHHHHHHHHTTTSTTS------------HHHHHHHHHHHHHHHHHHHHHHHHHT-S---TTEEEEE--TT--S-EEEEEEEEHHHHT--TT--SGGG--HHHH-S---EEEEESS--TT---HHHHTT-TT--EEEEES-----------TT--EEEEES---SS--GGGS-SS--GGGGG--EEEEESS--------TT---SEEE-TTS--SS--HHHHT-S-SS-EEE-TTS--SS--GGG--TT-EEE-TT-TT-SPPTTS-HHHHHHHHHHHHHHSSS-SSTT--TTTTTSSS--TTT-SGGGTTGGGTTGGGT--TT-